Protein 4FK8 (pdb70)

Sequence (493 aa):
KFDTATVLSVVHHWTDTLFSFTCTRDQALRFNNGEFTMVGLEVDGKPLTRAYSIVSPNYEEHLEFFSIKVQNGPLTSRLQHLKVGDPVLIGKKPTGTLVADNLLPGKTLWMLSTGTGLAPFMSIIRDPDIIYERFDKVVLTHTCRLKGELAYMDYIKHDLPGHEYLGDVIREKLVYYPTVEGRITDLIASGKLFTDLDMPPFSPEQDRVMLCGSTAMLKDTTELLKKAGLVEGKNSAPGHYVIERAFVDSKFDDTATVLSVHHWTDTLFSFTCTRDQALRFNNGEFTMVGLEVDGKPLTRAYSIVSPNYEEHLEFFSIKVQNGPLTSRLQHLKVGDPVLIGKKPTGTLVADNLLPGKTLWMLSTGTGLAPFMSIIRDPDIYERFDKVVLTHTCRLKGELAYMDYIKHDLPGHEYLGDVIREKLVYYPTVRITDLIASGKLFTDLDMPPFSPEQDRVMLCGSTAMLKDTTELLKKAGLVEGKNSAPGHYVIERAFVD

Secondary structure (DSSP, 8-state):
-EEEEEEEEEEEEETTEEEEEE---TT----TT-EEEEEEEETTEEEEEEEE--S-TTSSSEEEEEE--TT-TTHHHHTT--TT-EEEEES--B-S--GGGB---SEEEEEE-GGGGHHHHHHTT-HHHHHH-SEEEEEE---SHHHHHHHHHHHT--TT-TTHHHHHHHHEEEEE----HHHHHHHHSHHHHHTT-PPP-TTTEEEEEEE-HHHHHHHHHHHHHTT--B-BTTB-BSEEEEESS--/--EEEEEEEEEEEEETTEEEEEE---TT----TT-EEEEEEEETTEEEEEEEE--S-TTSSSEEEEEE--TT-TTHHHHTT--TT-EEEEES--B-S--GGGB-S-SEEEEEE-GGGGHHHHHHTT-HHHHHH-SEEEEEE---SHHHHHHHHHHHH--TT-TTHHHHHHHHEEEEE---HHHHHHHSHHHHHHT-PPP-TTTEEEEEEE-HHHHHHHHHHHHHTT--B--SSS-BSEEEEESS--

Foldseek 3Di:
DWDWWFWADKDDLDPFKIKTKTADDPLQADAQLWWWWKFDQDPNHTDIDIFAFLAARVDRITMTMDTQDDVDPTNVPVNPDDGGDIMIIGSDIDDWQHCVLADQAAEEEEEEEDCLCRSVLHVLLPPVVLVRYQAYEYEYADDDPSVVVVSVVSLCPHVVPNVCNVVCVRHYHYHYQNHLSVLVCLVVVVVCVVVVHDRDAQRHAAYEYEEAPVSCVSNVVVVVVNVWDETDPVHRTRYHYDYNDDD/DQWDKWFWAAKADLDPFKIKTKTADDPLQADAQLWWWWKFDCDPNDTDTDIFHFQAARPDRITMTMDTADCPDPTNVPVVPDDGGDIMIIGRDIGDWQDCVLADQAAEEEEEEEDCLCRSVLHVLLPVVVLVRYQAYEYEYADDDPSSVVVSVVSVCPHVVPNVCVVVCVRHYHYHHDPCPLVCLVVVVVCVVVVHDRDAQHHAAYEYEYAPVCVVSVVVSVVVNPWDEGDPVHRTRYIYDYNDDD

Organism: Burkholderia thailandensis (strain ATCC 700388 / DSM 13276 / CCUG 48851 / CIP 106301 / E264) (NCBI:txid271848)

Nearest PDB structures (foldseek):
  4fk8-assembly1_A  TM=1.004E+00  e=1.871E-57  Burkholderia thailandensis E264
  5thx-assembly1_A  TM=9.343E-01  e=1.436E-39  Neisseria gonorrhoeae MIA_2011_03-10
  1a8p-assembly1_A  TM=9.389E-01  e=1.661E-38  Azotobacter vinelandii
  2qdx-assembly1_A  TM=9.393E-01  e=3.912E-38  Pseudomonas aeruginosa
  4b4d-assembly1_A-2  TM=9.298E-01  e=3.133E-37  Xanthomonas citri pv. citri str. 306

Structure (mmCIF, N/CA/C/O backbone):
data_4FK8
#
_entry.id   4FK8
#
_cell.length_a   70.580
_cell.length_b   86.200
_cell.length_c   102.130
_cell.angle_alpha   90.00
_cell.angle_beta   90.00
_cell.angle_gamma   90.00
#
_symmetry.space_group_name_H-M   'P 21 21 21'
#
loop_
_entity.id
_entity.type
_entity.pdbx_description
1 polymer 'Ferredoxin--NADP reductase'
2 non-polymer 'FLAVIN-ADENINE DINUCLEOTIDE'
3 water water
#
loop_
_atom_site.group_PDB
_atom_site.id
_atom_site.type_symbol
_atom_site.label_atom_id
_atom_site.label_alt_id
_atom_site.label_comp_id
_atom_site.label_asym_id
_atom_site.label_entity_id
_atom_site.label_seq_id
_atom_site.pdbx_PDB_ins_code
_atom_site.Cartn_x
_atom_site.Cartn_y
_atom_site.Cartn_z
_atom_site.occupancy
_atom_site.B_iso_or_equiv
_atom_site.auth_seq_id
_atom_site.auth_comp_id
_atom_site.auth_asym_id
_atom_site.auth_atom_id
_atom_site.pdbx_PDB_model_num
ATOM 1 N N . LYS A 1 18 ? -21.865 -23.130 28.435 1.00 37.46 18 LYS A N 1
ATOM 2 C CA . LYS A 1 18 ? -21.505 -22.399 27.176 1.00 37.09 18 LYS A CA 1
ATOM 3 C C . LYS A 1 18 ? -20.348 -21.371 27.339 1.00 35.76 18 LYS A C 1
ATOM 4 O O . LYS A 1 18 ? -19.949 -20.713 26.362 1.00 36.22 18 LYS A O 1
ATOM 6 N N . PHE A 1 19 ? -19.821 -21.229 28.563 1.00 33.71 19 PHE A N 1
ATOM 7 C CA . PHE A 1 19 ? -18.764 -20.235 28.868 1.00 31.86 19 PHE A CA 1
ATOM 8 C C . PHE A 1 19 ? -17.539 -20.877 29.493 1.00 30.78 19 PHE A C 1
ATOM 9 O O . PHE A 1 19 ? -17.651 -21.806 30.282 1.00 31.05 19 PHE A O 1
ATOM 17 N N . ASP A 1 20 ? -16.366 -20.390 29.117 1.00 29.21 20 ASP A N 1
ATOM 18 C CA . ASP A 1 20 ? -15.158 -20.678 29.857 1.00 28.43 20 ASP A CA 1
ATOM 19 C C . ASP A 1 20 ? -15.143 -19.701 31.029 1.00 27.20 20 ASP A C 1
ATOM 20 O O . ASP A 1 20 ? -15.584 -18.565 30.888 1.00 26.52 20 ASP A O 1
ATOM 25 N N . THR A 1 21 ? -14.668 -20.149 32.188 1.00 26.25 21 THR A N 1
ATOM 26 C CA . THR A 1 21 ? -14.373 -19.248 33.275 1.00 25.03 21 THR A CA 1
ATOM 27 C C . THR A 1 21 ? -12.887 -18.961 33.228 1.00 23.76 21 THR A C 1
ATOM 28 O O . THR A 1 21 ? -12.084 -19.788 33.611 1.00 24.09 21 THR A O 1
ATOM 32 N N . ALA A 1 22 ? -12.539 -17.774 32.761 1.00 21.94 22 ALA A N 1
ATOM 33 C CA . ALA A 1 22 ? -11.154 -17.393 32.575 1.00 20.93 22 ALA A CA 1
ATOM 34 C C . ALA A 1 22 ? -10.680 -16.638 33.816 1.00 20.56 22 ALA A C 1
ATOM 35 O O . ALA A 1 22 ? -11.499 -16.245 34.659 1.00 20.67 22 ALA A O 1
ATOM 37 N N . THR A 1 23 ? -9.367 -16.446 33.925 1.00 20.01 23 THR A N 1
ATOM 38 C CA . THR A 1 23 ? -8.792 -15.673 35.022 1.00 19.89 23 THR A CA 1
ATOM 39 C C . THR A 1 23 ? -8.230 -14.376 34.460 1.00 19.24 23 THR A C 1
ATOM 40 O O . THR A 1 23 ? -7.484 -14.385 33.477 1.00 18.93 23 THR A O 1
ATOM 44 N N . VAL A 1 24 ? -8.581 -13.260 35.080 1.00 19.00 24 VAL A N 1
ATOM 45 C CA . VAL A 1 24 ? -8.089 -11.967 34.629 1.00 18.53 24 VAL A CA 1
ATOM 46 C C . VAL A 1 24 ? -6.594 -11.854 34.923 1.00 18.74 24 VAL A C 1
ATOM 47 O O . VAL A 1 24 ? -6.175 -12.076 36.055 1.00 19.18 24 VAL A O 1
ATOM 51 N N . LEU A 1 25 ? -5.808 -11.519 33.908 1.00 18.53 25 LEU A N 1
ATOM 52 C CA . LEU A 1 25 ? -4.336 -11.428 34.037 1.00 18.92 25 LEU A CA 1
ATOM 53 C C . LEU A 1 25 ? -3.831 -10.000 34.306 1.00 19.09 25 LEU A C 1
ATOM 54 O O . LEU A 1 25 ? -2.840 -9.814 35.020 1.00 19.74 25 LEU A O 1
ATOM 59 N N . SER A 1 26 ? -4.509 -9.006 33.729 1.00 18.74 26 SER A N 1
ATOM 60 C CA . SER A 1 26 ? -4.100 -7.606 33.874 1.00 18.87 26 SER A CA 1
ATOM 61 C C . SER A 1 26 ? -5.312 -6.706 33.669 1.00 18.47 26 SER A C 1
ATOM 62 O O . SER A 1 26 ? -6.265 -7.116 33.011 1.00 18.04 26 SER A O 1
ATOM 65 N N . VAL A 1 27 ? -5.285 -5.512 34.269 1.00 18.54 27 VAL A N 1
ATOM 66 C CA A VAL A 1 27 ? -6.399 -4.571 34.163 0.50 18.47 27 VAL A CA 1
ATOM 67 C CA B VAL A 1 27 ? -6.404 -4.564 34.170 0.50 18.38 27 VAL A CA 1
ATOM 68 C C . VAL A 1 27 ? -5.835 -3.164 33.990 1.00 18.54 27 VAL A C 1
ATOM 69 O O . VAL A 1 27 ? -4.877 -2.804 34.658 1.00 18.85 27 VAL A O 1
ATOM 76 N N . HIS A 1 28 ? -6.425 -2.381 33.092 1.00 18.39 28 HIS A N 1
ATOM 77 C CA . HIS A 1 28 ? -5.901 -1.038 32.746 1.00 18.69 28 HIS A CA 1
ATOM 78 C C . HIS A 1 28 ? -7.018 -0.045 32.659 1.00 18.93 28 HIS A C 1
ATOM 79 O O . HIS A 1 28 ? -8.017 -0.314 31.971 1.00 18.73 28 HIS A O 1
ATOM 86 N N . HIS A 1 29 ? -6.881 1.075 33.370 1.00 19.41 29 HIS A N 1
ATOM 87 C CA . HIS A 1 29 ? -7.830 2.170 33.289 1.00 19.95 29 HIS A CA 1
ATOM 88 C C . HIS A 1 29 ? -7.183 3.296 32.526 1.00 20.24 29 HIS A C 1
ATOM 89 O O . HIS A 1 29 ? -6.271 3.956 33.030 1.00 20.24 29 HIS A O 1
ATOM 96 N N . TRP A 1 30 ? -7.629 3.483 31.292 1.00 20.43 30 TRP A N 1
ATOM 97 C CA . TRP A 1 30 ? -7.002 4.489 30.400 1.00 21.30 30 TRP A CA 1
ATOM 98 C C . TRP A 1 30 ? -7.556 5.863 30.612 1.00 22.44 30 TRP A C 1
ATOM 99 O O . TRP A 1 30 ? -6.829 6.833 30.487 1.00 23.12 30 TRP A O 1
ATOM 110 N N . THR A 1 31 ? -8.869 5.944 30.828 1.00 23.54 31 THR A N 1
ATOM 111 C CA . THR A 1 31 ? -9.578 7.189 31.128 1.00 25.47 31 THR A CA 1
ATOM 112 C C . THR A 1 31 ? -10.631 6.818 32.185 1.00 26.45 31 THR A C 1
ATOM 113 O O . THR A 1 31 ? -10.756 5.642 32.566 1.00 25.99 31 THR A O 1
ATOM 117 N N . ASP A 1 32 ? -11.414 7.801 32.611 1.00 28.12 32 ASP A N 1
ATOM 118 C CA . ASP A 1 32 ? -12.501 7.555 33.567 1.00 29.38 32 ASP A CA 1
ATOM 119 C C . ASP A 1 32 ? -13.694 6.829 32.925 1.00 29.53 32 ASP A C 1
ATOM 120 O O . ASP A 1 32 ? -14.659 6.515 33.612 1.00 30.20 32 ASP A O 1
ATOM 125 N N . THR A 1 33 ? -13.664 6.605 31.611 1.00 28.98 33 THR A N 1
ATOM 126 C CA . THR A 1 33 ? -14.771 5.891 30.959 1.00 28.28 33 THR A CA 1
ATOM 127 C C . THR A 1 33 ? -14.336 4.627 30.197 1.00 27.24 33 THR A C 1
ATOM 128 O O . THR A 1 33 ? -15.177 3.911 29.622 1.00 27.46 33 THR A O 1
ATOM 132 N N . LEU A 1 34 ? -13.036 4.350 30.177 1.00 25.51 34 LEU A N 1
ATOM 133 C CA . LEU A 1 34 ? -12.534 3.282 29.339 1.00 24.38 34 LEU A CA 1
ATOM 134 C C . LEU A 1 34 ? -11.506 2.422 30.077 1.00 23.10 34 LEU A C 1
ATOM 135 O O . LEU A 1 34 ? -10.558 2.945 30.696 1.00 22.81 34 LEU A O 1
ATOM 140 N N . PHE A 1 35 ? -11.731 1.110 30.025 1.00 21.64 35 PHE A N 1
ATOM 141 C CA . PHE A 1 35 ? -10.810 0.159 30.601 1.00 20.84 35 PHE A CA 1
ATOM 142 C C . PHE A 1 35 ? -10.583 -1.029 29.676 1.00 20.10 35 PHE A C 1
ATOM 143 O O . PHE A 1 35 ? -11.422 -1.344 28.816 1.00 20.05 35 PHE A O 1
ATOM 151 N N . SER A 1 36 ? -9.431 -1.662 29.831 1.00 19.13 36 SER A N 1
ATOM 152 C CA . SER A 1 36 ? -9.166 -2.887 29.107 1.00 18.45 36 SER A CA 1
ATOM 153 C C . SER A 1 36 ? -8.704 -3.923 30.133 1.00 18.12 36 SER A C 1
ATOM 154 O O . SER A 1 36 ? -8.337 -3.593 31.280 1.00 18.21 36 SER A O 1
ATOM 157 N N . PHE A 1 37 ? -8.766 -5.174 29.738 1.00 17.68 37 PHE A N 1
ATOM 158 C CA . PHE A 1 37 ? -8.230 -6.240 30.559 1.00 17.65 37 PHE A CA 1
ATOM 159 C C . PHE A 1 37 ? -7.795 -7.383 29.672 1.00 17.42 37 PHE A C 1
ATOM 160 O O . PHE A 1 37 ? -8.285 -7.505 28.534 1.00 17.21 37 PHE A O 1
ATOM 168 N N . THR A 1 38 ? -6.877 -8.201 30.195 1.00 17.44 38 THR A N 1
ATOM 169 C CA . THR A 1 38 ? -6.469 -9.427 29.512 1.00 17.39 38 THR A CA 1
ATOM 170 C C . THR A 1 38 ? -6.788 -10.587 30.417 1.00 17.58 38 THR A C 1
ATOM 171 O O . THR A 1 38 ? -6.853 -10.437 31.632 1.00 17.78 38 THR A O 1
ATOM 175 N N . CYS A 1 39 ? -7.016 -11.749 29.830 1.00 17.59 39 CYS A N 1
ATOM 176 C CA . CYS A 1 39 ? -7.410 -12.900 30.623 1.00 17.92 39 CYS A CA 1
ATOM 177 C C . CYS A 1 39 ? -6.951 -14.167 29.916 1.00 18.13 39 CYS A C 1
ATOM 178 O O . CYS A 1 39 ? -6.566 -14.121 28.739 1.00 17.82 39 CYS A O 1
ATOM 181 N N . THR A 1 40 ? -6.997 -15.287 30.639 1.00 18.69 40 THR A N 1
ATOM 182 C CA . THR A 1 40 ? -6.612 -16.587 30.082 1.00 19.21 40 THR A CA 1
ATOM 183 C C . THR A 1 40 ? -7.523 -16.978 28.926 1.00 19.02 40 THR A C 1
ATOM 184 O O . THR A 1 40 ? -8.666 -16.546 28.851 1.00 18.80 40 THR A O 1
ATOM 188 N N . ARG A 1 41 ? -6.998 -17.804 28.033 1.00 19.38 41 ARG A N 1
ATOM 189 C CA . ARG A 1 41 ? -7.679 -18.145 26.806 1.00 19.48 41 ARG A CA 1
ATOM 190 C C . ARG A 1 41 ? -7.790 -19.663 26.715 1.00 20.13 41 ARG A C 1
ATOM 191 O O . ARG A 1 41 ? -6.782 -20.352 26.678 1.00 20.40 41 ARG A O 1
ATOM 199 N N . ASP A 1 42 ? -9.017 -20.180 26.686 1.00 20.54 42 ASP A N 1
ATOM 200 C CA . ASP A 1 42 ? -9.224 -21.612 26.550 1.00 21.35 42 ASP A CA 1
ATOM 201 C C . ASP A 1 42 ? -8.672 -22.077 25.198 1.00 21.20 42 ASP A C 1
ATOM 202 O O . ASP A 1 42 ? -8.800 -21.372 24.202 1.00 20.66 42 ASP A O 1
ATOM 207 N N . GLN A 1 43 ? -8.055 -23.255 25.190 1.00 21.68 43 GLN A N 1
ATOM 208 C CA . GLN A 1 43 ? -7.539 -23.874 23.972 1.00 21.79 43 GLN A CA 1
ATOM 209 C C . GLN A 1 43 ? -8.596 -24.006 22.888 1.00 21.42 43 GLN A C 1
ATOM 210 O O . GLN A 1 43 ? -8.254 -24.006 21.699 1.00 21.19 43 GLN A O 1
ATOM 216 N N . ALA A 1 44 ? -9.865 -24.148 23.290 1.00 21.35 44 ALA A N 1
ATOM 217 C CA . ALA A 1 44 ? -10.967 -24.228 22.318 1.00 21.30 44 ALA A CA 1
ATOM 218 C C . ALA A 1 44 ? -11.275 -22.873 21.659 1.00 20.67 44 ALA A C 1
ATOM 219 O O . ALA A 1 44 ? -11.890 -22.835 20.606 1.00 20.87 44 ALA A O 1
ATOM 221 N N . LEU A 1 45 ? -10.866 -21.777 22.290 1.00 20.15 45 LEU A N 1
ATOM 222 C CA . LEU A 1 45 ? -11.161 -20.454 21.763 1.00 19.62 45 LEU A CA 1
ATOM 223 C C . LEU A 1 45 ? -10.252 -20.124 20.557 1.00 19.16 45 LEU A C 1
ATOM 224 O O . LEU A 1 45 ? -9.091 -19.745 20.705 1.00 19.16 45 LEU A O 1
ATOM 229 N N . ARG A 1 46 ? -10.795 -20.307 19.367 1.00 18.80 46 ARG A N 1
ATOM 230 C CA . ARG A 1 46 ? -10.085 -20.073 18.142 1.00 18.50 46 ARG A CA 1
ATOM 231 C C . ARG A 1 46 ? -10.911 -19.109 17.336 1.00 18.24 46 ARG A C 1
ATOM 232 O O . ARG A 1 46 ? -12.137 -19.258 17.257 1.00 18.44 46 ARG A O 1
ATOM 240 N N . PHE A 1 47 ? -10.261 -18.153 16.691 1.00 19.20 47 PHE A N 1
ATOM 241 C CA . PHE A 1 47 ? -11.001 -17.123 16.029 1.00 18.79 47 PHE A CA 1
ATOM 242 C C . PHE A 1 47 ? -10.211 -16.461 14.917 1.00 18.79 47 PHE A C 1
ATOM 243 O O . PHE A 1 47 ? -8.984 -16.651 14.799 1.00 18.99 47 PHE A O 1
ATOM 251 N N . ASN A 1 48 ? -10.926 -15.714 14.081 1.00 18.68 48 ASN A N 1
ATOM 252 C CA . ASN A 1 48 ? -10.315 -14.865 13.051 1.00 18.76 48 ASN A CA 1
ATOM 253 C C . ASN A 1 48 ? -10.307 -13.434 13.581 1.00 18.24 48 ASN A C 1
ATOM 254 O O . ASN A 1 48 ? -11.335 -12.949 14.041 1.00 17.99 48 ASN A O 1
ATOM 259 N N . ASN A 1 49 ? -9.148 -12.787 13.567 1.00 18.15 49 ASN A N 1
ATOM 260 C CA . ASN A 1 49 ? -9.046 -11.389 13.963 1.00 17.88 49 ASN A CA 1
ATOM 261 C C . ASN A 1 49 ? -10.226 -10.576 13.421 1.00 17.86 49 ASN A C 1
ATOM 262 O O . ASN A 1 49 ? -10.498 -10.575 12.226 1.00 17.99 49 ASN A O 1
ATOM 267 N N . GLY A 1 50 ? -10.914 -9.876 14.308 1.00 17.75 50 GLY A N 1
ATOM 268 C CA . GLY A 1 50 ? -12.099 -9.143 13.887 1.00 17.87 50 GLY A CA 1
ATOM 269 C C . GLY A 1 50 ? -13.362 -9.646 14.537 1.00 17.93 50 GLY A C 1
ATOM 270 O O . GLY A 1 50 ? -14.331 -8.901 14.647 1.00 18.09 50 GLY A O 1
ATOM 271 N N . GLU A 1 51 ? -13.352 -10.898 14.982 1.00 18.07 51 GLU A N 1
ATOM 272 C CA . GLU A 1 51 ? -14.557 -11.527 15.530 1.00 18.31 51 GLU A CA 1
ATOM 273 C C . GLU A 1 51 ? -14.809 -11.072 16.944 1.00 18.16 51 GLU A C 1
ATOM 274 O O . GLU A 1 51 ? -13.904 -10.522 17.572 1.00 17.91 51 GLU A O 1
ATOM 280 N N . PHE A 1 52 ? -16.046 -11.282 17.423 1.00 18.54 52 PHE A N 1
ATOM 281 C CA . PHE A 1 52 ? -16.432 -10.986 18.800 1.00 18.56 52 PHE A CA 1
ATOM 282 C C . PHE A 1 52 ? -16.825 -12.267 19.542 1.00 18.91 52 PHE A C 1
ATOM 283 O O . PHE A 1 52 ? -17.119 -13.299 18.914 1.00 19.05 52 PHE A O 1
ATOM 291 N N . THR A 1 53 ? -16.834 -12.200 20.870 1.00 18.80 53 THR A N 1
ATOM 292 C CA . THR A 1 53 ? -17.453 -13.257 21.641 1.00 19.53 53 THR A CA 1
ATOM 293 C C . THR A 1 53 ? -18.194 -12.640 22.830 1.00 19.85 53 THR A C 1
ATOM 294 O O . THR A 1 53 ? -18.092 -11.425 23.065 1.00 19.76 53 THR A O 1
ATOM 298 N N . MET A 1 54 ? -18.890 -13.462 23.599 1.00 20.47 54 MET A N 1
ATOM 299 C CA . MET A 1 54 ? -19.580 -12.980 24.813 1.00 20.98 54 MET A CA 1
ATOM 300 C C . MET A 1 54 ? -18.612 -12.886 26.001 1.00 20.58 54 MET A C 1
ATOM 301 O O . MET A 1 54 ? -17.752 -13.760 26.202 1.00 20.33 54 MET A O 1
ATOM 306 N N . VAL A 1 55 ? -18.759 -11.824 26.788 1.00 20.43 55 VAL A N 1
ATOM 307 C CA . VAL A 1 55 ? -17.962 -11.656 27.991 1.00 20.33 55 VAL A CA 1
ATOM 308 C C . VAL A 1 55 ? -18.933 -11.272 29.097 1.00 20.97 55 VAL A C 1
ATOM 309 O O . VAL A 1 55 ? -19.855 -10.479 28.876 1.00 20.81 55 VAL A O 1
ATOM 313 N N . GLY A 1 56 ? -18.737 -11.829 30.284 1.00 21.40 56 GLY A N 1
ATOM 314 C CA . GLY A 1 56 ? -19.548 -11.366 31.396 1.00 22.42 56 GLY A CA 1
ATOM 315 C C . GLY A 1 56 ? -19.149 -11.896 32.748 1.00 23.15 56 GLY A C 1
ATOM 316 O O . GLY A 1 56 ? -18.012 -12.341 32.966 1.00 22.71 56 GLY A O 1
ATOM 317 N N . LEU A 1 57 ? -20.105 -11.802 33.659 1.00 24.27 57 LEU A N 1
ATOM 318 C CA . LEU A 1 57 ? -19.918 -12.130 35.059 1.00 25.35 57 LEU A CA 1
ATOM 319 C C . LEU A 1 57 ? -21.154 -12.873 35.526 1.00 27.09 57 LEU A C 1
ATOM 320 O O . LEU A 1 57 ? -22.236 -12.690 34.977 1.00 27.36 57 LEU A O 1
ATOM 325 N N . GLU A 1 58 ? -20.983 -13.710 36.534 1.00 28.73 58 GLU A N 1
ATOM 326 C CA . GLU A 1 58 ? -22.105 -14.311 37.210 1.00 31.26 58 GLU A CA 1
ATOM 327 C C . GLU A 1 58 ? -22.734 -13.309 38.184 1.00 31.53 58 GLU A C 1
ATOM 328 O O . GLU A 1 58 ? -22.071 -12.811 39.072 1.00 31.44 58 GLU A O 1
ATOM 334 N N . VAL A 1 59 ? -24.006 -12.991 37.982 1.00 32.07 59 VAL A N 1
ATOM 335 C CA . VAL A 1 59 ? -24.704 -12.035 38.833 1.00 32.73 59 VAL A CA 1
ATOM 336 C C . VAL A 1 59 ? -25.975 -12.716 39.306 1.00 34.23 59 VAL A C 1
ATOM 337 O O . VAL A 1 59 ? -26.745 -13.235 38.481 1.00 34.57 59 VAL A O 1
ATOM 341 N N . ASP A 1 60 ? -26.165 -12.733 40.631 1.00 35.25 60 ASP A N 1
ATOM 342 C CA . ASP A 1 60 ? -27.312 -13.388 41.281 1.00 36.95 60 ASP A CA 1
ATOM 343 C C . ASP A 1 60 ? -27.552 -14.810 40.733 1.00 37.18 60 ASP A C 1
ATOM 344 O O . ASP A 1 60 ? -28.674 -15.159 40.341 1.00 38.00 60 ASP A O 1
ATOM 349 N N . GLY A 1 61 ? -26.484 -15.608 40.686 1.00 36.42 61 GLY A N 1
ATOM 350 C CA . GLY A 1 61 ? -26.533 -16.982 40.179 1.00 36.25 61 GLY A CA 1
ATOM 351 C C . GLY A 1 61 ? -26.745 -17.192 38.683 1.00 36.47 61 GLY A C 1
ATOM 352 O O . GLY A 1 61 ? -26.924 -18.333 38.249 1.00 37.22 61 GLY A O 1
ATOM 353 N N . LYS A 1 62 ? -26.733 -16.118 37.881 1.00 35.47 62 LYS A N 1
ATOM 354 C CA . LYS A 1 62 ? -26.940 -16.232 36.417 1.00 34.63 62 LYS A CA 1
ATOM 355 C C . LYS A 1 62 ? -25.837 -15.509 35.635 1.00 32.29 62 LYS A C 1
ATOM 356 O O . LYS A 1 62 ? -25.271 -14.535 36.127 1.00 31.79 62 LYS A O 1
ATOM 362 N N . PRO A 1 63 ? -25.560 -15.959 34.400 1.00 30.98 63 PRO A N 1
ATOM 363 C CA . PRO A 1 63 ? -24.622 -15.236 33.552 1.00 29.44 63 PRO A CA 1
ATOM 364 C C . PRO A 1 63 ? -25.196 -13.890 33.083 1.00 28.45 63 PRO A C 1
ATOM 365 O O . PRO A 1 63 ? -26.300 -13.830 32.547 1.00 28.66 63 PRO A O 1
ATOM 369 N N . LEU A 1 64 ? -24.464 -12.817 33.325 1.00 26.64 64 LEU A N 1
ATOM 370 C CA . LEU A 1 64 ? -24.808 -11.531 32.731 1.00 25.92 64 LEU A CA 1
ATOM 371 C C . LEU A 1 64 ? -23.715 -11.214 31.704 1.00 24.53 64 LEU A C 1
ATOM 372 O O . LEU A 1 64 ? -22.560 -10.975 32.080 1.00 23.62 64 LEU A O 1
ATOM 377 N N . THR A 1 65 ? -24.075 -11.252 30.422 1.00 24.13 65 THR A N 1
ATOM 378 C CA . THR A 1 65 ? -23.065 -11.202 29.352 1.00 23.36 65 THR A CA 1
ATOM 379 C C . THR A 1 65 ? -23.421 -10.226 28.231 1.00 23.07 65 THR A C 1
ATOM 380 O O . THR A 1 65 ? -24.608 -9.928 27.980 1.00 23.35 65 THR A O 1
ATOM 384 N N . ARG A 1 66 ? -22.373 -9.732 27.577 1.00 22.09 66 ARG A N 1
ATOM 385 C CA . ARG A 1 66 ? -22.491 -8.833 26.449 1.00 21.83 66 ARG A CA 1
ATOM 386 C C . ARG A 1 66 ? -21.470 -9.238 25.383 1.00 21.19 66 ARG A C 1
ATOM 387 O O . ARG A 1 66 ? -20.417 -9.823 25.698 1.00 20.63 66 ARG A O 1
ATOM 395 N N . ALA A 1 67 ? -21.775 -8.897 24.132 1.00 21.02 67 ALA A N 1
ATOM 396 C CA . ALA A 1 67 ? -20.843 -9.068 23.013 1.00 20.55 67 ALA A CA 1
ATOM 397 C C . ALA A 1 67 ? -19.670 -8.115 23.166 1.00 20.01 67 ALA A C 1
ATOM 398 O O . ALA A 1 67 ? -19.880 -6.939 23.508 1.00 20.17 67 ALA A O 1
ATOM 400 N N . TYR A 1 68 ? -18.446 -8.628 22.946 1.00 19.32 68 TYR A N 1
ATOM 401 C CA . TYR A 1 68 ? -17.224 -7.805 22.930 1.00 18.92 68 TYR A CA 1
ATOM 402 C C . TYR A 1 68 ? -16.312 -8.244 21.816 1.00 18.31 68 TYR A C 1
ATOM 403 O O . TYR A 1 68 ? -16.076 -9.438 21.672 1.00 18.19 68 TYR A O 1
ATOM 412 N N . SER A 1 69 ? -15.780 -7.292 21.065 1.00 17.85 69 SER A N 1
ATOM 413 C CA . SER A 1 69 ? -14.778 -7.623 20.048 1.00 17.68 69 SER A CA 1
ATOM 414 C C . SER A 1 69 ? -13.529 -8.105 20.760 1.00 17.17 69 SER A C 1
ATOM 415 O O . SER A 1 69 ? -13.167 -7.567 21.807 1.00 17.09 69 SER A O 1
ATOM 418 N N . ILE A 1 70 ? -12.887 -9.105 20.183 1.00 16.95 70 ILE A N 1
ATOM 419 C CA . ILE A 1 70 ? -11.627 -9.621 20.722 1.00 16.69 70 ILE A CA 1
ATOM 420 C C . ILE A 1 70 ? -10.547 -8.728 20.177 1.00 16.55 70 ILE A C 1
ATOM 421 O O . ILE A 1 70 ? -10.337 -8.673 18.952 1.00 16.66 70 ILE A O 1
ATOM 426 N N . VAL A 1 71 ? -9.915 -7.972 21.082 1.00 16.31 71 VAL A N 1
ATOM 427 C CA . VAL A 1 71 ? -8.928 -6.952 20.715 1.00 16.27 71 VAL A CA 1
ATOM 428 C C . VAL A 1 71 ? -7.580 -7.614 20.347 1.00 16.44 71 VAL A C 1
ATOM 429 O O . VAL A 1 71 ? -6.847 -7.157 19.443 1.00 16.51 71 VAL A O 1
ATOM 433 N N . SER A 1 72 ? -7.276 -8.717 21.032 1.00 16.42 72 SER A N 1
ATOM 434 C CA . SER A 1 72 ? -6.026 -9.400 20.821 1.00 16.78 72 SER A CA 1
ATOM 435 C C . SER A 1 72 ? -6.039 -10.109 19.471 1.00 16.96 72 SER A C 1
ATOM 436 O O . SER A 1 72 ? -7.114 -10.529 18.984 1.00 16.83 72 SER A O 1
ATOM 439 N N . PRO A 1 73 ? -4.863 -10.221 18.835 1.00 17.32 73 PRO A N 1
ATOM 440 C CA . PRO A 1 73 ? -4.797 -11.038 17.615 1.00 17.66 73 PRO A CA 1
ATOM 441 C C . PRO A 1 73 ? -4.883 -12.522 17.976 1.00 17.85 73 PRO A C 1
ATOM 442 O O . PRO A 1 73 ? -4.564 -12.896 19.098 1.00 18.00 73 PRO A O 1
ATOM 446 N N . ASN A 1 74 ? -5.288 -13.357 17.039 1.00 18.08 74 ASN A N 1
ATOM 447 C CA . ASN A 1 74 ? -5.456 -14.776 17.349 1.00 18.41 74 ASN A CA 1
ATOM 448 C C . ASN A 1 74 ? -4.161 -15.548 17.660 1.00 18.93 74 ASN A C 1
ATOM 449 O O . ASN A 1 74 ? -4.238 -16.667 18.154 1.00 19.15 74 ASN A O 1
ATOM 454 N N . TYR A 1 75 ? -2.992 -14.950 17.401 1.00 19.21 75 TYR A N 1
ATOM 455 C CA . TYR A 1 75 ? -1.730 -15.593 17.774 1.00 19.91 75 TYR A CA 1
ATOM 456 C C . TYR A 1 75 ? -1.253 -15.209 19.178 1.00 19.83 75 TYR A C 1
ATOM 457 O O . TYR A 1 75 ? -0.259 -15.732 19.639 1.00 20.28 75 TYR A O 1
ATOM 466 N N . GLU A 1 76 ? -1.945 -14.274 19.838 1.00 19.24 76 GLU A N 1
ATOM 467 C CA . GLU A 1 76 ? -1.616 -13.926 21.210 1.00 19.23 76 GLU A CA 1
ATOM 468 C C . GLU A 1 76 ? -2.220 -14.963 22.162 1.00 19.23 76 GLU A C 1
ATOM 469 O O . GLU A 1 76 ? -3.372 -15.402 22.000 1.00 18.88 76 GLU A O 1
ATOM 475 N N . GLU A 1 77 ? -1.433 -15.341 23.156 1.00 19.62 77 GLU A N 1
ATOM 476 C CA . GLU A 1 77 ? -1.722 -16.529 23.962 1.00 20.10 77 GLU A CA 1
ATOM 477 C C . GLU A 1 77 ? -2.791 -16.194 24.992 1.00 19.65 77 GLU A C 1
ATOM 478 O O . GLU A 1 77 ? -3.436 -17.090 25.499 1.00 20.06 77 GLU A O 1
ATOM 480 N N . HIS A 1 78 ? -2.974 -14.907 25.287 1.00 19.09 78 HIS A N 1
ATOM 481 C CA . HIS A 1 78 ? -4.089 -14.474 26.109 1.00 18.70 78 HIS A CA 1
ATOM 482 C C . HIS A 1 78 ? -5.137 -13.732 25.289 1.00 18.14 78 HIS A C 1
ATOM 483 O O . HIS A 1 78 ? -4.907 -13.442 24.105 1.00 18.20 78 HIS A O 1
ATOM 490 N N . LEU A 1 79 ? -6.292 -13.442 25.896 1.00 17.63 79 LEU A N 1
ATOM 491 C CA . LEU A 1 79 ? -7.297 -12.605 25.280 1.00 17.29 79 LEU A CA 1
ATOM 492 C C . LEU A 1 79 ? -7.187 -11.169 25.825 1.00 17.17 79 LEU A C 1
ATOM 493 O O . LEU A 1 79 ? -6.797 -10.977 26.972 1.00 17.08 79 LEU A O 1
ATOM 498 N N . GLU A 1 80 ? -7.536 -10.187 25.002 1.00 17.11 80 GLU A N 1
ATOM 499 C CA . GLU A 1 80 ? -7.702 -8.813 25.477 1.00 17.21 80 GLU A CA 1
ATOM 500 C C . GLU A 1 80 ? -9.057 -8.268 25.035 1.00 17.02 80 GLU A C 1
ATOM 501 O O . GLU A 1 80 ? -9.510 -8.560 23.931 1.00 16.77 80 GLU A O 1
ATOM 507 N N . PHE A 1 81 ? -9.686 -7.497 25.929 1.00 17.02 81 PHE A N 1
ATOM 508 C CA . PHE A 1 81 ? -10.928 -6.774 25.645 1.00 17.15 81 PHE A CA 1
ATOM 509 C C . PHE A 1 81 ? -10.799 -5.334 26.118 1.00 17.56 81 PHE A C 1
ATOM 510 O O . PHE A 1 81 ? -10.055 -5.060 27.057 1.00 17.37 81 PHE A O 1
ATOM 518 N N . PHE A 1 82 ? -11.537 -4.441 25.440 1.00 18.22 82 PHE A N 1
ATOM 519 C CA . PHE A 1 82 ? -11.549 -2.998 25.652 1.00 19.05 82 PHE A CA 1
ATOM 520 C C . PHE A 1 82 ? -13.009 -2.635 25.890 1.00 19.58 82 PHE A C 1
ATOM 521 O O . PHE A 1 82 ? -13.863 -2.937 25.048 1.00 19.72 82 PHE A O 1
ATOM 529 N N . SER A 1 83 ? -13.286 -1.948 26.992 1.00 19.99 83 SER A N 1
ATOM 530 C CA . SER A 1 83 ? -14.643 -1.680 27.407 1.00 20.84 83 SER A CA 1
ATOM 531 C C . SER A 1 83 ? -14.923 -0.219 27.743 1.00 21.66 83 SER A C 1
ATOM 532 O O . SER A 1 83 ? -14.112 0.469 28.384 1.00 21.49 83 SER A O 1
ATOM 535 N N . ILE A 1 84 ? -16.111 0.214 27.339 1.00 22.49 84 ILE A N 1
ATOM 536 C CA . ILE A 1 84 ? -16.769 1.434 27.837 1.00 23.63 84 ILE A CA 1
ATOM 537 C C . ILE A 1 84 ? -17.208 1.181 29.274 1.00 24.23 84 ILE A C 1
ATOM 538 O O . ILE A 1 84 ? -17.364 -0.002 29.703 1.00 23.82 84 ILE A O 1
ATOM 543 N N . LYS A 1 85 ? -17.345 2.265 30.029 1.00 25.25 85 LYS A N 1
ATOM 544 C CA . LYS A 1 85 ? -17.985 2.237 31.336 1.00 26.73 85 LYS A CA 1
ATOM 545 C C . LYS A 1 85 ? -19.286 2.994 31.124 1.00 28.81 85 LYS A C 1
ATOM 546 O O . LYS A 1 85 ? -19.269 4.198 30.942 1.00 29.27 85 LYS A O 1
ATOM 552 N N . VAL A 1 86 ? -20.412 2.282 31.068 1.00 30.51 86 VAL A N 1
ATOM 553 C CA . VAL A 1 86 ? -21.714 2.952 30.968 1.00 32.56 86 VAL A CA 1
ATOM 554 C C . VAL A 1 86 ? -22.281 3.182 32.369 1.00 34.25 86 VAL A C 1
ATOM 555 O O . VAL A 1 86 ? -22.313 2.259 33.206 1.00 34.33 86 VAL A O 1
ATOM 559 N N . GLN A 1 87 ? -22.734 4.416 32.607 1.00 36.94 87 GLN A N 1
ATOM 560 C CA . GLN A 1 87 ? -23.239 4.872 33.927 1.00 38.02 87 GLN A CA 1
ATOM 561 C C . GLN A 1 87 ? -24.125 3.853 34.674 1.00 38.34 87 GLN A C 1
ATOM 562 O O . GLN A 1 87 ? -23.727 3.311 35.721 1.00 40.20 87 GLN A O 1
ATOM 564 N N . ASN A 1 88 ? -25.300 3.546 34.149 1.00 37.81 88 ASN A N 1
ATOM 565 C CA . ASN A 1 88 ? -26.111 2.538 34.848 1.00 36.87 88 ASN A CA 1
ATOM 566 C C . ASN A 1 88 ? -26.119 1.204 34.087 1.00 35.14 88 ASN A C 1
ATOM 567 O O . ASN A 1 88 ? -27.101 0.452 34.155 1.00 35.18 88 ASN A O 1
ATOM 569 N N . GLY A 1 89 ? -25.006 0.926 33.385 1.00 32.31 89 GLY A N 1
ATOM 570 C CA . GLY A 1 89 ? -24.876 -0.249 32.523 1.00 29.86 89 GLY A CA 1
ATOM 571 C C . GLY A 1 89 ? -24.783 -1.512 33.348 1.00 28.65 89 GLY A C 1
ATOM 572 O O . GLY A 1 89 ? -23.828 -1.685 34.099 1.00 28.07 89 GLY A O 1
ATOM 573 N N . PRO A 1 90 ? -25.763 -2.413 33.210 1.00 28.13 90 PRO A N 1
ATOM 574 C CA . PRO A 1 90 ? -25.734 -3.611 34.035 1.00 27.70 90 PRO A CA 1
ATOM 575 C C . PRO A 1 90 ? -24.341 -4.273 34.052 1.00 26.27 90 PRO A C 1
ATOM 576 O O . PRO A 1 90 ? -23.812 -4.528 35.139 1.00 26.12 90 PRO A O 1
ATOM 580 N N . LEU A 1 91 ? -23.741 -4.522 32.882 1.00 24.69 91 LEU A N 1
ATOM 581 C CA . LEU A 1 91 ? -22.466 -5.249 32.872 1.00 23.25 91 LEU A CA 1
ATOM 582 C C . LEU A 1 91 ? -21.278 -4.373 33.195 1.00 22.61 91 LEU A C 1
ATOM 583 O O . LEU A 1 91 ? -20.485 -4.732 34.071 1.00 22.21 91 LEU A O 1
ATOM 588 N N . THR A 1 92 ? -21.136 -3.256 32.482 1.00 22.24 92 THR A N 1
ATOM 589 C CA . THR A 1 92 ? -19.934 -2.450 32.619 1.00 22.10 92 THR A CA 1
ATOM 590 C C . THR A 1 92 ? -19.797 -1.727 33.969 1.00 22.36 92 THR A C 1
ATOM 591 O O . THR A 1 92 ? -18.673 -1.423 34.386 1.00 22.01 92 THR A O 1
ATOM 595 N N . SER A 1 93 ? -20.912 -1.525 34.679 1.00 22.88 93 SER A N 1
ATOM 596 C CA . SER A 1 93 ? -20.835 -0.933 36.029 1.00 23.50 93 SER A CA 1
ATOM 597 C C . SER A 1 93 ? -20.148 -1.913 36.997 1.00 23.18 93 SER A C 1
ATOM 598 O O . SER A 1 93 ? -19.568 -1.490 37.986 1.00 23.47 93 SER A O 1
ATOM 601 N N . ARG A 1 94 ? -20.180 -3.203 36.674 1.00 22.72 94 ARG A N 1
ATOM 602 C CA . ARG A 1 94 ? -19.545 -4.256 37.478 1.00 22.38 94 ARG A CA 1
ATOM 603 C C . ARG A 1 94 ? -18.192 -4.653 36.890 1.00 21.76 94 ARG A C 1
ATOM 604 O O . ARG A 1 94 ? -17.224 -4.879 37.610 1.00 21.52 94 ARG A O 1
ATOM 612 N N . LEU A 1 95 ? -18.116 -4.708 35.563 1.00 21.41 95 LEU A N 1
ATOM 613 C CA . LEU A 1 95 ? -16.930 -5.196 34.896 1.00 21.09 95 LEU A CA 1
ATOM 614 C C . LEU A 1 95 ? -15.740 -4.266 35.130 1.00 20.97 95 LEU A C 1
ATOM 615 O O . LEU A 1 95 ? -14.587 -4.722 35.193 1.00 20.85 95 LEU A O 1
ATOM 620 N N . GLN A 1 96 ? -16.037 -2.976 35.324 1.00 21.25 96 GLN A N 1
ATOM 621 C CA . GLN A 1 96 ? -15.048 -1.945 35.586 1.00 21.32 96 GLN A CA 1
ATOM 622 C C . GLN A 1 96 ? -14.246 -2.197 36.869 1.00 21.17 96 GLN A C 1
ATOM 623 O O . GLN A 1 96 ? -13.148 -1.667 37.020 1.00 21.17 96 GLN A O 1
ATOM 629 N N . HIS A 1 97 ? -14.778 -3.026 37.769 1.00 20.89 97 HIS A N 1
ATOM 630 C CA . HIS A 1 97 ? -14.118 -3.312 39.039 1.00 20.94 97 HIS A CA 1
ATOM 631 C C . HIS A 1 97 ? -13.287 -4.570 39.031 1.00 20.68 97 HIS A C 1
ATOM 632 O O . HIS A 1 97 ? -12.770 -4.970 40.073 1.00 20.90 97 HIS A O 1
ATOM 639 N N . LEU A 1 98 ? -13.135 -5.198 37.863 1.00 20.10 98 LEU A N 1
ATOM 640 C CA . LEU A 1 98 ? -12.311 -6.386 37.722 1.00 19.95 98 LEU A CA 1
ATOM 641 C C . LEU A 1 98 ? -10.925 -6.165 38.331 1.00 20.15 98 LEU A C 1
ATOM 642 O O . LEU A 1 98 ? -10.352 -5.068 38.219 1.00 20.17 98 LEU A O 1
ATOM 647 N N . LYS A 1 99 ? -10.407 -7.192 38.992 1.00 20.29 99 LYS A N 1
ATOM 648 C CA . LYS A 1 99 ? -9.056 -7.160 39.532 1.00 20.66 99 LYS A CA 1
ATOM 649 C C . LYS A 1 99 ? -8.303 -8.345 38.968 1.00 20.47 99 LYS A C 1
ATOM 650 O O . LYS A 1 99 ? -8.912 -9.352 38.580 1.00 20.27 99 LYS A O 1
ATOM 656 N N . VAL A 1 100 ? -6.974 -8.253 38.965 1.00 20.43 100 VAL A N 1
ATOM 657 C CA . VAL A 1 100 ? -6.147 -9.377 38.571 1.00 20.42 100 VAL A CA 1
ATOM 658 C C . VAL A 1 100 ? -6.473 -10.607 39.447 1.00 20.83 100 VAL A C 1
ATOM 659 O O . VAL A 1 100 ? -6.653 -10.472 40.656 1.00 21.33 100 VAL A O 1
ATOM 663 N N . GLY A 1 101 ? -6.516 -11.790 38.835 1.00 20.70 101 GLY A N 1
ATOM 664 C CA . GLY A 1 101 ? -6.929 -13.009 39.527 1.00 21.01 101 GLY A CA 1
ATOM 665 C C . GLY A 1 101 ? -8.447 -13.228 39.534 1.00 20.97 101 GLY A C 1
ATOM 666 O O . GLY A 1 101 ? -8.892 -14.338 39.790 1.00 21.18 101 GLY A O 1
ATOM 667 N N . ASP A 1 102 ? -9.260 -12.204 39.248 1.00 20.56 102 ASP A N 1
ATOM 668 C CA . ASP A 1 102 ? -10.735 -12.414 39.248 1.00 20.72 102 ASP A CA 1
ATOM 669 C C . ASP A 1 102 ? -11.181 -13.348 38.127 1.00 20.58 102 ASP A C 1
ATOM 670 O O . ASP A 1 102 ? -10.541 -13.383 37.078 1.00 20.22 102 ASP A O 1
ATOM 675 N N . PRO A 1 103 ? -12.285 -14.096 38.347 1.00 20.86 103 PRO A N 1
ATOM 676 C CA . PRO A 1 103 ? -12.886 -14.861 37.263 1.00 20.89 103 PRO A CA 1
ATOM 677 C C . PRO A 1 103 ? -13.733 -13.998 36.335 1.00 20.47 103 PRO A C 1
ATOM 678 O O . PRO A 1 103 ? -14.301 -12.998 36.748 1.00 20.64 103 PRO A O 1
ATOM 682 N N . VAL A 1 104 ? -13.805 -14.381 35.070 1.00 20.35 104 VAL A N 1
ATOM 683 C CA . VAL A 1 104 ? -14.643 -13.683 34.103 1.00 19.87 104 VAL A CA 1
ATOM 684 C C . VAL A 1 104 ? -15.128 -14.738 33.123 1.00 20.14 104 VAL A C 1
ATOM 685 O O . VAL A 1 104 ? -14.370 -15.647 32.773 1.00 20.09 104 VAL A O 1
ATOM 689 N N . LEU A 1 105 ? -16.396 -14.647 32.714 1.00 20.41 105 LEU A N 1
ATOM 690 C CA . LEU A 1 105 ? -16.955 -15.568 31.733 1.00 20.88 105 LEU A CA 1
ATOM 691 C C . LEU A 1 105 ? -16.617 -15.139 30.310 1.00 20.56 105 LEU A C 1
ATOM 692 O O . LEU A 1 105 ? -16.758 -13.985 29.964 1.00 20.07 105 LEU A O 1
ATOM 697 N N . ILE A 1 106 ? -16.188 -16.102 29.502 1.00 20.98 106 ILE A N 1
ATOM 698 C CA . ILE A 1 106 ? -15.790 -15.888 28.110 1.00 21.01 106 ILE A CA 1
ATOM 699 C C . ILE A 1 106 ? -16.524 -16.913 27.248 1.00 22.06 106 ILE A C 1
ATOM 700 O O . ILE A 1 106 ? -16.386 -18.149 27.452 1.00 22.55 106 ILE A O 1
ATOM 705 N N . GLY A 1 107 ? -17.306 -16.393 26.304 1.00 22.51 107 GLY A N 1
ATOM 706 C CA . GLY A 1 107 ? -18.107 -17.220 25.402 1.00 24.04 107 GLY A CA 1
ATOM 707 C C . GLY A 1 107 ? -17.187 -18.087 24.569 1.00 24.69 107 GLY A C 1
ATOM 708 O O . GLY A 1 107 ? -16.187 -17.613 24.029 1.00 23.95 107 GLY A O 1
ATOM 709 N N . LYS A 1 108 ? -17.529 -19.365 24.470 1.00 26.66 108 LYS A N 1
ATOM 710 C CA . LYS A 1 108 ? -16.690 -20.351 23.787 1.00 27.91 108 LYS A CA 1
ATOM 711 C C . LYS A 1 108 ? -16.736 -20.266 22.267 1.00 27.63 108 LYS A C 1
ATOM 712 O O . LYS A 1 108 ? -15.826 -20.770 21.605 1.00 28.36 108 LYS A O 1
ATOM 718 N N . LYS A 1 109 ? -17.780 -19.651 21.709 1.00 26.84 109 LYS A N 1
ATOM 719 C CA . LYS A 1 109 ? -17.932 -19.610 20.255 1.00 26.67 109 LYS A CA 1
ATOM 720 C C . LYS A 1 109 ? -17.890 -18.203 19.688 1.00 24.97 109 LYS A C 1
ATOM 721 O O . LYS A 1 109 ? -18.927 -17.602 19.540 1.00 24.89 109 LYS A O 1
ATOM 727 N N . PRO A 1 110 ? -16.705 -17.698 19.316 1.00 24.14 110 PRO A N 1
ATOM 728 C CA . PRO A 1 110 ? -16.668 -16.356 18.705 1.00 23.23 110 PRO A CA 1
ATOM 729 C C . PRO A 1 110 ? -17.393 -16.365 17.372 1.00 23.15 110 PRO A C 1
ATOM 730 O O . PRO A 1 110 ? -17.574 -17.447 16.780 1.00 23.60 110 PRO A O 1
ATOM 734 N N . THR A 1 111 ? -17.793 -15.189 16.888 1.00 22.48 111 THR A N 1
ATOM 735 C CA . THR A 1 111 ? -18.456 -15.086 15.581 1.00 22.87 111 THR A CA 1
ATOM 736 C C . THR A 1 111 ? -18.308 -13.638 15.100 1.00 22.54 111 THR A C 1
ATOM 737 O O . THR A 1 111 ? -17.600 -12.860 15.728 1.00 21.81 111 THR A O 1
ATOM 741 N N . GLY A 1 112 ? -18.941 -13.293 13.987 1.00 22.85 112 GLY A N 1
ATOM 742 C CA . GLY A 1 112 ? -18.995 -11.910 13.534 1.00 22.87 112 GLY A CA 1
ATOM 743 C C . GLY A 1 112 ? -18.859 -11.769 12.035 1.00 23.26 112 GLY A C 1
ATOM 744 O O . GLY A 1 112 ? -18.525 -12.733 11.331 1.00 23.11 112 GLY A O 1
ATOM 745 N N . THR A 1 113 ? -19.096 -10.546 11.555 1.00 23.57 113 THR A N 1
ATOM 746 C CA . THR A 1 113 ? -19.157 -10.263 10.122 1.00 24.25 113 THR A CA 1
ATOM 747 C C . THR A 1 113 ? -17.920 -9.495 9.654 1.00 24.19 113 THR A C 1
ATOM 748 O O . THR A 1 113 ? -17.737 -9.276 8.446 1.00 24.74 113 THR A O 1
ATOM 752 N N . LEU A 1 114 ? -17.083 -9.050 10.585 1.00 22.86 114 LEU A N 1
ATOM 753 C CA . LEU A 1 114 ? -15.879 -8.312 10.178 1.00 23.08 114 LEU A CA 1
ATOM 754 C C . LEU A 1 114 ? -14.775 -9.266 9.736 1.00 23.96 114 LEU A C 1
ATOM 755 O O . LEU A 1 114 ? -13.750 -9.388 10.375 1.00 23.95 114 LEU A O 1
ATOM 760 N N . VAL A 1 115 ? -14.993 -9.913 8.606 1.00 25.62 115 VAL A N 1
ATOM 761 C CA . VAL A 1 115 ? -14.207 -11.066 8.225 1.00 27.76 115 VAL A CA 1
ATOM 762 C C . VAL A 1 115 ? -13.688 -10.808 6.813 1.00 29.17 115 VAL A C 1
ATOM 763 O O . VAL A 1 115 ? -14.463 -10.680 5.865 1.00 28.25 115 VAL A O 1
ATOM 767 N N . ALA A 1 116 ? -12.366 -10.676 6.705 1.00 30.64 116 ALA A N 1
ATOM 768 C CA . ALA A 1 116 ? -11.745 -10.269 5.459 1.00 33.08 116 ALA A CA 1
ATOM 769 C C . ALA A 1 116 ? -12.027 -11.243 4.316 1.00 35.24 116 ALA A C 1
ATOM 770 O O . ALA A 1 116 ? -12.101 -10.840 3.157 1.00 38.18 116 ALA A O 1
ATOM 772 N N . ASP A 1 117 ? -12.242 -12.516 4.629 1.00 36.14 117 ASP A N 1
ATOM 773 C CA . ASP A 1 117 ? -12.532 -13.480 3.588 1.00 36.61 117 ASP A CA 1
ATOM 774 C C . ASP A 1 117 ? -13.890 -13.209 2.938 1.00 37.36 117 ASP A C 1
ATOM 775 O O . ASP A 1 117 ? -14.270 -13.889 1.983 1.00 38.46 117 ASP A O 1
ATOM 777 N N . ASN A 1 118 ? -14.634 -12.226 3.450 1.00 35.24 118 ASN A N 1
ATOM 778 C CA . ASN A 1 118 ? -15.930 -11.877 2.857 1.00 33.60 118 ASN A CA 1
ATOM 779 C C . ASN A 1 118 ? -15.825 -10.647 1.981 1.00 32.00 118 ASN A C 1
ATOM 780 O O . ASN A 1 118 ? -16.818 -10.097 1.517 1.00 30.86 118 ASN A O 1
ATOM 785 N N . LEU A 1 119 ? -14.583 -10.223 1.779 1.00 31.33 119 LEU A N 1
ATOM 786 C CA . LEU A 1 119 ? -14.258 -9.115 0.906 1.00 30.72 119 LEU A CA 1
ATOM 787 C C . LEU A 1 119 ? -13.476 -9.640 -0.291 1.00 31.64 119 LEU A C 1
ATOM 788 O O . LEU A 1 119 ? -12.445 -10.308 -0.125 1.00 32.33 119 LEU A O 1
ATOM 793 N N . LEU A 1 120 ? -13.976 -9.332 -1.484 1.00 31.63 120 LEU A N 1
ATOM 794 C CA . LEU A 1 120 ? -13.280 -9.591 -2.737 1.00 32.70 120 LEU A CA 1
ATOM 795 C C . LEU A 1 120 ? -11.888 -8.967 -2.689 1.00 32.48 120 LEU A C 1
ATOM 796 O O . LEU A 1 120 ? -11.709 -7.936 -2.036 1.00 31.25 120 LEU A O 1
ATOM 801 N N . PRO A 1 121 ? -10.904 -9.571 -3.388 1.00 33.42 121 PRO A N 1
ATOM 802 C CA . PRO A 1 121 ? -9.557 -8.972 -3.401 1.00 33.29 121 PRO A CA 1
ATOM 803 C C . PRO A 1 121 ? -9.656 -7.519 -3.844 1.00 33.01 121 PRO A C 1
ATOM 804 O O . PRO A 1 121 ? -10.525 -7.204 -4.645 1.00 33.36 121 PRO A O 1
ATOM 808 N N . GLY A 1 122 ? -8.798 -6.649 -3.309 1.00 32.09 122 GLY A N 1
ATOM 809 C CA . GLY A 1 122 ? -8.820 -5.213 -3.619 1.00 31.61 122 GLY A CA 1
ATOM 810 C C . GLY A 1 122 ? -7.490 -4.608 -3.208 1.00 31.03 122 GLY A C 1
ATOM 811 O O . GLY A 1 122 ? -6.607 -5.332 -2.773 1.00 31.49 122 GLY A O 1
ATOM 812 N N . LYS A 1 123 ? -7.341 -3.291 -3.326 1.00 30.78 123 LYS A N 1
ATOM 813 C CA . LYS A 1 123 ? -6.039 -2.651 -3.094 1.00 30.48 123 LYS A CA 1
ATOM 814 C C . LYS A 1 123 ? -5.990 -1.801 -1.830 1.00 29.06 123 LYS A C 1
ATOM 815 O O . LYS A 1 123 ? -4.963 -1.726 -1.162 1.00 28.80 123 LYS A O 1
ATOM 817 N N . THR A 1 124 ? -7.100 -1.169 -1.495 1.00 28.42 124 THR A N 1
ATOM 818 C CA . THR A 1 124 ? -7.167 -0.353 -0.299 1.00 27.64 124 THR A CA 1
ATOM 819 C C . THR A 1 124 ? -8.184 -0.933 0.672 1.00 26.62 124 THR A C 1
ATOM 820 O O . THR A 1 124 ? -9.313 -1.241 0.280 1.00 26.57 124 THR A O 1
ATOM 824 N N . LEU A 1 125 ? -7.779 -1.066 1.935 1.00 25.30 125 LEU A N 1
ATOM 825 C CA . LEU A 1 125 ? -8.705 -1.465 2.992 1.00 24.25 125 LEU A CA 1
ATOM 826 C C . LEU A 1 125 ? -9.000 -0.270 3.873 1.00 23.55 125 LEU A C 1
ATOM 827 O O . LEU A 1 125 ? -8.077 0.368 4.367 1.00 23.57 125 LEU A O 1
ATOM 832 N N . TRP A 1 126 ? -10.285 0.020 4.057 1.00 22.93 126 TRP A N 1
ATOM 833 C CA . TRP A 1 126 ? -10.751 1.096 4.934 1.00 22.46 126 TRP A CA 1
ATOM 834 C C . TRP A 1 126 ? -11.421 0.476 6.116 1.00 21.75 126 TRP A C 1
ATOM 835 O O . TRP A 1 126 ? -12.253 -0.423 5.963 1.00 21.63 126 TRP A O 1
ATOM 846 N N . MET A 1 127 ? -11.059 0.960 7.297 1.00 21.19 127 MET A N 1
ATOM 847 C CA . MET A 1 127 ? -11.703 0.579 8.522 1.00 20.81 127 MET A CA 1
ATOM 848 C C . MET A 1 127 ? -12.300 1.852 9.131 1.00 20.89 127 MET A C 1
AT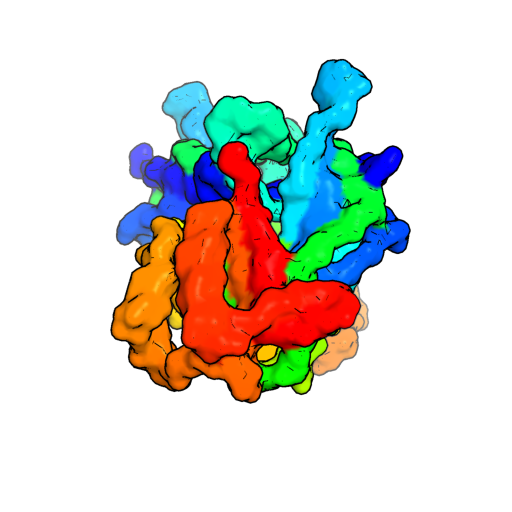OM 849 O O . MET A 1 127 ? -11.563 2.716 9.579 1.00 21.04 127 MET A O 1
ATOM 854 N N . LEU A 1 128 ? -13.628 1.947 9.116 1.00 20.80 128 LEU A N 1
ATOM 855 C CA . LEU A 1 128 ? -14.354 3.137 9.569 1.00 21.17 128 LEU A CA 1
ATOM 856 C C . LEU A 1 128 ? -15.001 2.813 10.891 1.00 20.73 128 LEU A C 1
ATOM 857 O O . LEU A 1 128 ? -15.916 1.988 10.983 1.00 20.32 128 LEU A O 1
ATOM 862 N N . SER A 1 129 ? -14.478 3.439 11.931 1.00 20.70 129 SER A N 1
ATOM 863 C CA . SER A 1 129 ? -14.885 3.116 13.284 1.00 20.56 129 SER A CA 1
ATOM 864 C C . SER A 1 129 ? -15.364 4.371 13.978 1.00 21.30 129 SER A C 1
ATOM 865 O O . SER A 1 129 ? -14.856 5.454 13.714 1.00 21.83 129 SER A O 1
ATOM 868 N N . THR A 1 130 ? -16.329 4.205 14.879 1.00 21.58 130 THR A N 1
ATOM 869 C CA . THR A 1 130 ? -16.731 5.261 15.795 1.00 22.51 130 THR A CA 1
ATOM 870 C C . THR A 1 130 ? -16.820 4.653 17.198 1.00 22.27 130 THR A C 1
ATOM 871 O O . THR A 1 130 ? -17.170 3.455 17.365 1.00 21.66 130 THR A O 1
ATOM 875 N N . GLY A 1 131 ? -16.500 5.469 18.198 1.00 22.70 131 GLY A N 1
ATOM 876 C CA . GLY A 1 131 ? -16.470 5.017 19.596 1.00 22.78 131 GLY A CA 1
ATOM 877 C C . GLY A 1 131 ? -15.570 3.799 19.819 1.00 21.69 131 GLY A C 1
ATOM 878 O O . GLY A 1 131 ? -14.486 3.691 19.249 1.00 21.42 131 GLY A O 1
ATOM 879 N N . THR A 1 132 ? -16.035 2.882 20.654 1.00 21.31 132 THR A N 1
ATOM 880 C CA . THR A 1 132 ? -15.341 1.624 20.927 1.00 20.50 132 THR A CA 1
ATOM 881 C C . THR A 1 132 ? -15.308 0.690 19.716 1.00 19.66 132 THR A C 1
ATOM 882 O O . THR A 1 132 ? -14.708 -0.388 19.782 1.00 19.26 132 THR A O 1
ATOM 886 N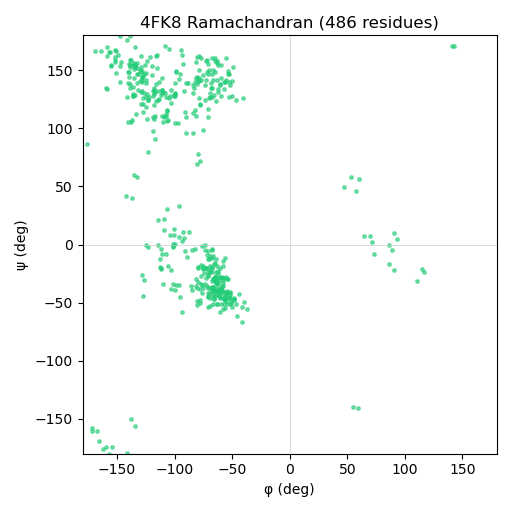 N . GLY A 1 133 ? -15.963 1.090 18.623 1.00 19.46 133 GLY A N 1
ATOM 887 C CA . GLY A 1 133 ? -15.925 0.364 17.346 1.00 18.76 133 GLY A CA 1
ATOM 888 C C . GLY A 1 133 ? -14.513 0.189 16.794 1.00 18.22 133 GLY A C 1
ATOM 889 O O . GLY A 1 133 ? -14.299 -0.625 15.894 1.00 17.75 133 GLY A O 1
ATOM 890 N N . LEU A 1 134 ? -13.540 0.936 17.341 1.00 18.21 134 LEU A N 1
ATOM 891 C CA . LEU A 1 134 ? -12.131 0.705 16.996 1.00 17.85 134 LEU A CA 1
ATOM 892 C C . LEU A 1 134 ? -11.686 -0.713 17.425 1.00 17.31 134 LEU A C 1
ATOM 893 O O . LEU A 1 134 ? -10.764 -1.257 16.845 1.00 16.96 134 LEU A O 1
ATOM 898 N N . ALA A 1 135 ? -12.368 -1.282 18.424 1.00 17.24 135 ALA A N 1
ATOM 899 C CA . ALA A 1 135 ? -11.920 -2.525 19.090 1.00 17.04 135 ALA A CA 1
ATOM 900 C C . ALA A 1 135 ? -11.558 -3.687 18.136 1.00 16.74 135 ALA A C 1
ATOM 901 O O . ALA A 1 135 ? -10.440 -4.205 18.225 1.00 16.65 135 ALA A O 1
ATOM 903 N N . PRO A 1 136 ? -12.462 -4.087 17.203 1.00 16.67 136 PRO A N 1
ATOM 904 C CA . PRO A 1 136 ? -12.107 -5.227 16.333 1.00 16.61 136 PRO A CA 1
ATOM 905 C C . PRO A 1 136 ? -10.924 -4.914 15.430 1.00 16.52 136 PRO A C 1
ATOM 906 O O . PRO A 1 136 ? -10.140 -5.805 15.122 1.00 16.51 136 PRO A O 1
ATOM 910 N N . PHE A 1 137 ? -10.783 -3.644 15.052 1.00 16.54 137 PHE A N 1
ATOM 911 C CA . PHE A 1 137 ? -9.671 -3.214 14.213 1.00 16.65 137 PHE A CA 1
ATOM 912 C C . PHE A 1 137 ? -8.336 -3.264 14.943 1.00 16.66 137 PHE A C 1
ATOM 913 O O . PHE A 1 137 ? -7.315 -3.402 14.306 1.00 16.72 137 PHE A O 1
ATOM 921 N N . MET A 1 138 ? -8.351 -3.196 16.276 1.00 16.75 138 MET A N 1
ATOM 922 C CA . MET A 1 138 ? -7.124 -3.389 17.048 1.00 16.96 138 MET A CA 1
ATOM 923 C C . MET A 1 138 ? -6.562 -4.816 16.858 1.00 16.93 138 MET A C 1
ATOM 924 O O . MET A 1 138 ? -5.344 -5.048 16.970 1.00 16.98 138 MET A O 1
ATOM 929 N N . SER A 1 139 ? -7.457 -5.775 16.626 1.00 16.83 139 SER A N 1
ATOM 930 C CA . SER A 1 139 ? -7.048 -7.140 16.279 1.00 17.10 139 SER A CA 1
ATOM 931 C C . SER A 1 139 ? -6.633 -7.225 14.808 1.00 17.20 139 SER A C 1
ATOM 932 O O . SER A 1 139 ? -5.584 -7.788 14.464 1.00 17.59 139 SER A O 1
ATOM 935 N N . ILE A 1 140 ? -7.449 -6.670 13.926 1.00 17.13 140 ILE A N 1
ATOM 936 C CA . ILE A 1 140 ? -7.206 -6.838 12.487 1.00 17.42 140 ILE A CA 1
ATOM 937 C C . ILE A 1 140 ? -5.915 -6.177 11.981 1.00 17.55 140 ILE A C 1
ATOM 938 O O . ILE A 1 140 ? -5.235 -6.724 11.089 1.00 17.82 140 ILE A O 1
ATOM 943 N N . ILE A 1 141 ? -5.574 -5.008 12.545 1.00 17.38 141 ILE A N 1
ATOM 944 C CA . ILE A 1 141 ? -4.368 -4.308 12.103 1.00 17.74 141 ILE A CA 1
ATOM 945 C C . ILE A 1 141 ? -3.115 -5.060 12.528 1.00 18.11 141 ILE A C 1
ATOM 946 O O . ILE A 1 141 ? -2.023 -4.725 12.087 1.00 18.41 141 ILE A O 1
ATOM 951 N N . ARG A 1 142 ? -3.282 -6.071 13.384 1.00 18.33 142 ARG A N 1
ATOM 952 C CA . ARG A 1 142 ? -2.172 -6.909 13.759 1.00 19.11 142 ARG A CA 1
ATOM 953 C C . ARG A 1 142 ? -2.218 -8.281 13.063 1.00 20.04 142 ARG A C 1
ATOM 954 O O . ARG A 1 142 ? -1.424 -9.150 13.381 1.00 20.53 142 ARG A O 1
ATOM 962 N N . ASP A 1 143 ? -3.139 -8.445 12.114 1.00 20.70 143 ASP A N 1
ATOM 963 C CA . ASP A 1 143 ? -3.202 -9.628 11.248 1.00 22.06 143 ASP A CA 1
ATOM 964 C C . ASP A 1 143 ? -2.185 -9.481 10.086 1.00 23.30 143 ASP A C 1
ATOM 965 O O . ASP A 1 143 ? -2.374 -8.654 9.181 1.00 22.90 143 ASP A O 1
ATOM 970 N N . PRO A 1 144 ? -1.114 -10.298 10.098 1.00 24.72 144 PRO A N 1
ATOM 971 C CA . PRO A 1 144 ? -0.110 -10.181 9.020 1.00 26.18 144 PRO A CA 1
ATOM 972 C C . PRO A 1 144 ? -0.705 -10.387 7.610 1.00 27.15 144 PRO A C 1
ATOM 973 O O . PRO A 1 144 ? -0.252 -9.747 6.676 1.00 27.70 144 PRO A O 1
ATOM 977 N N . ASP A 1 145 ? -1.722 -11.241 7.481 1.00 28.25 145 ASP A N 1
ATOM 978 C CA . ASP A 1 145 ? -2.389 -11.525 6.193 1.00 29.28 145 ASP A CA 1
ATOM 979 C C . ASP A 1 145 ? -2.959 -10.272 5.540 1.00 28.20 145 ASP A C 1
ATOM 980 O O . ASP A 1 145 ? -3.082 -10.215 4.326 1.00 28.32 145 ASP A O 1
ATOM 985 N N . ILE A 1 146 ? -3.363 -9.300 6.353 1.00 26.73 146 ILE A N 1
ATOM 986 C CA A ILE A 1 146 ? -3.983 -8.074 5.839 0.50 26.35 146 ILE A CA 1
ATOM 987 C CA B ILE A 1 146 ? -3.980 -8.070 5.845 0.50 26.35 146 ILE A CA 1
ATOM 988 C C . ILE A 1 146 ? -3.011 -7.295 4.950 1.00 26.70 146 ILE A C 1
ATOM 989 O O . ILE A 1 146 ? -3.396 -6.760 3.896 1.00 26.87 146 ILE A O 1
ATOM 998 N N . TYR A 1 147 ? -1.747 -7.242 5.360 1.00 26.73 147 TYR A N 1
ATOM 999 C CA . TYR A 1 147 ? -0.763 -6.475 4.617 1.00 26.99 147 TYR A CA 1
ATOM 1000 C C . TYR A 1 147 ? -0.246 -7.209 3.377 1.00 28.31 147 TYR A C 1
ATOM 1001 O O . TYR A 1 147 ? 0.296 -6.584 2.468 1.00 28.51 147 TYR A O 1
ATOM 1010 N N . GLU A 1 148 ? -0.425 -8.524 3.355 1.00 29.03 148 GLU A N 1
ATOM 1011 C CA . GLU A 1 148 ? -0.104 -9.325 2.190 1.00 30.84 148 GLU A CA 1
ATOM 1012 C C . GLU A 1 148 ? -1.158 -9.116 1.077 1.00 31.76 148 GLU A C 1
ATOM 1013 O O . GLU A 1 148 ? -0.845 -9.285 -0.090 1.00 33.90 148 GLU A O 1
ATOM 1015 N N . ARG A 1 149 ? -2.387 -8.711 1.409 1.00 31.70 149 ARG A N 1
ATOM 1016 C CA . ARG A 1 149 ? -3.418 -8.557 0.371 1.00 32.39 149 ARG A CA 1
ATOM 1017 C C . ARG A 1 149 ? -3.880 -7.121 0.071 1.00 31.41 149 ARG A C 1
ATOM 1018 O O . ARG A 1 149 ? -4.689 -6.916 -0.826 1.00 31.76 149 ARG A O 1
ATOM 1026 N N . PHE A 1 150 ? -3.377 -6.135 0.809 1.00 30.09 150 PHE A N 1
ATOM 1027 C CA . PHE A 1 150 ? -3.736 -4.738 0.563 1.00 29.61 150 PHE A CA 1
ATOM 1028 C C . PHE A 1 150 ? -2.505 -3.851 0.430 1.00 30.49 150 PHE A C 1
ATOM 1029 O O . PHE A 1 150 ? -1.504 -4.089 1.110 1.00 30.71 150 PHE A O 1
ATOM 1037 N N . ASP A 1 151 ? -2.569 -2.841 -0.447 1.00 31.22 151 ASP A N 1
ATOM 1038 C CA . ASP A 1 151 ? -1.504 -1.823 -0.550 1.00 31.78 151 ASP A CA 1
ATOM 1039 C C . ASP A 1 151 ? -1.481 -0.877 0.648 1.00 30.61 151 ASP A C 1
ATOM 1040 O O . ASP A 1 151 ? -0.429 -0.541 1.161 1.00 30.42 151 ASP A O 1
ATOM 1045 N N . LYS A 1 152 ? -2.651 -0.416 1.065 1.00 29.81 152 LYS A N 1
ATOM 1046 C CA . LYS A 1 152 ? -2.731 0.555 2.147 1.00 28.91 152 LYS A CA 1
ATOM 1047 C C . LYS A 1 152 ? -3.919 0.231 3.041 1.00 27.35 152 LYS A C 1
ATOM 1048 O O . LYS A 1 152 ? -4.938 -0.282 2.558 1.00 27.17 152 LYS A O 1
ATOM 1054 N N . VAL A 1 153 ? -3.786 0.533 4.330 1.00 26.11 153 VAL A N 1
ATOM 1055 C CA . VAL A 1 153 ? -4.885 0.361 5.268 1.00 24.60 153 VAL A CA 1
ATOM 1056 C C . VAL A 1 153 ? -5.126 1.707 5.941 1.00 24.06 153 VAL A C 1
ATOM 1057 O O . VAL A 1 153 ? -4.188 2.360 6.403 1.00 23.99 153 VAL A O 1
ATOM 1061 N N . VAL A 1 154 ? -6.384 2.136 5.951 1.00 23.66 154 VAL A N 1
ATOM 1062 C CA . VAL A 1 154 ? -6.767 3.374 6.645 1.00 23.31 154 VAL A CA 1
ATOM 1063 C C . VAL A 1 154 ? -7.725 3.047 7.793 1.00 22.49 154 VAL A C 1
ATOM 1064 O O . VAL A 1 154 ? -8.780 2.436 7.573 1.00 22.45 154 VAL A O 1
ATOM 1068 N N . LEU A 1 155 ? -7.361 3.459 9.010 1.00 21.76 155 LEU A N 1
ATOM 1069 C CA . LEU A 1 155 ? -8.263 3.338 10.158 1.00 21.32 155 LEU A CA 1
ATOM 1070 C C . LEU A 1 155 ? -8.786 4.716 10.551 1.00 21.79 155 LEU A C 1
ATOM 1071 O O . LEU A 1 155 ? -8.013 5.573 11.008 1.00 22.15 155 LEU A O 1
ATOM 1076 N N . THR A 1 156 ? -10.087 4.938 10.361 1.00 22.19 156 THR A N 1
ATOM 1077 C CA . THR A 1 156 ? -10.710 6.183 10.845 1.00 22.81 156 THR A CA 1
ATOM 1078 C C . THR A 1 156 ? -11.346 5.902 12.202 1.00 22.55 156 THR A C 1
ATOM 1079 O O . THR A 1 156 ? -11.880 4.816 12.433 1.00 22.26 156 THR A O 1
ATOM 1083 N N . HIS A 1 157 ? -11.259 6.869 13.102 1.00 22.96 157 HIS A N 1
ATOM 1084 C CA . HIS A 1 157 ? -11.695 6.688 14.477 1.00 23.16 157 HIS A CA 1
ATOM 1085 C C . HIS A 1 157 ? -12.155 7.995 15.076 1.00 24.24 157 HIS A C 1
ATOM 1086 O O . HIS A 1 157 ? -11.893 9.078 14.522 1.00 24.37 157 HIS A O 1
ATOM 1093 N N . THR A 1 158 ? -12.830 7.903 16.229 1.00 24.81 158 THR A N 1
ATOM 1094 C CA . THR A 1 158 ? -13.296 9.094 16.946 1.00 25.88 158 THR A CA 1
ATOM 1095 C C . THR A 1 158 ? -12.523 9.362 18.258 1.00 26.19 158 THR A C 1
ATOM 1096 O O . THR A 1 158 ? -13.018 10.058 19.145 1.00 26.89 158 THR A O 1
ATOM 1100 N N . CYS A 1 159 ? -11.307 8.824 18.385 1.00 26.25 159 CYS A N 1
ATOM 1101 C CA . CYS A 1 159 ? -10.496 9.049 19.600 1.00 26.63 159 CYS A CA 1
ATOM 1102 C C . CYS A 1 159 ? -9.823 10.412 19.618 1.00 27.29 159 CYS A C 1
ATOM 1103 O O . CYS A 1 159 ? -9.079 10.771 18.697 1.00 27.44 159 CYS A O 1
ATOM 1106 N N . ARG A 1 160 ? -10.062 11.153 20.694 1.00 27.90 160 ARG A N 1
ATOM 1107 C CA . ARG A 1 160 ? -9.537 12.516 20.831 1.00 28.15 160 ARG A CA 1
ATOM 1108 C C . ARG A 1 160 ? -8.748 12.711 22.141 1.00 28.12 160 ARG A C 1
ATOM 1109 O O . ARG A 1 160 ? -7.821 13.517 22.215 1.00 28.96 160 ARG A O 1
ATOM 1111 N N . LEU A 1 161 ? -9.132 11.978 23.170 1.00 27.79 161 LEU A N 1
ATOM 1112 C CA . LEU A 1 161 ? -8.570 12.143 24.499 1.00 27.75 161 LEU A CA 1
ATOM 1113 C C . LEU A 1 161 ? -7.211 11.459 24.611 1.00 26.76 161 LEU A C 1
ATOM 1114 O O . LEU A 1 161 ? -6.996 10.379 24.049 1.00 25.55 161 LEU A O 1
ATOM 1119 N N . LYS A 1 162 ? -6.313 12.092 25.357 1.00 26.81 162 LYS A N 1
ATOM 1120 C CA . LYS A 1 162 ? -5.002 11.529 25.688 1.00 26.62 162 LYS A CA 1
ATOM 1121 C C . LYS A 1 162 ? -5.012 10.000 25.949 1.00 25.70 162 LYS A C 1
ATOM 1122 O O . LYS A 1 162 ? -4.257 9.259 25.317 1.00 25.00 162 LYS A O 1
ATOM 1128 N N . GLY A 1 163 ? -5.854 9.554 26.886 1.00 25.52 163 GLY A N 1
ATOM 1129 C CA . GLY A 1 163 ? -5.919 8.159 27.269 1.00 25.28 163 GLY A CA 1
ATOM 1130 C C . GLY A 1 163 ? -6.441 7.223 26.176 1.00 24.64 163 GLY A C 1
ATOM 1131 O O . GLY A 1 163 ? -6.059 6.050 26.128 1.00 24.47 163 GLY A O 1
ATOM 1132 N N . GLU A 1 164 ? -7.301 7.721 25.294 1.00 24.61 164 GLU A N 1
ATOM 1133 C CA . GLU A 1 164 ? -7.820 6.900 24.195 1.00 24.03 164 GLU A CA 1
ATOM 1134 C C . GLU A 1 164 ? -6.711 6.656 23.190 1.00 23.12 164 G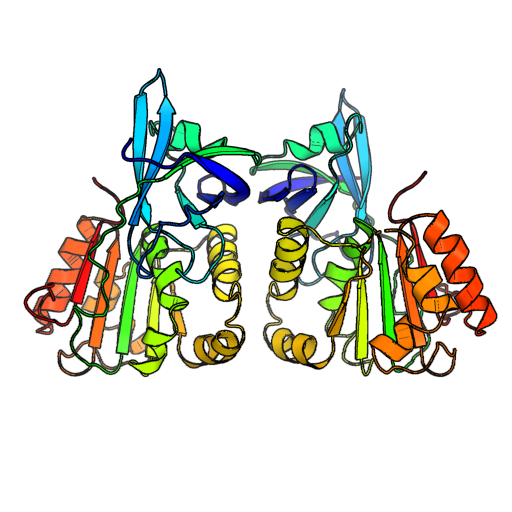LU A C 1
ATOM 1135 O O . GLU A 1 164 ? -6.554 5.543 22.685 1.00 22.22 164 GLU A O 1
ATOM 1141 N N . LEU A 1 165 ? -5.939 7.709 22.916 1.00 22.84 165 LEU A N 1
ATOM 1142 C CA . LEU A 1 165 ? -4.835 7.628 21.945 1.00 22.28 165 LEU A CA 1
ATOM 1143 C C . LEU A 1 165 ? -3.676 6.804 22.501 1.00 21.93 165 LEU A C 1
ATOM 1144 O O . LEU A 1 165 ? -3.000 6.101 21.744 1.00 21.37 165 LEU A O 1
ATOM 1149 N N . ALA A 1 166 ? -3.439 6.923 23.809 1.00 22.02 166 ALA A N 1
ATOM 1150 C CA . ALA A 1 166 ? -2.427 6.107 24.468 1.00 22.38 166 ALA A CA 1
ATOM 1151 C C . ALA A 1 166 ? -2.759 4.615 24.299 1.00 21.80 166 ALA A C 1
ATOM 1152 O O . ALA A 1 166 ? -1.861 3.802 24.110 1.00 21.76 166 ALA A O 1
ATOM 1154 N N . TYR A 1 167 ? -4.043 4.276 24.390 1.00 21.55 167 TYR A N 1
ATOM 1155 C CA . TYR A 1 167 ? -4.461 2.884 24.224 1.00 21.48 167 TYR A CA 1
ATOM 1156 C C . TYR A 1 167 ? -4.134 2.403 22.819 1.00 21.18 167 TYR A C 1
ATOM 1157 O O . TYR A 1 167 ? -3.533 1.354 22.663 1.00 20.91 167 TYR A O 1
ATOM 1166 N N . MET A 1 168 ? -4.537 3.153 21.807 1.00 21.46 168 MET A N 1
ATOM 1167 C CA . MET A 1 168 ? -4.239 2.737 20.439 1.00 22.02 168 MET A CA 1
ATOM 1168 C C . MET A 1 168 ? -2.718 2.674 20.189 1.00 22.30 168 MET A C 1
ATOM 1169 O O . MET A 1 168 ? -2.254 1.806 19.458 1.00 21.69 168 MET A O 1
ATOM 1174 N N . ASP A 1 169 ? -1.963 3.589 20.793 1.00 23.35 169 ASP A N 1
ATOM 1175 C CA . ASP A 1 169 ? -0.512 3.557 20.641 1.00 24.99 169 ASP A CA 1
ATOM 1176 C C . ASP A 1 169 ? 0.098 2.313 21.286 1.00 24.82 169 ASP A C 1
ATOM 1177 O O . ASP A 1 169 ? 0.945 1.645 20.676 1.00 24.82 169 ASP A O 1
ATOM 1182 N N . TYR A 1 170 ? -0.346 1.983 22.497 1.00 24.55 170 TYR A N 1
ATOM 1183 C CA . TYR A 1 170 ? 0.099 0.750 23.148 1.00 24.91 170 TYR A CA 1
ATOM 1184 C C . TYR A 1 170 ? -0.199 -0.489 22.261 1.00 23.96 170 TYR A C 1
ATOM 1185 O O . TYR A 1 170 ? 0.710 -1.266 21.932 1.00 24.04 170 TYR A O 1
ATOM 1194 N N . ILE A 1 171 ? -1.465 -0.648 21.863 1.00 22.59 171 ILE A N 1
ATOM 1195 C CA . ILE A 1 171 ? -1.922 -1.765 21.031 1.00 21.89 171 ILE A CA 1
ATOM 1196 C C . ILE A 1 171 ? -1.045 -2.031 19.792 1.00 21.93 171 ILE A C 1
ATOM 1197 O O . ILE A 1 171 ? -0.678 -3.186 19.494 1.00 21.54 171 ILE A O 1
ATOM 1202 N N . LYS A 1 172 ? -0.710 -0.965 19.075 1.00 21.93 172 LYS A N 1
ATOM 1203 C CA . LYS A 1 172 ? -0.088 -1.144 17.777 1.00 22.60 172 LYS A CA 1
ATOM 1204 C C . LYS A 1 172 ? 1.310 -1.734 17.879 1.00 23.13 172 LYS A C 1
ATOM 1205 O O . LYS A 1 172 ? 1.790 -2.320 16.908 1.00 23.53 172 LYS A O 1
ATOM 1211 N N . HIS A 1 173 ? 1.915 -1.639 19.064 1.00 23.10 173 HIS A N 1
ATOM 1212 C CA . HIS A 1 173 ? 3.226 -2.229 19.311 1.00 24.04 173 HIS A CA 1
ATOM 1213 C C . HIS A 1 173 ? 3.211 -3.553 20.033 1.00 24.03 173 HIS A C 1
ATOM 1214 O O . HIS A 1 173 ? 4.278 -4.094 20.320 1.00 25.19 173 HIS A O 1
ATOM 1221 N N . ASP A 1 174 ? 2.036 -4.075 20.373 1.00 22.94 174 ASP A N 1
ATOM 1222 C CA . ASP A 1 174 ? 1.974 -5.342 21.097 1.00 23.19 174 ASP A CA 1
ATOM 1223 C C . ASP A 1 174 ? 1.900 -6.445 20.026 1.00 23.11 174 ASP A C 1
ATOM 1224 O O . ASP A 1 174 ? 0.824 -6.747 19.485 1.00 22.10 174 ASP A O 1
ATOM 1229 N N . LEU A 1 175 ? 3.058 -7.020 19.702 1.00 24.00 175 LEU A N 1
ATOM 1230 C CA . LEU A 1 175 ? 3.141 -7.866 18.518 1.00 24.14 175 LEU A CA 1
ATOM 1231 C C . LEU A 1 175 ? 3.913 -9.147 18.831 1.00 25.53 175 LEU A C 1
ATOM 1232 O O . LEU A 1 175 ? 4.939 -9.424 18.195 1.00 26.65 175 LEU A O 1
ATOM 1237 N N . PRO A 1 176 ? 3.419 -9.947 19.805 1.00 25.66 176 PRO A N 1
ATOM 1238 C CA . PRO A 1 176 ? 4.167 -11.148 20.207 1.00 26.79 176 PRO A CA 1
ATOM 1239 C C . PRO A 1 176 ? 4.406 -12.084 19.005 1.00 27.08 176 PRO A C 1
ATOM 1240 O O . PRO A 1 176 ? 3.500 -12.305 18.213 1.00 25.75 176 PRO A O 1
ATOM 1244 N N . GLY A 1 177 ? 5.639 -12.568 18.858 1.00 28.80 177 GLY A N 1
ATOM 1245 C CA . GLY A 1 177 ? 6.060 -13.394 17.720 1.00 29.87 177 GLY A CA 1
ATOM 1246 C C . GLY A 1 177 ? 6.023 -12.701 16.358 1.00 30.27 177 GLY A C 1
ATOM 1247 O O . GLY A 1 177 ? 6.196 -13.351 15.330 1.00 30.33 177 GLY A O 1
ATOM 1248 N N . HIS A 1 178 ? 5.766 -11.392 16.321 1.00 30.57 178 HIS A N 1
ATOM 1249 C CA . HIS A 1 178 ? 5.540 -10.713 15.042 1.00 30.88 178 HIS A CA 1
ATOM 1250 C C . HIS A 1 178 ? 6.133 -9.343 15.027 1.00 32.91 178 HIS A C 1
ATOM 1251 O O . HIS A 1 178 ? 5.519 -8.403 14.499 1.00 32.01 178 HIS A O 1
ATOM 1258 N N . GLU A 1 179 ? 7.345 -9.215 15.569 1.00 33.87 179 GLU A N 1
ATOM 1259 C CA . GLU A 1 179 ? 8.034 -7.922 15.650 1.00 36.00 179 GLU A CA 1
ATOM 1260 C C . GLU A 1 179 ? 8.226 -7.289 14.280 1.00 36.34 179 GLU A C 1
ATOM 1261 O O . GLU A 1 179 ? 8.116 -6.076 14.154 1.00 36.19 179 GLU A O 1
ATOM 1267 N N . TYR A 1 180 ? 8.473 -8.114 13.264 1.00 37.69 180 TYR A N 1
ATOM 1268 C CA . TYR A 1 180 ? 8.627 -7.637 11.883 1.00 38.84 180 TYR A CA 1
ATOM 1269 C C . TYR A 1 180 ? 7.444 -6.790 11.396 1.00 37.27 180 TYR A C 1
ATOM 1270 O O . TYR A 1 180 ? 7.633 -5.913 10.564 1.00 38.55 180 TYR A O 1
ATOM 1279 N N . LEU A 1 181 ? 6.241 -7.046 11.915 1.00 34.77 181 LEU A N 1
ATOM 1280 C CA . LEU A 1 181 ? 5.048 -6.255 11.559 1.00 33.36 181 LEU A CA 1
ATOM 1281 C C . LEU A 1 181 ? 5.127 -4.784 11.954 1.00 32.96 181 LEU A C 1
ATOM 1282 O O . LEU A 1 181 ? 4.356 -3.979 11.442 1.00 32.91 181 LEU A O 1
ATOM 1287 N N . GLY A 1 182 ? 6.021 -4.433 12.881 1.00 32.65 182 GLY A N 1
ATOM 1288 C CA . GLY A 1 182 ? 6.215 -3.031 13.271 1.00 32.36 182 GLY A CA 1
ATOM 1289 C C . GLY A 1 182 ? 6.534 -2.146 12.075 1.00 33.84 182 GLY A C 1
ATOM 1290 O O . GLY A 1 182 ? 5.914 -1.105 11.894 1.00 34.13 182 GLY A O 1
ATOM 1291 N N . ASP A 1 183 ? 7.490 -2.569 11.247 1.00 35.08 183 ASP A N 1
ATOM 1292 C CA . ASP A 1 183 ? 7.871 -1.826 10.035 1.00 36.56 183 ASP A CA 1
ATOM 1293 C C . ASP A 1 183 ? 6.762 -1.805 8.961 1.00 36.35 183 ASP A C 1
ATOM 1294 O O . ASP A 1 183 ? 6.586 -0.812 8.255 1.00 37.33 183 ASP A O 1
ATOM 1299 N N . VAL A 1 184 ? 6.044 -2.914 8.831 1.00 34.72 184 VAL A N 1
ATOM 1300 C CA . VAL A 1 184 ? 4.943 -3.028 7.906 1.00 34.34 184 VAL A CA 1
ATOM 1301 C C . VAL A 1 184 ? 3.771 -2.080 8.304 1.00 33.02 184 VAL A C 1
ATOM 1302 O O . VAL A 1 184 ? 3.207 -1.358 7.463 1.00 33.12 184 VAL A O 1
ATOM 1306 N N . ILE A 1 185 ? 3.405 -2.095 9.578 1.00 31.47 185 ILE A N 1
ATOM 1307 C CA . ILE A 1 185 ? 2.347 -1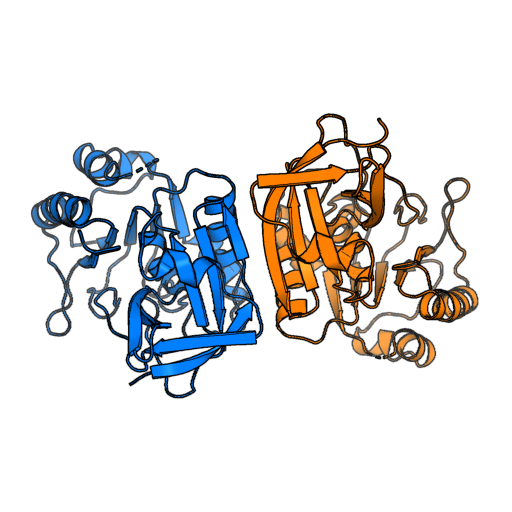.221 10.087 1.00 30.54 185 ILE A CA 1
ATOM 1308 C C . ILE A 1 185 ? 2.745 0.257 9.870 1.00 32.65 185 ILE A C 1
ATOM 1309 O O . ILE A 1 185 ? 1.951 1.055 9.344 1.00 33.27 185 ILE A O 1
ATOM 1314 N N . ARG A 1 186 ? 3.989 0.593 10.210 1.00 32.98 186 ARG A N 1
ATOM 1315 C CA . ARG A 1 186 ? 4.546 1.907 9.939 1.00 34.47 186 ARG A CA 1
ATOM 1316 C C . ARG A 1 186 ? 4.376 2.350 8.486 1.00 34.79 186 ARG A C 1
ATOM 1317 O O . ARG A 1 186 ? 3.937 3.459 8.232 1.00 35.30 186 ARG A O 1
ATOM 1325 N N . GLU A 1 187 ? 4.724 1.488 7.541 1.00 34.99 187 GLU A N 1
ATOM 1326 C CA . GLU A 1 187 ? 4.625 1.811 6.117 1.00 35.60 187 GLU A CA 1
ATOM 1327 C C . GLU A 1 187 ? 3.202 1.837 5.546 1.00 34.32 187 GLU A C 1
ATOM 1328 O O . GLU A 1 187 ? 2.935 2.595 4.614 1.00 35.35 187 GLU A O 1
ATOM 1330 N N . LYS A 1 188 ? 2.317 0.984 6.048 1.00 31.93 188 LYS A N 1
ATOM 1331 C CA . LYS A 1 188 ? 1.060 0.719 5.359 1.00 31.57 188 LYS A CA 1
ATOM 1332 C C . LYS A 1 188 ? -0.219 1.198 6.044 1.00 30.34 188 LYS A C 1
ATOM 1333 O O . LYS A 1 188 ? -1.267 1.298 5.380 1.00 30.64 188 LYS A O 1
ATOM 1339 N N . LEU A 1 189 ? -0.148 1.452 7.349 1.00 28.45 189 LEU A N 1
ATOM 1340 C CA . LEU A 1 189 ? -1.341 1.790 8.120 1.00 27.37 189 LEU A CA 1
ATOM 1341 C C . LEU A 1 189 ? -1.416 3.269 8.423 1.00 27.65 189 LEU A C 1
ATOM 1342 O O . LEU A 1 189 ? -0.487 3.828 8.966 1.00 27.76 189 LEU A O 1
ATOM 1347 N N . VAL A 1 190 ? -2.548 3.886 8.097 1.00 27.79 190 VAL A N 1
ATOM 1348 C CA . VAL A 1 190 ? -2.748 5.312 8.385 1.00 28.50 190 VAL A CA 1
ATOM 1349 C C . VAL A 1 190 ? -3.935 5.457 9.323 1.00 27.75 190 VAL A C 1
ATOM 1350 O O . VAL A 1 190 ? -5.005 4.862 9.096 1.00 27.02 190 VAL A O 1
ATOM 1354 N N . TYR A 1 191 ? -3.731 6.236 10.371 1.00 27.72 191 TYR A N 1
ATOM 1355 C CA . TYR A 1 191 ? -4.762 6.550 11.347 1.00 27.90 191 TYR A CA 1
ATOM 1356 C C . TYR A 1 191 ? -5.291 7.951 11.010 1.00 29.74 191 TYR A C 1
ATOM 1357 O O . TYR A 1 191 ? -4.509 8.875 10.850 1.00 29.88 191 TYR A O 1
ATOM 1366 N N . TYR A 1 192 ? -6.610 8.084 10.887 1.00 30.69 192 TYR A N 1
ATOM 1367 C CA . TYR A 1 192 ? -7.248 9.340 10.520 1.00 32.57 192 TYR A CA 1
ATOM 1368 C C . TYR A 1 192 ? -8.273 9.710 11.603 1.00 33.28 192 TYR A C 1
ATOM 1369 O O . TYR A 1 192 ? -9.309 9.049 11.727 1.00 31.92 192 TYR A O 1
ATOM 1378 N N . PRO A 1 193 ? -7.972 10.752 12.421 1.00 35.01 193 PRO A N 1
ATOM 1379 C CA . PRO A 1 193 ? -8.956 11.147 13.422 1.00 36.06 193 PRO A CA 1
ATOM 1380 C C . PRO A 1 193 ? -10.124 11.849 12.758 1.00 38.12 193 PRO A C 1
ATOM 1381 O O . PRO A 1 193 ? -9.919 12.593 11.806 1.00 38.66 193 PRO A O 1
ATOM 1385 N N . THR A 1 194 ? -11.345 11.595 13.226 1.00 39.66 194 THR A N 1
ATOM 1386 C CA . THR A 1 194 ? -12.528 12.228 12.613 1.00 42.43 194 THR A CA 1
ATOM 1387 C C . THR A 1 194 ? -13.188 13.223 13.571 1.00 45.55 194 THR A C 1
ATOM 1388 O O . THR A 1 194 ? -14.060 13.996 13.162 1.00 49.04 194 THR A O 1
ATOM 1392 N N . VAL A 1 195 ? -12.778 13.183 14.836 1.00 46.72 195 VAL A N 1
ATOM 1393 C CA . VAL A 1 195 ? -13.312 14.070 15.871 1.00 50.07 195 VAL A CA 1
ATOM 1394 C C . VAL A 1 195 ? -12.410 15.292 16.023 1.00 52.25 195 VAL A C 1
ATOM 1395 O O . VAL A 1 195 ? -11.228 15.164 16.353 1.00 52.87 195 VAL A O 1
ATOM 1397 N N . GLU A 1 203 ? -19.755 12.091 16.253 1.00 58.94 203 GLU A N 1
ATOM 1398 C CA . GLU A 1 203 ? -19.160 10.774 16.062 1.00 56.27 203 GLU A CA 1
ATOM 1399 C C . GLU A 1 203 ? -19.532 10.201 14.690 1.00 57.19 203 GLU A C 1
ATOM 1400 O O . GLU A 1 203 ? -18.835 9.333 14.176 1.00 56.25 203 GLU A O 1
ATOM 1402 N N . GLY A 1 204 ? -20.612 10.704 14.088 1.00 56.48 204 GLY A N 1
ATOM 1403 C CA . GLY A 1 204 ? -20.960 10.363 12.709 1.00 54.86 204 GLY A CA 1
ATOM 1404 C C . GLY A 1 204 ? -20.450 11.402 11.708 1.00 54.25 204 GLY A C 1
ATOM 1405 O O . GLY A 1 204 ? -21.085 11.666 10.683 1.00 55.10 204 GLY A O 1
ATOM 1406 N N . ARG A 1 205 ? -19.296 11.996 12.018 1.00 52.66 205 ARG A N 1
ATOM 1407 C CA . ARG A 1 205 ? -18.627 12.939 11.131 1.00 50.11 205 ARG A CA 1
ATOM 1408 C C . ARG A 1 205 ? -18.023 12.272 9.893 1.00 45.72 205 ARG A C 1
ATOM 1409 O O . ARG A 1 205 ? -17.866 12.916 8.859 1.00 44.65 205 ARG A O 1
ATOM 1417 N N . ILE A 1 206 ? -17.675 10.987 10.009 1.00 41.25 206 ILE A N 1
ATOM 1418 C CA . ILE A 1 206 ? -17.119 10.220 8.879 1.00 38.69 206 ILE A CA 1
ATOM 1419 C C . ILE A 1 206 ? -18.028 10.220 7.636 1.00 38.21 206 ILE A C 1
ATOM 1420 O O . ILE A 1 206 ? -17.541 10.338 6.515 1.00 37.75 206 ILE A O 1
ATOM 1425 N N . THR A 1 207 ? -19.340 10.079 7.837 1.00 38.67 207 THR A N 1
ATOM 1426 C CA . THR A 1 207 ? -20.315 10.095 6.734 1.00 38.98 207 THR A CA 1
ATOM 1427 C C . THR A 1 207 ? -20.231 11.417 5.976 1.00 40.60 207 THR A C 1
ATOM 1428 O O . THR A 1 207 ? -20.275 11.439 4.734 1.00 40.68 207 THR A O 1
ATOM 1432 N N . ASP A 1 208 ? -20.103 12.511 6.726 1.00 42.05 208 ASP A N 1
ATOM 1433 C CA . ASP A 1 208 ? -19.988 13.855 6.127 1.00 44.27 208 ASP A CA 1
ATOM 1434 C C . ASP A 1 208 ? -18.665 14.042 5.413 1.00 42.81 208 ASP A C 1
ATOM 1435 O O . ASP A 1 208 ? -18.612 14.689 4.376 1.00 43.29 208 ASP A O 1
ATOM 1440 N N . LEU A 1 209 ? -17.593 13.486 5.986 1.00 40.64 209 LEU A N 1
ATOM 1441 C CA . LEU A 1 209 ? -16.281 13.577 5.365 1.00 39.68 209 LEU A CA 1
ATOM 1442 C C . LEU A 1 209 ? -16.255 12.769 4.077 1.00 39.09 209 LEU A C 1
ATOM 1443 O O . LEU A 1 209 ? -15.580 13.134 3.108 1.00 39.67 209 LEU A O 1
ATOM 1448 N N . ILE A 1 210 ? -17.037 11.694 4.040 1.00 37.90 210 ILE A N 1
ATOM 1449 C CA . ILE A 1 210 ? -17.198 10.937 2.808 1.00 37.09 210 ILE A CA 1
ATOM 1450 C C . ILE A 1 210 ? -18.034 11.739 1.803 1.00 38.93 210 ILE A C 1
ATOM 1451 O O . ILE A 1 210 ? -17.602 11.959 0.670 1.00 39.41 210 ILE A O 1
ATOM 1456 N N . ALA A 1 211 ? -19.220 12.178 2.219 1.00 40.15 211 ALA A N 1
ATOM 1457 C CA . ALA A 1 211 ? -20.153 12.825 1.285 1.00 42.35 211 ALA A CA 1
ATOM 1458 C C . ALA A 1 211 ? -19.538 14.071 0.648 1.00 43.84 211 ALA A C 1
ATOM 1459 O O . ALA A 1 211 ? -19.710 14.286 -0.541 1.00 45.35 211 ALA A O 1
ATOM 1461 N N . SER A 1 212 ? -18.805 14.861 1.433 1.00 44.80 212 SER A N 1
ATOM 1462 C CA . SER A 1 212 ? -18.145 16.073 0.924 1.00 46.74 212 SER A CA 1
ATOM 1463 C C . SER A 1 212 ? -16.886 15.798 0.088 1.00 46.66 212 SER A C 1
ATOM 1464 O O . SER A 1 212 ? -16.448 16.664 -0.675 1.00 48.21 212 SER A O 1
ATOM 1467 N N . GLY A 1 213 ? -16.310 14.602 0.225 1.00 44.49 213 GLY A N 1
ATOM 1468 C CA . GLY A 1 213 ? -15.077 14.259 -0.486 1.00 43.19 213 GLY A CA 1
ATOM 1469 C C . GLY A 1 213 ? -13.817 14.675 0.252 1.00 43.14 213 GLY A C 1
ATOM 1470 O O . GLY A 1 213 ? -12.708 14.429 -0.223 1.00 42.52 213 GLY A O 1
ATOM 1471 N N . LYS A 1 214 ? -13.982 15.294 1.422 1.00 43.37 214 LYS A N 1
ATOM 1472 C CA . LYS A 1 214 ? -12.861 15.780 2.200 1.00 44.13 214 LYS A CA 1
ATOM 1473 C C . LYS A 1 214 ? -12.033 14.649 2.832 1.00 42.85 214 LYS A C 1
ATOM 1474 O O . LYS A 1 214 ? -10.848 14.840 3.134 1.00 43.08 214 LYS A O 1
ATOM 1480 N N . LEU A 1 215 ? -12.655 13.493 3.076 1.00 41.40 215 LEU A N 1
ATOM 1481 C CA . LEU A 1 215 ? -11.907 12.331 3.572 1.00 39.91 215 LEU A CA 1
ATOM 1482 C C . LEU A 1 215 ? -10.777 12.024 2.578 1.00 40.32 215 LEU A C 1
ATOM 1483 O O . LEU A 1 215 ? -9.627 11.807 2.976 1.00 39.71 215 LEU A O 1
ATOM 1488 N N . PHE A 1 216 ? -11.136 12.047 1.296 1.00 41.56 216 PHE A N 1
ATOM 1489 C CA . PHE A 1 216 ? -10.277 11.617 0.198 1.00 43.30 216 PHE A CA 1
ATOM 1490 C C . PHE A 1 216 ? -9.248 12.650 -0.211 1.00 45.74 216 PHE A C 1
ATOM 1491 O O . PHE A 1 216 ? -8.164 12.280 -0.654 1.00 46.79 216 PHE A O 1
ATOM 1499 N N . THR A 1 217 ? -9.596 13.932 -0.083 1.00 47.23 217 THR A N 1
ATOM 1500 C CA . THR A 1 217 ? -8.657 15.018 -0.370 1.00 48.53 217 THR A CA 1
ATOM 1501 C C . THR A 1 217 ? -7.705 15.164 0.800 1.00 48.24 217 THR A C 1
ATOM 1502 O O . THR A 1 217 ? -6.521 15.415 0.602 1.00 48.71 217 THR A O 1
ATOM 1506 N N . ASP A 1 218 ? -8.231 15.006 2.020 1.00 47.16 218 ASP A N 1
ATOM 1507 C CA . ASP A 1 218 ? -7.411 15.000 3.227 1.00 46.78 218 ASP A CA 1
ATOM 1508 C C . ASP A 1 218 ? -6.301 13.960 3.169 1.00 46.11 218 ASP A C 1
ATOM 1509 O O . ASP A 1 218 ? -5.186 14.211 3.623 1.00 46.45 218 ASP A O 1
ATOM 1514 N N . LEU A 1 219 ? -6.631 12.778 2.652 1.00 44.91 219 LEU A N 1
ATOM 1515 C CA . LEU A 1 219 ? -5.715 11.645 2.660 1.00 44.05 219 LEU A CA 1
ATOM 1516 C C . LEU A 1 219 ? -5.053 11.435 1.321 1.00 45.42 219 LEU A C 1
ATOM 1517 O O . LEU A 1 219 ? -4.245 10.532 1.170 1.00 45.40 219 LEU A O 1
ATOM 1522 N N . ASP A 1 220 ? -5.419 12.263 0.350 1.00 47.54 220 ASP A N 1
ATOM 1523 C CA . ASP A 1 220 ? -4.959 12.126 -1.028 1.00 49.38 220 ASP A CA 1
ATOM 1524 C C . ASP A 1 220 ? -5.229 10.721 -1.563 1.00 49.14 220 ASP A C 1
ATOM 1525 O O . ASP A 1 220 ? -4.320 10.007 -1.975 1.00 49.48 220 ASP A O 1
ATOM 1530 N N . MET A 1 221 ? -6.500 10.337 -1.547 1.00 42.87 221 MET A N 1
ATOM 1531 C CA . MET A 1 221 ? -6.929 9.024 -2.005 1.00 42.41 221 MET A CA 1
ATOM 1532 C C . MET A 1 221 ? -8.079 9.225 -2.958 1.00 40.95 221 MET A C 1
ATOM 1533 O O . MET A 1 221 ? -8.825 10.179 -2.794 1.00 42.47 221 MET A O 1
ATOM 1538 N N . PRO A 1 222 ? -8.253 8.321 -3.937 1.00 39.79 222 PRO A N 1
ATOM 1539 C CA . PRO A 1 222 ? -9.447 8.467 -4.762 1.00 39.76 222 PRO A CA 1
ATOM 1540 C C . PRO A 1 222 ? -10.725 8.106 -3.998 1.00 38.10 222 PRO A C 1
ATOM 1541 O O . PRO A 1 222 ? -10.699 7.228 -3.144 1.00 37.33 222 PRO A O 1
ATOM 1545 N N . PRO A 1 223 ? -11.842 8.788 -4.305 1.00 38.66 223 PRO A N 1
ATOM 1546 C CA . PRO A 1 223 ? -13.162 8.395 -3.781 1.00 37.01 223 PRO A CA 1
ATOM 1547 C C . PRO A 1 223 ? -13.436 6.900 -3.974 1.00 35.86 223 PRO A C 1
ATOM 1548 O O . PRO A 1 223 ? -12.897 6.293 -4.901 1.00 35.32 223 PRO A O 1
ATOM 1552 N N . PHE A 1 224 ? -14.261 6.322 -3.096 1.00 33.83 224 PHE A N 1
ATOM 1553 C CA . PHE A 1 224 ? -14.590 4.890 -3.127 1.00 32.70 224 PHE A CA 1
ATOM 1554 C C . PHE A 1 224 ? -15.043 4.370 -4.499 1.00 33.69 224 PHE A C 1
ATOM 1555 O O . PHE A 1 224 ? -15.967 4.913 -5.082 1.00 34.15 224 PHE A O 1
ATOM 1563 N N . SER A 1 225 ? -14.418 3.302 -4.987 1.00 33.81 225 SER A N 1
ATOM 1564 C CA . SER A 1 225 ? -15.020 2.512 -6.063 1.00 35.20 225 SER A CA 1
ATOM 1565 C C . SER A 1 225 ? -14.869 1.033 -5.738 1.00 34.20 225 SER A C 1
ATOM 1566 O O . SER A 1 225 ? -13.913 0.655 -5.070 1.00 34.09 225 SER A O 1
ATOM 1569 N N . PRO A 1 226 ? -15.802 0.195 -6.225 1.00 34.85 226 PRO A N 1
ATOM 1570 C CA . PRO A 1 226 ? -15.741 -1.252 -6.011 1.00 35.27 226 PRO A CA 1
ATOM 1571 C C . PRO A 1 226 ? -14.531 -1.874 -6.691 1.00 36.58 226 PRO A C 1
ATOM 1572 O O . PRO A 1 226 ? -14.164 -3.008 -6.379 1.00 37.12 226 PRO A O 1
ATOM 1576 N N . GLU A 1 227 ? -13.926 -1.122 -7.604 1.00 37.89 227 GLU A N 1
ATOM 1577 C CA . GLU A 1 227 ? -12.722 -1.534 -8.323 1.00 40.04 227 GLU A CA 1
ATOM 1578 C C . GLU A 1 227 ? -11.534 -1.701 -7.376 1.00 40.34 227 GLU A C 1
ATOM 1579 O O . GLU A 1 227 ? -10.661 -2.560 -7.579 1.00 41.63 227 GLU A O 1
ATOM 1585 N N . GLN A 1 228 ? -11.522 -0.871 -6.339 1.00 38.17 228 GLN A N 1
ATOM 1586 C CA . GLN A 1 228 ? -10.318 -0.581 -5.588 1.00 37.30 228 GLN A CA 1
ATOM 1587 C C . GLN A 1 228 ? -10.495 -0.796 -4.081 1.00 34.24 228 GLN A C 1
ATOM 1588 O O . GLN A 1 228 ? -9.624 -1.361 -3.417 1.00 32.73 228 GLN A O 1
ATOM 1594 N N . ASP A 1 229 ? -11.623 -0.324 -3.563 1.00 31.97 229 ASP A N 1
ATOM 1595 C CA . ASP A 1 229 ? -11.788 -0.142 -2.127 1.00 30.45 229 ASP A CA 1
ATOM 1596 C C . ASP A 1 229 ? -12.558 -1.258 -1.457 1.00 28.35 229 ASP A C 1
ATOM 1597 O O . ASP A 1 229 ? -13.642 -1.652 -1.904 1.00 29.03 229 ASP A O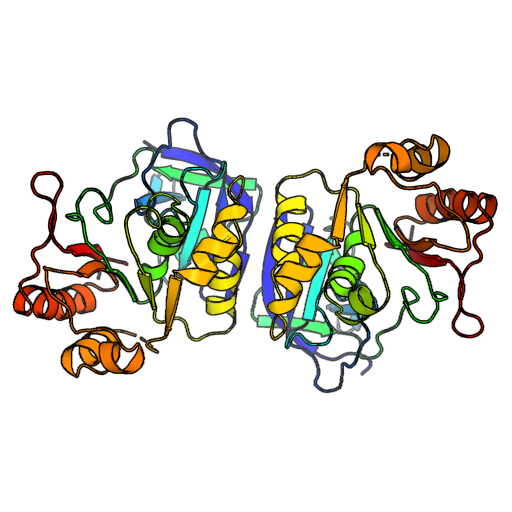 1
ATOM 1602 N N . ARG A 1 230 ? -11.981 -1.780 -0.384 1.00 26.90 230 ARG A N 1
ATOM 1603 C CA . ARG A 1 230 ? -12.699 -2.693 0.509 1.00 25.11 230 ARG A CA 1
ATOM 1604 C C . ARG A 1 230 ? -12.929 -1.976 1.833 1.00 23.78 230 ARG A C 1
ATOM 1605 O O . ARG A 1 230 ? -12.004 -1.378 2.369 1.00 23.09 230 ARG A O 1
ATOM 1613 N N . VAL A 1 231 ? -14.156 -2.033 2.370 1.00 22.59 231 VAL A N 1
ATOM 1614 C CA . VAL A 1 231 ? -14.486 -1.213 3.541 1.00 22.00 231 VAL A CA 1
ATOM 1615 C C . VAL A 1 231 ? -15.077 -2.022 4.712 1.00 21.49 231 VAL A C 1
ATOM 1616 O O . VAL A 1 231 ? -16.003 -2.815 4.517 1.00 21.58 231 VAL A O 1
ATOM 1620 N N . MET A 1 232 ? -14.547 -1.831 5.919 1.00 20.71 232 MET A N 1
ATOM 1621 C CA . MET A 1 232 ? -15.157 -2.457 7.103 1.00 20.83 232 MET A CA 1
ATOM 1622 C C . MET A 1 232 ? -15.694 -1.350 8.004 1.00 20.67 232 MET A C 1
ATOM 1623 O O . MET A 1 232 ? -14.997 -0.381 8.282 1.00 20.63 232 MET A O 1
ATOM 1628 N N . LEU A 1 233 ? -16.929 -1.500 8.456 1.00 20.84 233 LEU A N 1
ATOM 1629 C CA . LEU A 1 233 ? -17.567 -0.485 9.284 1.00 20.89 233 LEU A CA 1
ATOM 1630 C C . LEU A 1 233 ? -17.905 -1.061 10.634 1.00 20.86 233 LEU A C 1
ATOM 1631 O O . LEU A 1 233 ? -18.558 -2.114 10.725 1.00 21.22 233 LEU A O 1
ATOM 1636 N N . CYS A 1 234 ? -17.501 -0.357 11.686 1.00 20.18 234 CYS A N 1
ATOM 1637 C CA . CYS A 1 234 ? -17.899 -0.726 13.028 1.00 20.34 234 CYS A CA 1
ATOM 1638 C C . CYS A 1 234 ? -18.182 0.558 13.804 1.00 21.03 234 CYS A C 1
ATOM 1639 O O . CYS A 1 234 ? -17.251 1.284 14.176 1.00 20.50 234 CYS A O 1
ATOM 1642 N N . GLY A 1 235 ? -19.466 0.834 14.026 1.00 21.98 235 GLY A N 1
ATOM 1643 C CA . GLY A 1 235 ? -19.891 2.030 14.749 1.00 23.27 235 GLY A CA 1
ATOM 1644 C C . GLY A 1 235 ? -21.354 1.919 15.107 1.00 24.88 235 GLY A C 1
ATOM 1645 O O . GLY A 1 235 ? -21.906 0.816 15.133 1.00 25.14 235 GLY A O 1
ATOM 1646 N N . SER A 1 236 ? -21.985 3.053 15.397 1.00 26.58 236 SER A N 1
ATOM 1647 C CA . SER A 1 236 ? -23.399 3.087 15.748 1.00 28.12 236 SER A CA 1
ATOM 1648 C C . SER A 1 236 ? -24.267 2.652 14.596 1.00 28.42 236 SER A C 1
ATOM 1649 O O . SER A 1 236 ? -23.851 2.705 13.427 1.00 27.72 236 SER A O 1
ATOM 1652 N N . THR A 1 237 ? -25.482 2.222 14.936 1.00 29.38 237 THR A N 1
ATOM 1653 C CA . THR A 1 237 ? -26.487 1.829 13.950 1.00 30.15 237 THR A CA 1
ATOM 1654 C C . THR A 1 237 ? -26.727 2.955 12.942 1.00 31.07 237 THR A C 1
ATOM 1655 O O . THR A 1 237 ? -26.869 2.711 11.733 1.00 31.39 237 THR A O 1
ATOM 1659 N N . ALA A 1 238 ? -26.742 4.185 13.452 1.00 31.83 238 ALA A N 1
ATOM 1660 C CA . ALA A 1 238 ? -26.966 5.381 12.645 1.00 32.65 238 ALA A CA 1
ATOM 1661 C C . ALA A 1 238 ? -25.812 5.605 11.662 1.00 31.66 238 ALA A C 1
ATOM 1662 O O . ALA A 1 238 ? -26.041 5.852 10.469 1.00 31.60 238 ALA A O 1
ATOM 1664 N N . MET A 1 239 ? -24.582 5.503 12.166 1.00 30.85 239 MET A N 1
ATOM 1665 C CA . MET A 1 239 ? -23.394 5.634 11.324 1.00 30.12 239 MET A CA 1
ATOM 1666 C C . MET A 1 239 ? -23.349 4.561 10.235 1.00 28.84 239 MET A C 1
ATOM 1667 O O . MET A 1 239 ? -23.054 4.858 9.072 1.00 29.13 239 MET A O 1
ATOM 1672 N N . LEU A 1 240 ? -23.627 3.320 10.615 1.00 27.90 240 LEU A N 1
ATOM 1673 C CA . LEU A 1 240 ? -23.731 2.221 9.650 1.00 27.31 240 LEU A CA 1
ATOM 1674 C C . LEU A 1 240 ? -24.763 2.506 8.550 1.00 28.21 240 LEU A C 1
ATOM 1675 O O . LEU A 1 240 ? -24.474 2.321 7.369 1.00 27.56 240 LEU A O 1
ATOM 1680 N N . LYS A 1 241 ? -25.962 2.948 8.951 1.00 30.02 241 LYS A N 1
ATOM 1681 C CA . LYS A 1 241 ? -27.054 3.270 8.020 1.00 31.61 241 LYS A CA 1
ATOM 1682 C C . LYS A 1 241 ? -26.637 4.345 7.021 1.00 32.38 241 LYS A C 1
ATOM 1683 O O . LYS A 1 241 ? -26.693 4.133 5.807 1.00 32.10 241 LYS A O 1
ATOM 1685 N N . ASP A 1 242 ? -26.180 5.485 7.538 1.00 33.26 242 ASP A N 1
ATOM 1686 C CA . ASP A 1 242 ? -25.808 6.621 6.675 1.00 34.40 242 ASP A CA 1
ATOM 1687 C C . ASP A 1 242 ? -24.605 6.316 5.785 1.00 32.94 242 ASP A C 1
ATOM 1688 O O . ASP A 1 242 ? -24.579 6.719 4.618 1.00 33.26 242 ASP A O 1
ATOM 1693 N N . THR A 1 243 ? -23.610 5.612 6.331 1.00 30.87 243 THR A N 1
ATOM 1694 C CA . THR A 1 243 ? -22.369 5.385 5.588 1.00 29.52 243 THR A CA 1
ATOM 1695 C C . THR A 1 243 ? -22.565 4.322 4.518 1.00 29.27 243 THR A C 1
ATOM 1696 O O . THR A 1 243 ? -22.052 4.467 3.406 1.00 28.63 243 THR A O 1
ATOM 1700 N N . THR A 1 244 ? -23.289 3.245 4.843 1.00 29.12 244 THR A N 1
ATOM 1701 C CA . THR A 1 244 ? -23.521 2.192 3.841 1.00 29.19 244 THR A CA 1
ATOM 1702 C C . THR A 1 244 ? -24.327 2.751 2.648 1.00 30.72 244 THR A C 1
ATOM 1703 O O . THR A 1 244 ? -24.139 2.313 1.520 1.00 31.76 244 THR A O 1
ATOM 1707 N N . GLU A 1 245 ? -25.217 3.704 2.906 1.00 31.62 245 GLU A N 1
ATOM 1708 C CA . GLU A 1 245 ? -25.979 4.364 1.831 1.00 33.08 245 GLU A CA 1
ATOM 1709 C C . GLU A 1 245 ? -25.003 4.976 0.823 1.00 33.26 245 GLU A C 1
ATOM 1710 O O . GLU A 1 245 ? -25.137 4.766 -0.371 1.00 33.76 245 GLU A O 1
ATOM 1712 N N . LEU A 1 246 ? -23.967 5.652 1.321 1.00 32.97 246 LEU A N 1
ATOM 1713 C CA . LEU A 1 246 ? -22.926 6.207 0.457 1.00 33.17 246 LEU A CA 1
ATOM 1714 C C . LEU A 1 246 ? -22.083 5.131 -0.231 1.00 33.06 246 LEU A C 1
ATOM 1715 O O . LEU A 1 246 ? -21.748 5.265 -1.413 1.00 33.87 246 LEU A O 1
ATOM 1720 N N . LEU A 1 247 ? -21.748 4.057 0.481 1.00 30.96 247 LEU A N 1
ATOM 1721 C CA . LEU A 1 247 ? -21.027 2.954 -0.163 1.00 30.60 247 LEU A CA 1
ATOM 1722 C C . LEU A 1 247 ? -21.847 2.315 -1.298 1.00 31.65 247 LEU A C 1
ATOM 1723 O O . LEU A 1 247 ? -21.320 2.017 -2.371 1.00 32.24 247 LEU A O 1
ATOM 1728 N N . LYS A 1 248 ? -23.130 2.097 -1.050 1.00 33.09 248 LYS A N 1
ATOM 1729 C CA . LYS A 1 248 ? -24.015 1.485 -2.044 1.00 35.12 248 LYS A CA 1
ATOM 1730 C C . LYS A 1 248 ? -24.150 2.383 -3.279 1.00 37.13 248 LYS A C 1
ATOM 1731 O O . LYS A 1 248 ? -24.169 1.898 -4.416 1.00 38.02 248 LYS A O 1
ATOM 1737 N N . LYS A 1 249 ? -24.235 3.689 -3.058 1.00 37.97 249 LYS A N 1
ATOM 1738 C CA . LYS A 1 249 ? -24.252 4.648 -4.172 1.00 40.71 249 LYS A CA 1
ATOM 1739 C C . LYS A 1 249 ? -22.946 4.670 -4.980 1.00 39.55 249 LYS A C 1
ATOM 1740 O O . LYS A 1 249 ? -22.967 4.924 -6.180 1.00 41.24 249 LYS A O 1
ATOM 1746 N N . ALA A 1 250 ? -21.815 4.408 -4.338 1.00 36.82 250 ALA A N 1
ATOM 1747 C CA . ALA A 1 250 ? -20.566 4.258 -5.081 1.00 35.69 250 ALA A CA 1
ATOM 1748 C C . ALA A 1 250 ? -20.479 2.898 -5.786 1.00 35.28 250 ALA A C 1
ATOM 1749 O O . ALA A 1 250 ? -19.500 2.610 -6.469 1.00 35.45 250 ALA A O 1
ATOM 1751 N N . GLY A 1 251 ? -21.503 2.063 -5.618 1.00 34.84 251 GLY A N 1
ATOM 1752 C CA . GLY A 1 251 ? -21.561 0.765 -6.301 1.00 34.57 251 GLY A CA 1
ATOM 1753 C C . GLY A 1 251 ? -20.989 -0.395 -5.501 1.00 33.02 251 GLY A C 1
ATOM 1754 O O . GLY A 1 251 ? -20.910 -1.525 -6.000 1.00 32.92 251 GLY A O 1
ATOM 1755 N N . LEU A 1 252 ? -20.598 -0.130 -4.256 1.00 31.23 252 LEU A N 1
ATOM 1756 C CA . LEU A 1 252 ? -20.098 -1.195 -3.381 1.00 29.59 252 LEU A CA 1
ATOM 1757 C C . LEU A 1 252 ? -21.256 -2.036 -2.844 1.00 29.74 252 LEU A C 1
ATOM 1758 O O . LEU A 1 252 ? -22.320 -1.501 -2.519 1.00 30.13 252 LEU A O 1
ATOM 1763 N N . VAL A 1 253 ? -21.023 -3.351 -2.760 1.00 29.62 253 VAL A N 1
ATOM 1764 C CA . VAL A 1 253 ? -22.009 -4.344 -2.330 1.00 29.94 253 VAL A CA 1
ATOM 1765 C C . VAL A 1 253 ? -21.541 -5.016 -1.024 1.00 29.28 253 VAL A C 1
ATOM 1766 O O . VAL A 1 253 ? -20.340 -5.345 -0.853 1.00 27.82 253 VAL A O 1
ATOM 1770 N N . GLU A 1 254 ? -22.488 -5.206 -0.104 1.00 29.31 254 GLU A N 1
ATOM 1771 C CA . GLU A 1 254 ? -22.192 -5.823 1.177 1.00 28.94 254 GLU A CA 1
ATOM 1772 C C . GLU A 1 254 ? -21.792 -7.262 0.927 1.00 29.85 254 GLU A C 1
ATOM 1773 O O . GLU A 1 254 ? -22.503 -7.971 0.224 1.00 30.44 254 GLU A O 1
ATOM 1779 N N . GLY A 1 255 ? -20.642 -7.673 1.476 1.00 29.04 255 GLY A N 1
ATOM 1780 C CA . GLY A 1 255 ? -20.196 -9.066 1.395 1.00 29.93 255 GLY A CA 1
ATOM 1781 C C . GLY A 1 255 ? -20.876 -9.941 2.435 1.00 31.24 255 GLY A C 1
ATOM 1782 O O . GLY A 1 255 ? -21.415 -9.434 3.416 1.00 30.39 255 GLY A O 1
ATOM 1783 N N . LYS A 1 256 ? -20.849 -11.255 2.217 1.00 32.72 256 LYS A N 1
ATOM 1784 C CA . LYS A 1 256 ? -21.381 -12.248 3.149 1.00 34.86 256 LYS A CA 1
ATOM 1785 C C . LYS A 1 256 ? -20.682 -13.578 2.810 1.00 37.47 256 LYS A C 1
ATOM 1786 O O . LYS A 1 256 ? -20.117 -13.711 1.718 1.00 37.48 256 LYS A O 1
ATOM 1788 N N . ASN A 1 257 ? -20.711 -14.539 3.735 1.00 39.79 257 ASN A N 1
ATOM 1789 C CA . ASN A 1 257 ? -20.057 -15.851 3.545 1.00 43.30 257 ASN A CA 1
ATOM 1790 C C . ASN A 1 257 ? -20.212 -16.415 2.126 1.00 44.15 257 ASN A C 1
ATOM 1791 O O . ASN A 1 257 ? -19.237 -16.800 1.483 1.00 44.65 257 ASN A O 1
ATOM 1796 N N . SER A 1 258 ? -21.446 -16.416 1.644 1.00 44.98 258 SER A N 1
ATOM 1797 C CA . SER A 1 258 ? -21.806 -17.071 0.390 1.00 46.52 258 SER A CA 1
ATOM 1798 C C . SER A 1 258 ? -21.634 -16.175 -0.840 1.00 45.47 258 SER A C 1
ATOM 1799 O O . SER A 1 258 ? -22.090 -16.531 -1.932 1.00 46.26 258 SER A O 1
ATOM 1802 N N . ALA A 1 259 ? -20.988 -15.018 -0.661 1.00 41.63 259 ALA A N 1
ATOM 1803 C CA . ALA A 1 259 ? -20.803 -14.042 -1.729 1.00 39.92 259 ALA A CA 1
ATOM 1804 C C . ALA A 1 259 ? -19.944 -12.868 -1.238 1.00 37.92 259 ALA A C 1
ATOM 1805 O O . ALA A 1 259 ? -20.499 -11.857 -0.780 1.00 37.35 259 ALA A O 1
ATOM 1807 N N . PRO A 1 260 ? -18.599 -12.996 -1.333 1.00 36.43 260 PRO A N 1
ATOM 1808 C CA . PRO A 1 260 ? -17.688 -11.901 -0.958 1.00 34.62 260 PRO A CA 1
ATOM 1809 C C . PRO A 1 260 ? -18.081 -10.612 -1.686 1.00 33.38 260 PRO A C 1
ATOM 1810 O O . PRO A 1 260 ? -18.573 -10.674 -2.808 1.00 33.32 260 PRO A O 1
ATOM 1814 N N . GLY A 1 261 ? -17.881 -9.460 -1.050 1.00 31.08 261 GLY A N 1
ATOM 1815 C CA . GLY A 1 261 ? -18.320 -8.198 -1.632 1.00 29.60 261 GLY A CA 1
ATOM 1816 C C . GLY A 1 261 ? -17.276 -7.128 -1.448 1.00 28.46 261 GLY A C 1
ATOM 1817 O O . GLY A 1 261 ? -16.069 -7.417 -1.390 1.00 28.07 261 GLY A O 1
ATOM 1818 N N . HIS A 1 262 ? -17.737 -5.886 -1.344 1.00 27.34 262 HIS A N 1
ATOM 1819 C CA . HIS A 1 262 ? -16.821 -4.765 -1.183 1.00 26.24 262 HIS A CA 1
ATOM 1820 C C . HIS A 1 262 ? -16.812 -4.204 0.220 1.00 25.02 262 HIS A C 1
ATOM 1821 O O . HIS A 1 262 ? -15.865 -3.511 0.596 1.00 24.35 262 HIS A O 1
ATOM 1828 N N . TYR A 1 263 ? -17.845 -4.488 1.005 1.00 24.24 263 TYR A N 1
ATOM 1829 C CA . TYR A 1 263 ? -17.849 -4.042 2.392 1.00 23.42 263 TYR A CA 1
ATOM 1830 C C . TYR A 1 263 ? -18.550 -4.983 3.374 1.00 23.19 263 TYR A C 1
ATOM 1831 O O . TYR A 1 263 ? -19.399 -5.780 2.978 1.00 23.23 263 TYR A O 1
ATOM 1840 N N . VAL A 1 264 ? -18.179 -4.877 4.654 1.00 21.75 264 VAL A N 1
ATOM 1841 C CA . VAL A 1 264 ? -18.844 -5.597 5.719 1.00 21.39 264 VAL A CA 1
ATOM 1842 C C . VAL A 1 264 ? -19.082 -4.644 6.897 1.00 20.88 264 VAL A C 1
ATOM 1843 O O . VAL A 1 264 ? -18.408 -3.639 7.039 1.00 20.22 264 VAL A O 1
ATOM 1847 N N . ILE A 1 265 ? -20.069 -4.964 7.724 1.00 21.13 265 ILE A N 1
ATOM 1848 C CA . ILE A 1 265 ? -20.507 -4.075 8.788 1.00 21.04 265 ILE A CA 1
ATOM 1849 C C . ILE A 1 265 ? -20.810 -4.854 10.076 1.00 21.22 265 ILE A C 1
ATOM 1850 O O . ILE A 1 265 ? -21.141 -6.052 10.055 1.00 21.31 265 ILE A O 1
ATOM 1855 N N . GLU A 1 266 ? -20.712 -4.145 11.190 1.00 21.15 266 GLU A N 1
ATOM 1856 C CA . GLU A 1 266 ? -21.052 -4.691 12.492 1.00 21.78 266 GLU A CA 1
ATOM 1857 C C . GLU A 1 266 ? -21.318 -3.503 13.409 1.00 21.83 266 GLU A C 1
ATOM 1858 O O . GLU A 1 266 ? -20.552 -2.548 13.416 1.00 20.83 266 GLU A O 1
ATOM 1864 N N . ARG A 1 267 ? -22.405 -3.568 14.180 1.00 22.86 267 ARG A N 1
ATOM 1865 C CA . ARG A 1 267 ? -22.695 -2.550 15.184 1.00 23.61 267 ARG A CA 1
ATOM 1866 C C . ARG A 1 267 ? -21.664 -2.579 16.336 1.00 23.70 267 ARG A C 1
ATOM 1867 O O . ARG A 1 267 ? -21.319 -3.655 16.850 1.00 23.26 267 ARG A O 1
ATOM 1875 N N . ALA A 1 268 ? -21.186 -1.396 16.736 1.00 24.01 268 ALA A N 1
ATOM 1876 C CA . ALA A 1 268 ? -20.296 -1.265 17.909 1.00 24.86 268 ALA A CA 1
ATOM 1877 C C . ALA A 1 268 ? -21.069 -1.503 19.199 1.00 26.29 268 ALA A C 1
ATOM 1878 O O . ALA A 1 268 ? -20.483 -1.853 20.222 1.00 26.74 268 ALA A O 1
ATOM 1880 N N . PHE A 1 269 ? -22.383 -1.287 19.140 1.00 27.49 269 PHE A N 1
ATOM 1881 C CA . PHE A 1 269 ? -23.292 -1.445 20.286 1.00 30.06 269 PHE A CA 1
ATOM 1882 C C . PHE A 1 269 ? -24.727 -1.367 19.765 1.00 31.33 269 PHE A C 1
ATOM 1883 O O . PHE A 1 269 ? -24.959 -0.930 18.629 1.00 30.84 269 PHE A O 1
ATOM 1891 N N . VAL A 1 270 ? -25.676 -1.766 20.604 1.00 33.36 270 VAL A N 1
ATOM 1892 C CA . VAL A 1 270 ? -27.084 -1.900 20.205 1.00 35.43 270 VAL A CA 1
ATOM 1893 C C . VAL A 1 270 ? -27.894 -0.780 20.847 1.00 37.53 270 VAL A C 1
ATOM 1894 O O . VAL A 1 270 ? -27.765 -0.561 22.044 1.00 37.04 270 VAL A O 1
ATOM 1898 N N . ASP A 1 271 ? -28.711 -0.069 20.062 1.00 39.73 271 ASP A N 1
ATOM 1899 C CA . ASP A 1 271 ? -29.469 1.067 20.609 1.00 42.84 271 ASP A CA 1
ATOM 1900 C C . ASP A 1 271 ? -30.567 0.580 21.551 1.00 44.71 271 ASP A C 1
ATOM 1901 O O . ASP A 1 271 ? -31.236 -0.426 21.296 1.00 44.52 271 ASP A O 1
ATOM 1907 N N . SER B 1 17 ? 3.798 21.530 51.243 1.00 48.83 17 SER B N 1
ATOM 1908 C CA . SER B 1 17 ? 4.578 22.634 50.616 1.00 49.15 17 SER B CA 1
ATOM 1909 C C . SER B 1 17 ? 5.764 22.107 49.792 1.00 46.90 17 SER B C 1
ATOM 1910 O O . SER B 1 17 ? 6.186 22.743 48.824 1.00 46.77 17 SER B O 1
ATOM 1912 N N . LYS B 1 18 ? 6.304 20.949 50.168 1.00 46.03 18 LYS B N 1
ATOM 1913 C CA . LYS B 1 18 ? 7.382 20.324 49.382 1.00 43.80 18 LYS B CA 1
ATOM 1914 C C . LYS B 1 18 ? 6.849 19.518 48.178 1.00 41.00 18 LYS B C 1
ATOM 1915 O O . LYS B 1 18 ? 7.635 18.998 47.345 1.00 40.30 18 LYS B O 1
ATOM 1917 N N . PHE B 1 19 ? 5.518 19.435 48.081 1.00 38.00 19 PHE B N 1
ATOM 1918 C CA . PHE B 1 19 ? 4.847 18.543 47.121 1.00 34.49 19 PHE B CA 1
ATOM 1919 C C . PHE B 1 19 ? 3.814 19.244 46.254 1.00 33.20 19 PHE B C 1
ATOM 1920 O O . PHE B 1 19 ? 3.113 20.140 46.704 1.00 35.35 19 PHE B O 1
ATOM 1928 N N . ASP B 1 20 ? 3.706 18.798 45.016 1.00 30.66 20 ASP B N 1
ATOM 1929 C CA A ASP B 1 20 ? 2.644 19.168 44.083 0.50 29.83 20 ASP B CA 1
ATOM 1930 C CA B ASP B 1 20 ? 2.588 19.233 44.220 0.50 29.97 20 ASP B CA 1
ATOM 1931 C C . ASP B 1 20 ? 1.510 18.169 44.278 1.00 28.85 20 ASP B C 1
ATOM 1932 O O . ASP B 1 20 ? 1.775 16.999 44.597 1.00 27.92 20 ASP B O 1
ATOM 1941 N N . THR B 1 21 ? 0.270 18.604 44.081 1.00 28.59 21 THR B N 1
ATOM 1942 C CA . THR B 1 21 ? -0.832 17.663 44.050 1.00 27.70 21 THR B CA 1
ATOM 1943 C C . THR B 1 21 ? -1.204 17.372 42.595 1.00 26.17 21 THR B C 1
ATOM 1944 O O . THR B 1 21 ? -1.808 18.198 41.913 1.00 27.31 21 THR B O 1
ATOM 1948 N N . ALA B 1 22 ? -0.798 16.194 42.133 1.00 23.49 22 ALA B N 1
ATOM 1949 C CA . ALA B 1 22 ? -0.970 15.805 40.752 1.00 22.31 22 ALA B CA 1
ATOM 1950 C C . ALA B 1 22 ? -2.275 15.051 40.691 1.00 21.87 22 ALA B C 1
ATOM 1951 O O . ALA B 1 22 ? -2.783 14.628 41.735 1.00 22.45 22 ALA B O 1
ATOM 1953 N N . THR B 1 23 ? -2.813 14.893 39.485 1.00 21.14 23 THR B N 1
ATOM 1954 C CA . THR B 1 23 ? -4.031 14.117 39.263 1.00 21.00 23 THR B CA 1
ATOM 1955 C C . THR B 1 23 ? -3.647 12.829 38.516 1.00 19.57 23 THR B C 1
ATOM 1956 O O . THR B 1 23 ? -2.923 12.882 37.522 1.00 19.21 23 THR B O 1
ATOM 1960 N N . VAL B 1 24 ? -4.122 11.685 39.002 1.00 19.08 24 VAL B N 1
ATOM 1961 C CA . VAL B 1 24 ? -3.911 10.397 38.330 1.00 18.41 24 VAL B CA 1
ATOM 1962 C C . VAL B 1 24 ? -4.656 10.316 36.988 1.00 18.88 24 VAL B C 1
ATOM 1963 O O . VAL B 1 24 ? -5.845 10.591 36.916 1.00 19.62 24 VAL B O 1
ATOM 1967 N N . LEU B 1 25 ? -3.909 9.970 35.932 1.00 19.09 25 LEU B N 1
ATOM 1968 C CA . LEU B 1 25 ? -4.439 9.949 34.568 1.00 19.17 25 LEU B CA 1
ATOM 1969 C C . LEU B 1 25 ? -4.792 8.550 34.080 1.00 18.94 25 LEU B C 1
ATOM 1970 O O . LEU B 1 25 ? -5.745 8.377 33.312 1.00 19.35 25 LEU B O 1
ATOM 1975 N N . SER B 1 26 ? -4.023 7.557 34.506 1.00 18.56 26 SER B N 1
ATOM 1976 C CA . SER B 1 26 ? -4.281 6.165 34.133 1.00 18.53 26 SER B CA 1
ATOM 1977 C C . SER B 1 26 ? -3.682 5.263 35.208 1.00 18.27 26 SER B C 1
ATOM 1978 O O . SER B 1 26 ? -2.751 5.677 35.909 1.00 17.92 26 SER B O 1
ATOM 1981 N N . VAL B 1 27 ? -4.227 4.053 35.351 1.00 18.21 27 VAL B N 1
ATOM 1982 C CA . VAL B 1 27 ? -3.713 3.070 36.338 1.00 18.16 27 VAL B CA 1
ATOM 1983 C C . VAL B 1 27 ? -3.711 1.716 35.689 1.00 18.14 27 VAL B C 1
ATOM 1984 O O . VAL B 1 27 ? -4.670 1.376 34.990 1.00 18.18 27 VAL B O 1
ATOM 1988 N N . HIS B 1 28 ? -2.647 0.943 35.916 1.00 18.08 28 HIS B N 1
ATOM 1989 C CA . HIS B 1 28 ? -2.449 -0.344 35.265 1.00 18.23 28 HIS B CA 1
ATOM 1990 C C . HIS B 1 28 ? -1.977 -1.368 36.263 1.00 18.51 28 HIS B C 1
ATOM 1991 O O . HIS B 1 28 ? -0.967 -1.135 36.970 1.00 18.45 28 HIS B O 1
ATOM 1998 N N . HIS B 1 29 ? -2.667 -2.504 36.318 1.00 18.72 29 HIS B N 1
ATOM 1999 C CA . HIS B 1 29 ? -2.216 -3.614 37.144 1.00 19.24 29 HIS B CA 1
ATOM 2000 C C . HIS B 1 29 ? -1.738 -4.711 36.252 1.00 19.33 29 HIS B C 1
ATOM 2001 O O . HIS B 1 29 ? -2.535 -5.339 35.569 1.00 19.29 29 HIS B O 1
ATOM 2008 N N . TRP B 1 30 ? -0.429 -4.920 36.263 1.00 19.48 30 TRP B N 1
ATOM 2009 C CA . TRP B 1 30 ? 0.279 -5.841 35.358 1.00 20.10 30 TRP B CA 1
ATOM 2010 C C . TRP B 1 30 ? 0.298 -7.257 35.869 1.00 20.99 30 TRP B C 1
ATOM 2011 O O . TRP B 1 30 ? 0.244 -8.184 35.076 1.00 21.45 30 TRP B O 1
ATOM 2022 N N . THR B 1 31 ? 0.410 -7.408 37.193 1.00 21.88 31 THR B N 1
ATOM 2023 C CA . THR B 1 31 ? 0.397 -8.703 37.914 1.00 23.25 31 THR B CA 1
ATOM 2024 C C . THR B 1 31 ? -0.259 -8.458 39.268 1.00 24.37 31 THR B C 1
ATOM 2025 O O . THR B 1 31 ? -0.625 -7.313 39.602 1.00 24.15 31 THR B O 1
ATOM 2029 N N . ASP B 1 32 ? -0.386 -9.499 40.086 1.00 25.84 32 ASP B N 1
ATOM 2030 C CA . ASP B 1 32 ? -0.946 -9.280 41.427 1.00 26.91 32 ASP B CA 1
ATOM 2031 C C . ASP B 1 32 ? -0.068 -8.435 42.377 1.00 27.01 32 ASP B C 1
ATOM 2032 O O . ASP B 1 32 ? -0.534 -8.035 43.438 1.00 27.51 32 ASP B O 1
ATOM 2037 N N . THR B 1 33 ? 1.179 -8.150 42.004 1.00 26.57 33 THR B N 1
ATOM 2038 C CA . THR B 1 33 ? 2.101 -7.463 42.908 1.00 26.66 33 THR B CA 1
ATOM 2039 C C . THR B 1 33 ? 2.703 -6.183 42.279 1.00 26.09 33 THR B C 1
ATOM 2040 O O . THR B 1 33 ? 3.520 -5.484 42.907 1.00 26.51 33 THR B O 1
ATOM 2044 N N . LEU B 1 34 ? 2.329 -5.895 41.034 1.00 24.81 34 LEU B N 1
ATOM 2045 C CA . LEU B 1 34 ? 2.940 -4.808 40.303 1.00 23.82 34 LEU B CA 1
ATOM 2046 C C . LEU B 1 34 ? 1.921 -3.959 39.595 1.00 22.79 34 LEU B C 1
ATOM 2047 O O . LEU B 1 34 ? 1.062 -4.470 38.852 1.00 22.21 34 LEU B O 1
ATOM 2052 N N . PHE B 1 35 ? 2.038 -2.657 39.830 1.00 21.62 35 PHE B N 1
ATOM 2053 C CA . PHE B 1 35 ? 1.156 -1.693 39.203 1.00 20.86 35 PHE B CA 1
ATOM 2054 C C . PHE B 1 35 ? 1.928 -0.464 38.773 1.00 20.19 35 PHE B C 1
ATOM 2055 O O . PHE B 1 35 ? 2.948 -0.091 39.398 1.00 20.21 35 PHE B O 1
ATOM 2063 N N . SER B 1 36 ? 1.463 0.140 37.681 1.00 19.30 36 SER B N 1
ATOM 2064 C CA . SER B 1 36 ? 1.993 1.423 37.244 1.00 18.72 36 SER B CA 1
ATOM 2065 C C . SER B 1 36 ? 0.859 2.441 37.188 1.00 18.39 36 SER B C 1
ATOM 2066 O O . SER B 1 36 ? -0.329 2.080 37.143 1.00 18.14 36 SER B O 1
ATOM 2069 N N . PHE B 1 37 ? 1.226 3.715 37.190 1.00 18.08 37 PHE B N 1
ATOM 2070 C CA . PHE B 1 37 ? 0.234 4.742 36.919 1.00 18.07 37 PHE B CA 1
ATOM 2071 C C . PHE B 1 37 ? 0.895 5.946 36.297 1.00 17.92 37 PHE B C 1
ATOM 2072 O O . PHE B 1 37 ? 2.112 6.117 36.412 1.00 17.89 37 PHE B O 1
ATOM 2080 N N . THR B 1 38 ? 0.102 6.752 35.604 1.00 17.89 38 THR B N 1
ATOM 2081 C CA . THR B 1 38 ? 0.566 8.030 35.088 1.00 17.98 38 THR B CA 1
ATOM 2082 C C . THR B 1 38 ? -0.221 9.149 35.783 1.00 18.23 38 THR B C 1
ATOM 2083 O O . THR B 1 38 ? -1.368 8.941 36.206 1.00 18.38 38 THR B O 1
ATOM 2087 N N . CYS B 1 39 ? 0.397 10.320 35.913 1.00 18.23 39 CYS B N 1
ATOM 2088 C CA . CYS B 1 39 ? -0.229 11.458 36.560 1.00 18.61 39 CYS B CA 1
ATOM 2089 C C . CYS B 1 39 ? 0.270 12.773 35.946 1.00 18.82 39 CYS B C 1
ATOM 2090 O O . CYS B 1 39 ? 1.292 12.800 35.234 1.00 18.52 39 CYS B O 1
ATOM 2093 N N . THR B 1 40 ? -0.469 13.848 36.198 1.00 19.33 40 THR B N 1
ATOM 2094 C CA . THR B 1 40 ? -0.074 15.150 35.719 1.00 19.88 40 THR B CA 1
ATOM 2095 C C . THR B 1 40 ? 1.319 15.532 36.294 1.00 19.71 40 THR B C 1
ATOM 2096 O O . THR B 1 40 ? 1.760 15.028 37.337 1.00 19.41 40 THR B O 1
ATOM 2100 N N . ARG B 1 41 ? 2.018 16.386 35.571 1.00 19.89 41 ARG B N 1
ATOM 2101 C CA . ARG B 1 41 ? 3.388 16.716 35.912 1.00 19.82 41 ARG B CA 1
ATOM 2102 C C . ARG B 1 41 ? 3.475 18.215 36.125 1.00 20.42 41 ARG B C 1
ATOM 2103 O O . ARG B 1 41 ? 3.119 18.990 35.232 1.00 20.66 41 ARG B O 1
ATOM 2111 N N . ASP B 1 42 ? 4.009 18.623 37.267 1.00 21.03 42 ASP B N 1
ATOM 2112 C CA . ASP B 1 42 ? 4.118 20.045 37.559 1.00 21.78 42 ASP B CA 1
ATOM 2113 C C . ASP B 1 42 ? 4.925 20.797 36.484 1.00 21.82 42 ASP B C 1
ATOM 2114 O O . ASP B 1 42 ? 5.949 20.309 35.999 1.00 21.44 42 ASP B O 1
ATOM 2119 N N . GLN B 1 43 ? 4.472 21.991 36.139 1.00 22.46 43 GLN B N 1
ATOM 2120 C CA . GLN B 1 43 ? 5.187 22.858 35.199 1.00 22.73 43 GLN B CA 1
ATOM 2121 C C . GLN B 1 43 ? 6.628 23.237 35.580 1.00 22.26 43 GLN B C 1
ATOM 2122 O O . GLN B 1 43 ? 7.382 23.650 34.740 1.00 21.92 43 GLN B O 1
ATOM 2128 N N . ALA B 1 44 ? 6.999 23.087 36.844 1.00 22.05 44 ALA B N 1
ATOM 2129 C CA . ALA B 1 44 ? 8.375 23.322 37.277 1.00 22.05 44 ALA B CA 1
ATOM 2130 C C . ALA B 1 44 ? 9.159 22.016 37.474 1.00 21.56 44 ALA B C 1
ATOM 2131 O O . ALA B 1 44 ? 10.342 22.044 37.850 1.00 21.65 44 ALA B O 1
ATOM 2133 N N . LEU B 1 45 ? 8.514 20.876 37.227 1.00 21.14 45 LEU B N 1
ATOM 2134 C CA . LEU B 1 45 ? 9.161 19.582 37.465 1.00 20.81 45 LEU B CA 1
ATOM 2135 C C . LEU B 1 45 ? 10.127 19.164 36.340 1.00 20.40 45 LEU B C 1
ATOM 2136 O O . LEU B 1 45 ? 9.848 18.307 35.492 1.00 20.13 45 LEU B O 1
ATOM 2141 N N . ARG B 1 46 ? 11.289 19.788 36.389 1.00 20.50 46 ARG B N 1
ATOM 2142 C CA . ARG B 1 46 ? 12.422 19.524 35.513 1.00 20.37 46 ARG B CA 1
ATOM 2143 C C . ARG B 1 46 ? 13.188 18.329 36.104 1.00 20.28 46 ARG B C 1
ATOM 2144 O O . ARG B 1 46 ? 13.351 18.240 37.319 1.00 20.87 46 ARG B O 1
ATOM 2152 N N . PHE B 1 47 ? 13.619 17.383 35.275 1.00 20.01 47 PHE B N 1
ATOM 2153 C CA . PHE B 1 47 ? 14.472 16.284 35.768 1.00 19.95 47 PHE B CA 1
ATOM 2154 C C . PHE B 1 47 ? 15.322 15.666 34.671 1.00 20.12 47 PHE B C 1
ATOM 2155 O O . PHE B 1 47 ? 15.083 15.887 33.479 1.00 19.70 47 PHE B O 1
ATOM 2163 N N . ASN B 1 48 ? 16.312 14.885 35.105 1.00 20.63 48 ASN B N 1
ATOM 2164 C CA . ASN B 1 48 ? 17.122 14.070 34.201 1.00 21.12 48 ASN B CA 1
ATOM 2165 C C . ASN B 1 48 ? 16.693 12.626 34.284 1.00 20.76 48 ASN B C 1
ATOM 2166 O O . ASN B 1 48 ? 16.562 12.092 35.380 1.00 20.75 48 ASN B O 1
ATOM 2171 N N . ASN B 1 49 ? 16.503 11.986 33.129 1.00 20.62 49 ASN B N 1
ATOM 2172 C CA . ASN B 1 49 ? 16.089 10.576 33.097 1.00 20.56 49 ASN B CA 1
ATOM 2173 C C . ASN B 1 49 ? 16.929 9.726 34.054 1.00 20.74 49 ASN B C 1
ATOM 2174 O O . ASN B 1 49 ? 18.147 9.745 33.976 1.00 21.28 49 ASN B O 1
ATOM 2179 N N . GLY B 1 50 ? 16.295 9.012 34.971 1.00 20.82 50 GLY B N 1
ATOM 2180 C CA . GLY B 1 50 ? 17.039 8.168 35.918 1.00 21.30 50 GLY B CA 1
ATOM 2181 C C . GLY B 1 50 ? 16.907 8.649 37.350 1.00 21.67 50 GLY B C 1
ATOM 2182 O O . GLY B 1 50 ? 17.084 7.877 38.285 1.00 22.33 50 GLY B O 1
ATOM 2183 N N . GLU B 1 51 ? 16.553 9.916 37.512 1.00 21.77 51 GLU B N 1
ATOM 2184 C CA . GLU B 1 51 ? 16.312 10.502 38.826 1.00 22.11 51 GLU B CA 1
ATOM 2185 C C . GLU B 1 51 ? 15.024 10.006 39.476 1.00 21.94 51 GLU B C 1
ATOM 2186 O O . GLU B 1 51 ? 14.125 9.493 38.799 1.00 21.50 51 GLU B O 1
ATOM 2192 N N . PHE B 1 52 ? 14.953 10.139 40.797 1.00 22.09 52 PHE B N 1
ATOM 2193 C CA . PHE B 1 52 ? 13.753 9.771 41.532 1.00 22.26 52 PHE B CA 1
ATOM 2194 C C . PHE B 1 52 ? 13.143 11.023 42.163 1.00 22.53 52 PHE B C 1
ATOM 2195 O O . PHE B 1 52 ? 13.801 12.081 42.233 1.00 22.69 52 PHE B O 1
ATOM 2203 N N . THR B 1 53 ? 11.884 10.922 42.568 1.00 22.44 53 THR B N 1
ATOM 2204 C CA . THR B 1 53 ? 11.300 11.933 43.431 1.00 23.09 53 THR B CA 1
ATOM 2205 C C . THR B 1 53 ? 10.436 11.255 44.494 1.00 23.58 53 THR B C 1
ATOM 2206 O O . THR B 1 53 ? 10.344 10.014 44.527 1.00 23.22 53 THR B O 1
ATOM 2210 N N . MET B 1 54 ? 9.838 12.058 45.371 1.00 24.24 54 MET B N 1
ATOM 2211 C CA . MET B 1 54 ? 8.987 11.525 46.427 1.00 25.08 54 MET B CA 1
ATOM 2212 C C . MET B 1 54 ? 7.568 11.452 45.911 1.00 24.54 54 MET B C 1
ATOM 2213 O O . MET B 1 54 ? 7.118 12.337 45.189 1.00 24.08 54 MET B O 1
ATOM 2218 N N . VAL B 1 55 ? 6.884 10.363 46.239 1.00 24.23 55 VAL B N 1
ATOM 2219 C CA . VAL B 1 55 ? 5.530 10.139 45.748 1.00 24.04 55 VAL B CA 1
ATOM 2220 C C . VAL B 1 55 ? 4.709 9.642 46.929 1.00 24.67 55 VAL B C 1
ATOM 2221 O O . VAL B 1 55 ? 5.164 8.793 47.678 1.00 24.77 55 VAL B O 1
ATOM 2225 N N . GLY B 1 56 ? 3.505 10.158 47.102 1.00 25.22 56 GLY B N 1
ATOM 2226 C CA . GLY B 1 56 ? 2.708 9.657 48.198 1.00 26.57 56 GLY B CA 1
ATOM 2227 C C . GLY B 1 56 ? 1.284 10.134 48.249 1.00 27.52 56 GLY B C 1
ATOM 2228 O O . GLY B 1 56 ? 0.707 10.524 47.234 1.00 26.77 56 GLY B O 1
ATOM 2229 N N . LEU B 1 57 ? 0.723 10.057 49.450 1.00 29.06 57 LEU B N 1
ATOM 2230 C CA . LEU B 1 57 ? -0.675 10.351 49.698 1.00 31.04 57 LEU B CA 1
ATOM 2231 C C . LEU B 1 57 ? -0.817 11.118 51.002 1.00 33.78 57 LEU B C 1
ATOM 2232 O O . LEU B 1 57 ? -0.082 10.862 51.952 1.00 34.40 57 LEU B O 1
ATOM 2237 N N . GLU B 1 58 ? -1.773 12.050 51.047 1.00 36.96 58 GLU B N 1
ATOM 2238 C CA . GLU B 1 58 ? -2.175 12.663 52.315 1.00 40.05 58 GLU B CA 1
ATOM 2239 C C . GLU B 1 58 ? -2.934 11.617 53.125 1.00 41.70 58 GLU B C 1
ATOM 2240 O O . GLU B 1 58 ? -4.038 11.235 52.766 1.00 42.29 58 GLU B O 1
ATOM 2242 N N . VAL B 1 59 ? -2.311 11.142 54.200 1.00 44.45 59 VAL B N 1
ATOM 2243 C CA . VAL B 1 59 ? -2.918 10.186 55.130 1.00 46.13 59 VAL B CA 1
ATOM 2244 C C . VAL B 1 59 ? -2.996 10.873 56.502 1.00 50.31 59 VAL B C 1
ATOM 2245 O O . VAL B 1 59 ? -1.968 11.257 57.062 1.00 51.02 59 VAL B O 1
ATOM 2249 N N . ASP B 1 60 ? -4.212 11.025 57.034 1.00 53.95 60 ASP B N 1
ATOM 2250 C CA . ASP B 1 60 ? -4.443 11.680 58.342 1.00 56.74 60 ASP B CA 1
ATOM 2251 C C . ASP B 1 60 ? -3.896 13.104 58.408 1.00 56.26 60 ASP B C 1
ATOM 2252 O O . ASP B 1 60 ? -3.224 13.478 59.369 1.00 58.89 60 ASP B O 1
ATOM 2257 N N . GLY B 1 61 ? -4.170 13.891 57.374 1.00 55.16 61 GLY B N 1
ATOM 2258 C CA . GLY B 1 61 ? -3.713 15.278 57.317 1.00 54.10 61 GLY B CA 1
ATOM 2259 C C . GLY B 1 61 ? -2.228 15.488 57.066 1.00 53.32 61 GLY B C 1
ATOM 2260 O O . GLY B 1 61 ? -1.802 16.622 56.852 1.00 53.76 61 GLY B O 1
ATOM 2261 N N . LYS B 1 62 ? -1.438 14.410 57.082 1.00 48.95 62 LYS B N 1
ATOM 2262 C CA . LYS B 1 62 ? 0.008 14.495 56.806 1.00 45.99 62 LYS B CA 1
ATOM 2263 C C . LYS B 1 62 ? 0.451 13.649 55.581 1.00 43.76 62 LYS B C 1
ATOM 2264 O O . LYS B 1 62 ? -0.099 12.572 55.325 1.00 43.21 62 LYS B O 1
ATOM 2266 N N . PRO B 1 63 ? 1.450 14.137 54.821 1.00 41.09 63 PRO B N 1
ATOM 2267 C CA . PRO B 1 63 ? 1.977 13.393 53.660 1.00 38.92 63 PRO B CA 1
ATOM 2268 C C . PRO B 1 63 ? 2.646 12.074 54.036 1.00 37.24 63 PRO B C 1
ATOM 2269 O O . PRO B 1 63 ? 3.569 12.053 54.848 1.00 37.61 63 PRO B O 1
ATOM 2273 N N . LEU B 1 64 ? 2.166 10.982 53.460 1.00 35.04 64 LEU B N 1
ATOM 2274 C CA . LEU B 1 64 ? 2.864 9.708 53.570 1.00 33.02 64 LEU B CA 1
ATOM 2275 C C . LEU B 1 64 ? 3.535 9.414 52.211 1.00 30.99 64 LEU B C 1
ATOM 2276 O O . LEU B 1 64 ? 2.848 9.121 51.234 1.00 29.50 64 LEU B O 1
ATOM 2281 N N . THR B 1 65 ? 4.863 9.547 52.139 1.00 29.82 65 THR B N 1
ATOM 2282 C CA . THR B 1 65 ? 5.554 9.480 50.842 1.00 28.59 65 THR B CA 1
ATOM 2283 C C . THR B 1 65 ? 6.770 8.574 50.853 1.00 27.71 65 THR B C 1
ATOM 2284 O O . THR B 1 65 ? 7.351 8.307 51.898 1.00 27.86 65 THR B O 1
ATOM 2288 N N . ARG B 1 66 ? 7.133 8.083 49.672 1.00 26.14 66 ARG B N 1
ATOM 2289 C CA . ARG B 1 66 ? 8.276 7.194 49.510 1.00 25.30 66 ARG B CA 1
ATOM 2290 C C . ARG B 1 66 ? 8.998 7.628 48.245 1.00 24.34 66 ARG B C 1
ATOM 2291 O O . ARG B 1 66 ? 8.403 8.285 47.388 1.00 23.69 66 ARG B O 1
ATOM 2299 N N . ALA B 1 67 ? 10.269 7.264 48.143 1.00 23.79 67 ALA B N 1
ATOM 2300 C CA . ALA B 1 67 ? 11.053 7.542 46.944 1.00 23.31 67 ALA B CA 1
ATOM 2301 C C . ALA B 1 67 ? 10.615 6.608 45.814 1.00 22.83 67 ALA B C 1
ATOM 2302 O O . ALA B 1 67 ? 10.388 5.399 46.039 1.00 23.06 67 ALA B O 1
ATOM 2304 N N . TYR B 1 68 ? 10.483 7.185 44.616 1.00 22.11 68 TYR B N 1
ATOM 2305 C CA . TYR B 1 68 ? 10.118 6.455 43.393 1.00 21.68 68 TYR B CA 1
ATOM 2306 C C . TYR B 1 68 ? 10.886 6.960 42.189 1.00 21.07 68 TYR B C 1
ATOM 2307 O O . TYR B 1 68 ? 10.884 8.163 41.913 1.00 20.85 68 TYR B O 1
ATOM 2316 N N . SER B 1 69 ? 11.536 6.049 41.474 1.00 20.56 69 SER B N 1
ATOM 2317 C CA . SER B 1 69 ? 12.198 6.404 40.224 1.00 20.27 69 SER B CA 1
ATOM 2318 C C . SER B 1 69 ? 11.132 6.930 39.263 1.00 19.43 69 SER B C 1
ATOM 2319 O O . SER B 1 69 ? 10.050 6.370 39.178 1.00 19.18 69 SER B O 1
ATOM 2322 N N . ILE B 1 70 ? 11.433 8.002 38.552 1.00 18.80 70 ILE B N 1
ATOM 2323 C CA . ILE B 1 70 ? 10.489 8.499 37.563 1.00 18.32 70 ILE B CA 1
ATOM 2324 C C . ILE B 1 70 ? 10.681 7.656 36.276 1.00 18.18 70 ILE B C 1
ATOM 2325 O O . ILE B 1 70 ? 11.761 7.690 35.661 1.00 18.33 70 ILE B O 1
ATOM 2330 N N . VAL B 1 71 ? 9.649 6.905 35.891 1.00 17.73 71 VAL B N 1
ATOM 2331 C CA . VAL B 1 71 ? 9.764 5.932 34.785 1.00 17.72 71 VAL B CA 1
ATOM 2332 C C . VAL B 1 71 ? 9.753 6.633 33.421 1.00 17.69 71 VAL B C 1
ATOM 2333 O O . VAL B 1 71 ? 10.438 6.217 32.466 1.00 17.91 71 VAL B O 1
ATOM 2337 N N . SER B 1 72 ? 8.980 7.707 33.350 1.00 17.49 72 SER B N 1
ATOM 2338 C CA . SER B 1 72 ? 8.798 8.498 32.143 1.00 17.58 72 SER B CA 1
ATOM 2339 C C . SER B 1 72 ? 10.061 9.272 31.795 1.00 17.61 72 SER B C 1
ATOM 2340 O O . SER B 1 72 ? 10.839 9.623 32.685 1.00 17.46 72 SER B O 1
ATOM 2343 N N . PRO B 1 73 ? 10.276 9.523 30.487 1.00 17.74 73 PRO B N 1
ATOM 2344 C CA . PRO B 1 73 ? 11.409 10.381 30.125 1.00 17.91 73 PRO B CA 1
ATOM 2345 C C . PRO B 1 73 ? 10.980 11.803 30.405 1.00 17.83 73 PRO B C 1
ATOM 2346 O O . PRO B 1 73 ? 9.762 12.088 30.524 1.00 17.74 73 PRO B O 1
ATOM 2350 N N . ASN B 1 74 ? 11.965 12.678 30.526 1.00 17.93 74 ASN B N 1
ATOM 2351 C CA . ASN B 1 74 ? 11.723 14.070 30.890 1.00 18.01 74 ASN B CA 1
ATOM 2352 C C . ASN B 1 74 ? 11.070 14.898 29.773 1.00 18.25 74 ASN B C 1
ATOM 2353 O O . ASN B 1 74 ? 10.623 16.010 30.027 1.00 18.33 74 ASN B O 1
ATOM 2358 N N . TYR B 1 75 ? 10.974 14.339 28.565 1.00 18.49 75 TYR B N 1
ATOM 2359 C CA . TYR B 1 75 ? 10.225 14.958 27.494 1.00 18.92 75 TYR B CA 1
ATOM 2360 C C . TYR B 1 75 ? 8.770 14.482 27.386 1.00 19.03 75 TYR B C 1
ATOM 2361 O O . TYR B 1 75 ? 8.091 14.918 26.476 1.00 19.28 75 TYR B O 1
ATOM 2370 N N . GLU B 1 76 ? 8.301 13.608 28.287 1.00 18.74 76 GLU B N 1
ATOM 2371 C CA . GLU B 1 76 ? 6.914 13.168 28.240 1.00 18.99 76 GLU B CA 1
ATOM 2372 C C . GLU B 1 76 ? 6.058 14.136 29.070 1.00 19.19 76 GLU B C 1
ATOM 2373 O O . GLU B 1 76 ? 6.454 14.543 30.164 1.00 18.70 76 GLU B O 1
ATOM 2379 N N . GLU B 1 77 ? 4.876 14.457 28.548 1.00 19.90 77 GLU B N 1
ATOM 2380 C CA . GLU B 1 77 ? 3.945 15.399 29.183 1.00 20.44 77 GLU B CA 1
ATOM 2381 C C . GLU B 1 77 ? 3.594 15.027 30.625 1.00 19.67 77 GLU B C 1
ATOM 2382 O O . GLU B 1 77 ? 3.534 15.884 31.504 1.00 19.77 77 GLU B O 1
ATOM 2388 N N . HIS B 1 78 ? 3.352 13.749 30.847 1.00 19.01 78 HIS B N 1
ATOM 2389 C CA . HIS B 1 78 ? 2.937 13.254 32.143 1.00 18.51 78 HIS B CA 1
ATOM 2390 C C . HIS B 1 78 ? 4.085 12.540 32.819 1.00 18.09 78 HIS B C 1
ATOM 2391 O O . HIS B 1 78 ? 5.129 12.281 32.191 1.00 18.11 78 HIS B O 1
ATOM 2398 N N . LEU B 1 79 ? 3.913 12.253 34.102 1.00 17.72 79 LEU B N 1
ATOM 2399 C CA . LEU B 1 79 ? 4.817 11.381 34.833 1.00 17.57 79 LEU B CA 1
ATOM 2400 C C . LEU B 1 79 ? 4.270 9.972 34.776 1.00 17.51 79 LEU B C 1
ATOM 2401 O O . LEU B 1 79 ? 3.061 9.760 34.597 1.00 17.37 79 LEU B O 1
ATOM 2406 N N . GLU B 1 80 ? 5.173 9.015 34.935 1.00 17.55 80 GLU B N 1
ATOM 2407 C CA . GLU B 1 80 ? 4.795 7.630 35.130 1.00 17.62 80 GLU B CA 1
ATOM 2408 C C . GLU B 1 80 ? 5.640 7.054 36.248 1.00 17.73 80 GLU B C 1
ATOM 2409 O O . GLU B 1 80 ? 6.832 7.402 36.364 1.00 17.58 80 GLU B O 1
ATOM 2415 N N . PHE B 1 81 ? 5.019 6.187 37.057 1.00 17.86 81 PHE B N 1
ATOM 2416 C CA . PHE B 1 81 ? 5.692 5.438 38.132 1.00 18.28 81 PHE B CA 1
ATOM 2417 C C . PHE B 1 81 ? 5.263 3.973 38.095 1.00 18.82 81 PHE B C 1
ATOM 2418 O O . PHE B 1 81 ? 4.153 3.660 37.667 1.00 18.43 81 PHE B O 1
ATOM 2426 N N . PHE B 1 82 ? 6.151 3.114 38.589 1.00 19.80 82 PHE B N 1
ATOM 2427 C CA . PHE B 1 82 ? 6.014 1.654 38.576 1.00 20.92 82 PHE B CA 1
ATOM 2428 C C . PHE B 1 82 ? 6.225 1.200 40.008 1.00 21.47 82 PHE B C 1
ATOM 2429 O O . PHE B 1 82 ? 7.300 1.452 40.600 1.00 21.31 82 PHE B O 1
ATOM 2437 N N . SER B 1 83 ? 5.215 0.535 40.566 1.00 21.94 83 SER B N 1
ATOM 2438 C CA . SER B 1 83 ? 5.223 0.216 41.974 1.00 22.91 83 SER B CA 1
ATOM 2439 C C . SER B 1 83 ? 4.969 -1.243 42.306 1.00 23.94 83 SER B C 1
ATOM 2440 O O . SER B 1 83 ? 4.104 -1.922 41.716 1.00 23.39 83 SER B O 1
ATOM 2443 N N . ILE B 1 84 ? 5.726 -1.694 43.293 1.00 25.01 84 ILE B N 1
ATOM 2444 C CA . ILE B 1 84 ? 5.494 -2.929 44.005 1.00 26.93 84 ILE B CA 1
ATOM 2445 C C . ILE B 1 84 ? 4.214 -2.768 44.815 1.00 27.92 84 ILE B C 1
ATOM 2446 O O . ILE B 1 84 ? 3.737 -1.624 45.048 1.00 27.54 84 ILE B O 1
ATOM 2451 N N . LYS B 1 85 ? 3.635 -3.899 45.196 1.00 29.09 85 LYS B N 1
ATOM 2452 C CA . LYS B 1 85 ? 2.528 -3.918 46.158 1.00 31.26 85 LYS B CA 1
ATOM 2453 C C . LYS B 1 85 ? 2.957 -4.729 47.399 1.00 34.23 85 LYS B C 1
ATOM 2454 O O . LYS B 1 85 ? 2.923 -5.952 47.363 1.00 35.11 85 LYS B O 1
ATOM 2460 N N . VAL B 1 86 ? 3.402 -4.043 48.461 1.00 35.49 86 VAL B N 1
ATOM 2461 C CA . VAL B 1 86 ? 3.640 -4.664 49.781 1.00 38.64 86 VAL B CA 1
ATOM 2462 C C . VAL B 1 86 ? 2.359 -4.605 50.650 1.00 40.69 86 VAL B C 1
ATOM 2463 O O . VAL B 1 86 ? 1.945 -3.522 51.094 1.00 40.47 86 VAL B O 1
ATOM 2467 N N . GLN B 1 87 ? 1.726 -5.761 50.876 1.00 42.56 87 GLN B N 1
ATOM 2468 C CA . GLN B 1 87 ? 0.441 -5.848 51.628 1.00 43.55 87 GLN B CA 1
ATOM 2469 C C . GLN B 1 87 ? 0.460 -5.141 53.005 1.00 44.25 87 GLN B C 1
ATOM 2470 O O . GLN B 1 87 ? -0.512 -4.457 53.374 1.00 43.48 87 GLN B O 1
ATOM 2472 N N . ASN B 1 88 ? 1.569 -5.294 53.739 1.00 42.63 88 ASN B N 1
ATOM 2473 C CA . ASN B 1 88 ? 1.765 -4.607 55.012 1.00 41.41 88 ASN B CA 1
ATOM 2474 C C . ASN B 1 88 ? 2.477 -3.265 54.828 1.00 39.76 88 ASN B C 1
ATOM 2475 O O . ASN B 1 88 ? 2.818 -2.598 55.802 1.00 39.98 88 ASN B O 1
ATOM 2477 N N . GLY B 1 89 ? 2.708 -2.867 53.581 1.00 37.50 89 GLY B N 1
ATOM 2478 C CA . GLY B 1 89 ? 3.458 -1.645 53.305 1.00 34.98 89 GLY B CA 1
ATOM 2479 C C . GLY B 1 89 ? 2.596 -0.419 53.515 1.00 33.38 89 GLY B C 1
ATOM 2480 O O . GLY B 1 89 ? 1.555 -0.288 52.882 1.00 33.04 89 GLY B O 1
ATOM 2481 N N . PRO B 1 90 ? 3.010 0.483 54.417 1.00 32.78 90 PRO B N 1
ATOM 2482 C CA . PRO B 1 90 ? 2.181 1.663 54.700 1.00 32.52 90 PRO B CA 1
ATOM 2483 C C . PRO B 1 90 ? 1.736 2.443 53.440 1.00 31.50 90 PRO B C 1
ATOM 2484 O O . PRO B 1 90 ? 0.538 2.719 53.289 1.00 31.81 90 PRO B O 1
ATOM 2488 N N . LEU B 1 91 ? 2.659 2.790 52.537 1.00 29.89 91 LEU B N 1
ATOM 2489 C CA . LEU B 1 91 ? 2.218 3.522 51.336 1.00 28.32 91 LEU B CA 1
ATOM 2490 C C . LEU B 1 91 ? 1.557 2.629 50.284 1.00 27.53 91 LEU B C 1
ATOM 2491 O O . LEU B 1 91 ? 0.453 2.937 49.821 1.00 27.15 91 LEU B O 1
ATOM 2496 N N . THR B 1 92 ? 2.210 1.528 49.916 1.00 27.29 92 THR B N 1
ATOM 2497 C CA . THR B 1 92 ? 1.711 0.729 48.792 1.00 26.98 92 THR B CA 1
ATOM 2498 C C . THR B 1 92 ? 0.437 -0.053 49.078 1.00 27.00 92 THR B C 1
ATOM 2499 O O . THR B 1 92 ? -0.262 -0.431 48.136 1.00 26.75 92 THR B O 1
ATOM 2503 N N . SER B 1 93 ? 0.124 -0.285 50.350 1.00 27.22 93 SER B N 1
ATOM 2504 C CA . SER B 1 93 ? -1.184 -0.879 50.695 1.00 27.45 93 SER B CA 1
ATOM 2505 C C . SER B 1 93 ? -2.322 0.080 50.299 1.00 26.98 93 SER B C 1
ATOM 2506 O O . SER B 1 93 ? -3.434 -0.351 49.999 1.00 26.94 93 SER B O 1
ATOM 2509 N N . ARG B 1 94 ? -2.023 1.374 50.264 1.00 26.98 94 ARG B N 1
ATOM 2510 C CA . ARG B 1 94 ? -2.990 2.387 49.814 1.00 27.10 94 ARG B CA 1
ATOM 2511 C C . ARG B 1 94 ? -2.825 2.746 48.338 1.00 25.53 94 ARG B C 1
ATOM 2512 O O . ARG B 1 94 ? -3.811 2.868 47.604 1.00 24.93 94 ARG B O 1
ATOM 2520 N N . LEU B 1 95 ? -1.573 2.944 47.923 1.00 24.46 95 LEU B N 1
ATOM 2521 C CA . LEU B 1 95 ? -1.266 3.385 46.570 1.00 23.40 95 LEU B CA 1
ATOM 2522 C C . LEU B 1 95 ? -1.800 2.415 45.533 1.00 23.00 95 LEU B C 1
ATOM 2523 O O . LEU B 1 95 ? -2.154 2.825 44.407 1.00 22.30 95 LEU B O 1
ATOM 2528 N N . GLN B 1 96 ? -1.904 1.136 45.918 1.00 23.05 96 GLN B N 1
ATOM 2529 C CA . GLN B 1 96 ? -2.376 0.094 45.010 1.00 23.03 96 GLN B CA 1
ATOM 2530 C C . GLN B 1 96 ? -3.847 0.283 44.597 1.00 22.78 96 GLN B C 1
ATOM 2531 O O . GLN B 1 96 ? -4.288 -0.299 43.593 1.00 22.04 96 GLN B O 1
ATOM 2537 N N . HIS B 1 97 ? -4.584 1.110 45.353 1.00 22.88 97 HIS B N 1
ATOM 2538 C CA . HIS B 1 97 ? -6.008 1.361 45.060 1.00 22.94 97 HIS B CA 1
ATOM 2539 C C . HIS B 1 97 ? -6.280 2.670 44.330 1.00 22.87 97 HIS B C 1
ATOM 2540 O O . HIS B 1 97 ? -7.440 3.105 44.229 1.00 23.02 97 HIS B O 1
ATOM 2547 N N . LEU B 1 98 ? -5.231 3.297 43.803 1.00 22.45 98 LEU B N 1
ATOM 2548 C CA . LEU B 1 98 ? -5.379 4.554 43.044 1.00 22.61 98 LEU B CA 1
ATOM 2549 C C . LEU B 1 98 ? -6.356 4.383 41.900 1.00 22.44 98 LEU B C 1
ATOM 2550 O O . LEU B 1 98 ? -6.379 3.341 41.234 1.00 22.27 98 LEU B O 1
ATOM 2555 N N . LYS B 1 99 ? -7.154 5.412 41.669 1.00 22.61 99 LYS B N 1
ATOM 2556 C CA . LYS B 1 99 ? -8.108 5.413 40.565 1.00 22.75 99 LYS B CA 1
ATOM 2557 C C . LYS B 1 99 ? -7.863 6.674 39.718 1.00 22.65 99 LYS B C 1
ATOM 2558 O O . LYS B 1 99 ? -7.339 7.667 40.239 1.00 22.60 99 LYS B O 1
ATOM 2564 N N . VAL B 1 100 ? -8.230 6.619 38.435 1.00 22.22 100 VAL B N 1
ATOM 2565 C CA . VAL B 1 100 ? -8.163 7.779 37.549 1.00 22.53 100 VAL B CA 1
ATOM 2566 C C . VAL B 1 100 ? -8.892 8.958 38.233 1.00 23.02 100 VAL B C 1
ATOM 2567 O O . VAL B 1 100 ? -9.935 8.760 38.834 1.00 23.42 100 VAL B O 1
ATOM 2571 N N . GLY B 1 101 ? -8.324 10.160 38.184 1.00 21.39 101 GLY B N 1
ATOM 2572 C CA . GLY B 1 101 ? -8.891 11.295 38.913 1.00 21.88 101 GLY B CA 1
ATOM 2573 C C . GLY B 1 101 ? -8.360 11.501 40.337 1.00 22.32 101 GLY B C 1
ATOM 2574 O O . GLY B 1 101 ? -8.457 12.615 40.873 1.00 22.51 101 GLY B O 1
ATOM 2575 N N . ASP B 1 102 ? -7.804 10.462 40.977 1.00 22.09 102 ASP B N 1
ATOM 2576 C CA . ASP B 1 102 ? -7.326 10.635 42.359 1.00 22.36 102 ASP B CA 1
ATOM 2577 C C . ASP B 1 102 ? -6.167 11.624 42.454 1.00 22.02 102 ASP B C 1
ATOM 2578 O O . ASP B 1 102 ? -5.352 11.716 41.525 1.00 21.29 102 ASP B O 1
ATOM 2583 N N . PRO B 1 103 ? -6.077 12.335 43.591 1.00 22.33 103 PRO B N 1
ATOM 2584 C CA . PRO B 1 103 ? -4.940 13.187 43.903 1.00 22.40 103 PRO B CA 1
ATOM 2585 C C . PRO B 1 103 ? -3.773 12.362 44.429 1.00 22.49 103 PRO B C 1
ATOM 2586 O O . PRO B 1 103 ? -3.972 11.416 45.183 1.00 23.03 103 PRO B O 1
ATOM 2590 N N . VAL B 1 104 ? -2.561 12.719 44.017 1.00 22.56 104 VAL B N 1
ATOM 2591 C CA . VAL B 1 104 ? -1.338 12.044 44.449 1.00 22.69 104 VAL B CA 1
ATOM 2592 C C . VAL B 1 104 ? -0.247 13.103 44.669 1.00 22.93 104 VAL B C 1
ATOM 2593 O O . VAL B 1 104 ? -0.147 14.073 43.898 1.00 22.70 104 VAL B O 1
ATOM 2597 N N . LEU B 1 105 ? 0.533 12.949 45.742 1.00 23.28 105 LEU B N 1
ATOM 2598 C CA . LEU B 1 105 ? 1.575 13.911 46.063 1.00 23.58 105 LEU B CA 1
ATOM 2599 C C . LEU B 1 105 ? 2.844 13.603 45.298 1.00 23.28 105 LEU B C 1
ATOM 2600 O O . LEU B 1 105 ? 3.293 12.452 45.299 1.00 23.36 105 LEU B O 1
ATOM 2605 N N . ILE B 1 106 ? 3.423 14.616 44.642 1.00 23.20 106 ILE B N 1
ATOM 2606 C CA . ILE B 1 106 ? 4.699 14.428 43.931 1.00 22.94 106 ILE B CA 1
ATOM 2607 C C . ILE B 1 106 ? 5.727 15.430 44.476 1.00 23.61 106 ILE B C 1
ATOM 2608 O O . ILE B 1 106 ? 5.484 16.631 44.443 1.00 23.51 106 ILE B O 1
ATOM 2613 N N . GLY B 1 107 ? 6.873 14.935 44.933 1.00 23.99 107 GLY B N 1
ATOM 2614 C CA . GLY B 1 107 ? 7.966 15.786 45.384 1.00 25.43 107 GLY B CA 1
ATOM 2615 C C . GLY B 1 107 ? 8.514 16.717 44.302 1.00 25.84 107 GLY B C 1
ATOM 2616 O O . GLY B 1 107 ? 8.708 16.320 43.142 1.00 25.51 107 GLY B O 1
ATOM 2617 N N . LYS B 1 108 ? 8.783 17.953 44.692 1.00 26.54 108 LYS B N 1
ATOM 2618 C CA . LYS B 1 108 ? 9.261 18.980 43.767 1.00 27.61 108 LYS B CA 1
ATOM 2619 C C . LYS B 1 108 ? 10.775 18.960 43.563 1.00 28.28 108 LYS B C 1
ATOM 2620 O O . LYS B 1 108 ? 11.278 19.700 42.735 1.00 30.07 108 LYS B O 1
ATOM 2622 N N . LYS B 1 109 ? 11.514 18.125 44.280 1.00 28.38 109 LYS B N 1
ATOM 2623 C CA . LYS B 1 109 ? 12.979 18.153 44.154 1.00 28.73 109 LYS B CA 1
ATOM 2624 C C . LYS B 1 109 ? 13.551 16.786 43.749 1.00 28.36 109 LYS B C 1
ATOM 2625 O O . LYS B 1 109 ? 14.051 16.049 44.605 1.00 30.10 109 LYS B O 1
ATOM 2627 N N . PRO B 1 110 ? 13.477 16.439 42.447 1.00 27.05 110 PRO B N 1
ATOM 2628 C CA . PRO B 1 110 ? 13.965 15.139 41.993 1.00 26.36 110 PRO B CA 1
ATOM 2629 C C . PRO B 1 110 ? 15.496 15.056 42.125 1.00 26.22 110 PRO B C 1
ATOM 2630 O O . PRO B 1 110 ? 16.180 16.076 42.041 1.00 26.13 110 PRO B O 1
ATOM 2634 N N . THR B 1 111 ? 16.017 13.872 42.412 1.00 25.68 111 THR B N 1
ATOM 2635 C CA . THR B 1 111 ? 17.455 13.723 42.619 1.00 26.20 111 THR B CA 1
ATOM 2636 C C . THR B 1 111 ? 17.869 12.287 42.305 1.00 26.06 111 THR B C 1
ATOM 2637 O O . THR B 1 111 ? 17.053 11.492 41.827 1.00 24.94 111 THR B O 1
ATOM 2641 N N . GLY B 1 112 ? 19.127 11.947 42.559 1.00 26.61 112 GLY B N 1
ATOM 2642 C CA . GLY B 1 112 ? 19.579 10.570 42.367 1.00 26.71 112 GLY B CA 1
ATOM 2643 C C . GLY B 1 112 ? 20.980 10.494 41.832 1.00 27.64 112 GLY B C 1
ATOM 2644 O O . GLY B 1 112 ? 21.564 11.517 41.441 1.00 27.48 112 GLY B O 1
ATOM 2645 N N . THR B 1 113 ? 21.522 9.277 41.821 1.00 27.87 113 THR B N 1
ATOM 2646 C CA . THR B 1 113 ? 22.918 9.071 41.496 1.00 28.96 113 THR B CA 1
ATOM 2647 C C . THR B 1 113 ? 23.108 8.371 40.169 1.00 28.97 113 THR B C 1
ATOM 2648 O O . THR B 1 113 ? 24.221 8.276 39.685 1.00 29.27 113 THR B O 1
ATOM 2652 N N . LEU B 1 114 ? 22.019 7.900 39.562 1.00 28.75 114 LEU B N 1
ATOM 2653 C CA . LEU B 1 114 ? 22.122 7.239 38.265 1.00 28.70 114 LEU B CA 1
ATOM 2654 C C . LEU B 1 114 ? 22.274 8.308 37.193 1.00 29.35 114 LEU B C 1
ATOM 2655 O O . LEU B 1 114 ? 21.362 8.576 36.400 1.00 28.64 114 LEU B O 1
ATOM 2660 N N . VAL B 1 115 ? 23.463 8.903 37.192 1.00 31.01 115 VAL B N 1
ATOM 2661 C CA . VAL B 1 115 ? 23.751 10.109 36.446 1.00 31.55 115 VAL B CA 1
ATOM 2662 C C . VAL B 1 115 ? 24.825 9.761 35.429 1.00 32.75 115 VAL B C 1
ATOM 2663 O O . VAL B 1 115 ? 25.987 9.506 35.798 1.00 34.07 115 VAL B O 1
ATOM 2667 N N . ALA B 1 116 ? 24.449 9.759 34.154 1.00 32.50 116 ALA B N 1
ATOM 2668 C CA . ALA B 1 116 ? 25.384 9.410 33.087 1.00 33.77 116 ALA B CA 1
ATOM 2669 C C . ALA B 1 116 ? 26.614 10.329 33.023 1.00 34.93 116 ALA B C 1
ATOM 2670 O O . ALA B 1 116 ? 27.668 9.900 32.581 1.00 35.46 116 ALA B O 1
ATOM 2672 N N . ASP B 1 117 ? 26.465 11.583 33.454 1.00 36.46 117 ASP B N 1
ATOM 2673 C CA . ASP B 1 117 ? 27.562 12.549 33.495 1.00 38.56 117 ASP B CA 1
ATOM 2674 C C . ASP B 1 117 ? 28.598 12.223 34.571 1.00 39.66 117 ASP B C 1
ATOM 2675 O O . ASP B 1 117 ? 29.686 12.802 34.586 1.00 41.68 117 ASP B O 1
ATOM 2680 N N . ASN B 1 118 ? 28.273 11.302 35.471 1.00 39.28 118 ASN B N 1
ATOM 2681 C CA . ASN B 1 118 ? 29.266 10.818 36.433 1.00 38.70 118 ASN B CA 1
ATOM 2682 C C . ASN B 1 118 ? 29.971 9.584 35.907 1.00 37.92 118 ASN B C 1
ATOM 2683 O O . ASN B 1 118 ? 30.692 8.909 36.631 1.00 37.22 118 ASN B O 1
ATOM 2688 N N . LEU B 1 119 ? 29.746 9.308 34.628 1.00 37.23 119 LEU B N 1
ATOM 2689 C CA . LEU B 1 119 ? 30.426 8.227 33.938 1.00 36.99 119 LEU B CA 1
ATOM 2690 C C . LEU B 1 119 ? 31.336 8.788 32.847 1.00 37.22 119 LEU B C 1
ATOM 2691 O O . LEU B 1 119 ? 30.881 9.527 31.969 1.00 36.01 119 LEU B O 1
ATOM 2696 N N . LEU B 1 120 ? 32.617 8.425 32.916 1.00 38.36 120 LEU B N 1
ATOM 2697 C CA . LEU B 1 120 ? 33.627 8.845 31.938 1.00 39.04 120 LEU B CA 1
ATOM 2698 C C . LEU B 1 120 ? 33.264 8.291 30.572 1.00 38.79 120 LEU B C 1
ATOM 2699 O O . LEU B 1 120 ? 32.548 7.291 30.487 1.00 38.09 120 LEU B O 1
ATOM 2704 N N . PRO B 1 121 ? 33.754 8.934 29.495 1.00 39.30 121 PRO B N 1
ATOM 2705 C CA . PRO B 1 121 ? 33.447 8.445 28.151 1.00 38.91 121 PRO B CA 1
ATOM 2706 C C . PRO B 1 121 ? 33.791 6.979 28.038 1.00 38.86 121 PRO B C 1
ATOM 2707 O O . PRO B 1 121 ? 34.796 6.546 28.604 1.00 39.40 121 PRO B O 1
ATOM 2711 N N . GLY B 1 122 ? 32.936 6.215 27.360 1.00 38.31 122 GLY B N 1
ATOM 2712 C CA . GLY B 1 122 ? 33.145 4.776 27.173 1.00 38.14 122 GLY B CA 1
ATOM 2713 C C . GLY B 1 122 ? 32.398 4.240 25.962 1.00 37.92 122 GLY B C 1
ATOM 2714 O O . GLY B 1 122 ? 31.709 4.988 25.265 1.00 38.36 122 GLY B O 1
ATOM 2715 N N . LYS B 1 123 ? 32.523 2.939 25.711 1.00 37.37 123 LYS B N 1
ATOM 2716 C CA . LYS B 1 123 ? 31.913 2.327 24.527 1.00 36.61 123 LYS B CA 1
ATOM 2717 C C . LYS B 1 123 ? 30.587 1.643 24.873 1.00 35.20 123 LYS B C 1
ATOM 2718 O O . LYS B 1 123 ? 29.650 1.652 24.069 1.00 35.60 123 LYS B O 1
ATOM 2720 N N . THR B 1 124 ? 30.504 1.069 26.068 1.00 33.89 124 THR B N 1
ATOM 2721 C CA . THR B 1 124 ? 29.361 0.234 26.426 1.00 33.14 124 THR B CA 1
ATOM 2722 C C . THR B 1 124 ? 28.738 0.670 27.740 1.00 32.06 124 THR B C 1
ATOM 2723 O O . THR B 1 124 ? 29.449 0.885 28.734 1.00 32.44 124 THR B O 1
ATOM 2727 N N . LEU B 1 125 ? 27.410 0.799 27.738 1.00 29.99 125 LEU B N 1
ATOM 2728 C CA . LEU B 1 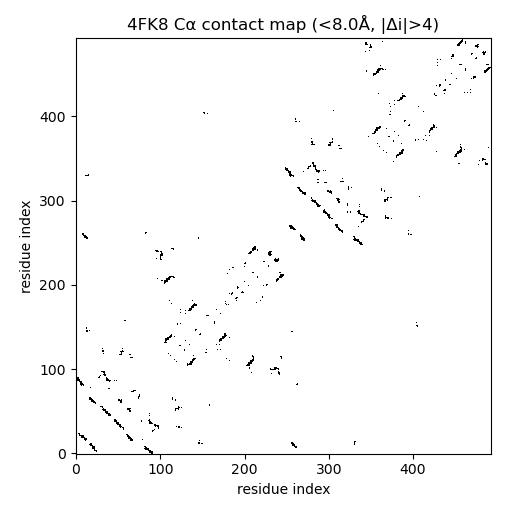125 ? 26.672 1.031 28.967 1.00 28.97 125 LEU B CA 1
ATOM 2729 C C . LEU B 1 125 ? 25.951 -0.232 29.415 1.00 28.52 125 LEU B C 1
ATOM 2730 O O . LEU B 1 125 ? 25.191 -0.814 28.653 1.00 28.41 125 LEU B O 1
ATOM 2735 N N . TRP B 1 126 ? 26.199 -0.635 30.659 1.00 28.35 126 TRP B N 1
ATOM 2736 C CA . TRP B 1 126 ? 25.539 -1.771 31.304 1.00 28.01 126 TRP B CA 1
ATOM 2737 C C . TRP B 1 126 ? 24.658 -1.246 32.393 1.00 27.28 126 TRP B C 1
ATOM 2738 O O . TRP B 1 126 ? 25.110 -0.466 33.231 1.00 27.70 126 TRP B O 1
ATOM 2749 N N . MET B 1 127 ? 23.400 -1.673 32.390 1.00 26.39 127 MET B N 1
ATOM 2750 C CA . MET B 1 127 ? 22.414 -1.290 33.397 1.00 25.57 127 MET B CA 1
ATOM 2751 C C . MET B 1 127 ? 22.035 -2.602 34.074 1.00 25.31 127 MET B C 1
ATOM 2752 O O . MET B 1 127 ? 21.363 -3.441 33.477 1.00 24.73 127 MET B O 1
ATOM 2757 N N . LEU B 1 128 ? 22.480 -2.774 35.309 1.00 25.27 128 LEU B N 1
ATOM 2758 C CA . LEU B 1 128 ? 22.265 -4.021 36.030 1.00 25.65 128 LEU B CA 1
ATOM 2759 C C . LEU B 1 128 ? 21.207 -3.735 37.069 1.00 25.17 128 LEU B C 1
ATOM 2760 O O . LEU B 1 128 ? 21.407 -2.913 37.959 1.00 25.43 128 LEU B O 1
ATOM 2765 N N . SER B 1 129 ? 20.063 -4.388 36.929 1.00 25.09 129 SER B N 1
ATOM 2766 C CA . SER B 1 129 ? 18.910 -4.123 37.792 1.00 25.06 129 SER B CA 1
ATOM 2767 C C . SER B 1 129 ? 18.369 -5.412 38.385 1.00 25.47 129 SER B C 1
ATOM 2768 O O . SER B 1 129 ? 18.445 -6.465 37.755 1.00 26.06 129 SER B O 1
ATOM 2771 N N . THR B 1 130 ? 17.807 -5.330 39.589 1.00 26.01 130 THR B N 1
ATOM 2772 C CA . THR B 1 130 ? 17.029 -6.453 40.145 1.00 26.50 130 THR B CA 1
ATOM 2773 C C . THR B 1 130 ? 15.687 -5.926 40.601 1.00 26.17 130 THR B C 1
ATOM 2774 O O . THR B 1 130 ? 15.605 -4.800 41.079 1.00 25.69 130 THR B O 1
ATOM 2778 N N . GLY B 1 131 ? 14.630 -6.725 40.449 1.00 26.39 131 GLY B N 1
ATOM 2779 C CA . GLY B 1 131 ? 13.304 -6.331 40.949 1.00 26.42 131 GLY B CA 1
ATOM 2780 C C . GLY B 1 131 ? 12.866 -5.024 40.303 1.00 26.10 131 GLY B C 1
ATOM 2781 O O . GLY B 1 131 ? 13.116 -4.812 39.114 1.00 26.33 131 GLY B O 1
ATOM 2782 N N . THR B 1 132 ? 12.234 -4.144 41.088 1.00 25.80 132 THR B N 1
ATOM 2783 C CA . THR B 1 132 ? 11.723 -2.858 40.587 1.00 25.01 132 THR B CA 1
ATOM 2784 C C . THR B 1 132 ? 12.840 -1.837 40.249 1.00 24.51 132 THR B C 1
ATOM 2785 O O . THR B 1 132 ? 12.566 -0.746 39.743 1.00 24.46 132 THR B O 1
ATOM 2789 N N . GLY B 1 133 ? 14.085 -2.184 40.553 1.00 24.32 133 GLY B N 1
ATOM 2790 C CA . GLY B 1 133 ? 15.245 -1.418 40.107 1.00 23.84 133 GLY B CA 1
ATOM 2791 C C . GLY B 1 133 ? 15.355 -1.215 38.598 1.00 23.20 133 GLY B C 1
ATOM 2792 O O . GLY B 1 133 ? 16.194 -0.414 38.129 1.00 23.19 133 GLY B O 1
ATOM 2793 N N . LEU B 1 134 ? 14.537 -1.943 37.830 1.00 22.49 134 LEU B N 1
ATOM 2794 C CA . LEU B 1 134 ? 14.405 -1.676 36.406 1.00 22.04 134 LEU B CA 1
ATOM 2795 C C . LEU B 1 134 ? 13.803 -0.292 36.190 1.00 21.35 134 LEU B C 1
ATOM 2796 O O . LEU B 1 134 ? 13.990 0.297 35.132 1.00 20.88 134 LEU B O 1
ATOM 2801 N N . ALA B 1 135 ? 13.077 0.217 37.184 1.00 20.96 135 ALA B N 1
ATOM 2802 C CA . ALA B 1 135 ? 12.285 1.439 36.967 1.00 20.44 135 ALA B CA 1
ATOM 2803 C C . ALA B 1 135 ? 13.096 2.644 36.431 1.00 20.08 135 ALA B C 1
ATOM 2804 O O . ALA B 1 135 ? 12.716 3.230 35.421 1.00 19.81 135 ALA B O 1
ATOM 2806 N N . PRO B 1 136 ? 14.233 3.004 37.066 1.00 20.13 136 PRO B N 1
ATOM 2807 C CA . PRO B 1 136 ? 14.928 4.168 36.505 1.00 19.95 136 PRO B CA 1
ATOM 2808 C C . PRO B 1 136 ? 15.459 3.934 35.084 1.00 19.61 136 PRO B C 1
ATOM 2809 O O . PRO B 1 136 ? 15.570 4.876 34.310 1.00 19.17 136 PRO B O 1
ATOM 2813 N N . PHE B 1 137 ? 15.769 2.682 34.757 1.00 19.53 137 PHE B N 1
ATOM 2814 C CA . PHE B 1 137 ? 16.315 2.378 33.451 1.00 19.40 137 PHE B CA 1
ATOM 2815 C C . PHE B 1 137 ? 15.234 2.469 32.378 1.00 19.00 137 PHE B C 1
ATOM 2816 O O . PHE B 1 137 ? 15.544 2.650 31.207 1.00 18.89 137 PHE B O 1
ATOM 2824 N N . MET B 1 138 ? 13.975 2.391 32.795 1.00 18.62 138 MET B N 1
ATOM 2825 C CA . MET B 1 138 ? 12.875 2.563 31.865 1.00 18.54 138 MET B CA 1
ATOM 2826 C C . MET B 1 138 ? 12.891 3.981 31.326 1.00 18.18 138 MET B C 1
ATOM 2827 O O . MET B 1 138 ? 12.434 4.202 30.208 1.00 17.90 138 MET B O 1
ATOM 2832 N N . SER B 1 139 ? 13.399 4.922 32.135 1.00 17.95 139 SER B N 1
ATOM 2833 C CA . SER B 1 139 ? 13.606 6.301 31.699 1.00 17.93 139 SER B CA 1
ATOM 2834 C C . SER B 1 139 ? 14.898 6.475 30.894 1.00 18.17 139 SER B C 1
ATOM 2835 O O . SER B 1 139 ? 14.907 7.108 29.829 1.00 18.10 139 SER B O 1
ATOM 2838 N N . ILE B 1 140 ? 15.996 5.947 31.428 1.00 18.52 140 ILE B N 1
ATOM 2839 C CA . ILE B 1 140 ? 17.300 6.160 30.812 1.00 18.92 140 ILE B CA 1
ATOM 2840 C C . ILE B 1 140 ? 17.373 5.543 29.399 1.00 19.06 140 ILE B C 1
ATOM 2841 O O . ILE B 1 140 ? 17.934 6.151 28.487 1.00 19.23 140 ILE B O 1
ATOM 2846 N N . ILE B 1 141 ? 16.778 4.369 29.196 1.00 19.11 141 ILE B N 1
ATOM 2847 C CA . ILE B 1 141 ? 16.813 3.734 27.863 1.00 19.48 141 ILE B CA 1
ATOM 2848 C C . ILE B 1 141 ? 16.073 4.560 26.820 1.00 19.38 141 ILE B C 1
ATOM 2849 O O . ILE B 1 141 ? 16.210 4.308 25.629 1.00 19.76 141 ILE B O 1
ATOM 2854 N N . ARG B 1 142 ? 15.302 5.549 27.263 1.00 19.35 142 ARG B N 1
ATOM 2855 C CA . ARG B 1 142 ? 14.567 6.414 26.341 1.00 19.39 142 ARG B CA 1
ATOM 2856 C C . ARG B 1 142 ? 15.164 7.828 26.311 1.00 20.03 142 ARG B C 1
ATOM 2857 O O . ARG B 1 142 ? 14.558 8.741 25.800 1.00 19.73 142 ARG B O 1
ATOM 2865 N N . ASP B 1 143 ? 16.354 8.003 26.886 1.00 21.29 143 ASP B N 1
ATOM 2866 C CA . ASP B 1 143 ? 17.085 9.265 26.790 1.00 22.58 143 ASP B CA 1
ATOM 2867 C C . ASP B 1 143 ? 17.977 9.169 25.550 1.00 23.80 143 ASP B C 1
ATOM 2868 O O . ASP B 1 143 ? 18.910 8.349 25.526 1.00 24.36 143 ASP B O 1
ATOM 2873 N N . PRO B 1 144 ? 17.701 9.993 24.524 1.00 24.43 144 PRO B N 1
ATOM 2874 C CA . PRO B 1 144 ? 18.503 9.974 23.285 1.00 25.40 144 PRO B CA 1
ATOM 2875 C C . PRO B 1 144 ? 20.003 10.231 23.490 1.00 26.45 144 PRO B C 1
ATOM 2876 O O . PRO B 1 144 ? 20.815 9.724 22.711 1.00 27.00 144 PRO B O 1
ATOM 2880 N N . ASP B 1 145 ? 20.382 10.982 24.526 1.00 27.45 145 ASP B N 1
ATOM 2881 C CA . ASP B 1 145 ? 21.815 11.287 24.758 1.00 29.08 145 ASP B CA 1
ATOM 2882 C C . ASP B 1 145 ? 22.659 10.027 25.004 1.00 29.21 145 ASP B C 1
ATOM 2883 O O . ASP B 1 145 ? 23.850 9.985 24.681 1.00 29.56 145 ASP B O 1
ATOM 2888 N N . ILE B 1 146 ? 22.025 8.996 25.558 1.00 28.40 146 ILE B N 1
ATOM 2889 C CA . ILE B 1 146 ? 22.690 7.735 25.859 1.00 28.46 146 ILE B CA 1
ATOM 2890 C C . ILE B 1 146 ? 23.229 7.062 24.584 1.00 29.14 146 ILE B C 1
ATOM 2891 O O . ILE B 1 146 ? 24.372 6.582 24.540 1.00 29.10 146 ILE B O 1
ATOM 2896 N N . TYR B 1 147 ? 22.400 7.053 23.549 1.00 28.76 147 TYR B N 1
ATOM 2897 C CA . TYR B 1 147 ? 22.743 6.416 22.295 1.00 29.70 147 TYR B CA 1
ATOM 2898 C C . TYR B 1 147 ? 23.713 7.254 21.466 1.00 31.79 147 TYR B C 1
ATOM 2899 O O . TYR B 1 147 ? 24.355 6.728 20.545 1.00 32.68 147 TYR B O 1
ATOM 2908 N N . GLU B 1 148 ? 23.818 8.545 21.797 1.00 33.37 148 GLU B N 1
ATOM 2909 C CA . GLU B 1 148 ? 24.814 9.433 21.192 1.00 35.49 148 GLU B CA 1
ATOM 2910 C C . GLU B 1 148 ? 26.214 9.128 21.709 1.00 35.45 148 GLU B C 1
ATOM 2911 O O . GLU B 1 148 ? 27.190 9.333 21.000 1.00 35.74 148 GLU B O 1
ATOM 2917 N N . ARG B 1 149 ? 26.314 8.633 22.937 1.00 34.98 149 ARG B N 1
ATOM 2918 C CA . ARG B 1 149 ? 27.617 8.470 23.571 1.00 35.60 149 ARG B CA 1
ATOM 2919 C C . ARG B 1 149 ? 28.028 7.023 23.839 1.00 35.79 149 ARG B C 1
ATOM 2920 O O . ARG B 1 149 ? 29.124 6.780 24.346 1.00 36.47 149 ARG B O 1
ATOM 2928 N N . PHE B 1 150 ? 27.170 6.065 23.490 1.00 34.70 150 PHE B N 1
ATOM 2929 C CA . PHE B 1 150 ? 27.511 4.650 23.637 1.00 34.47 150 PHE B CA 1
ATOM 2930 C C . PHE B 1 150 ? 27.198 3.846 22.376 1.00 34.82 150 PHE B C 1
ATOM 2931 O O . PHE B 1 150 ? 26.212 4.132 21.694 1.00 34.58 150 PHE B O 1
ATOM 2939 N N . ASP B 1 151 ? 28.016 2.829 22.093 1.00 34.97 151 ASP B N 1
ATOM 2940 C CA . ASP B 1 151 ? 27.807 1.930 20.946 1.00 35.63 151 ASP B CA 1
ATOM 2941 C C . ASP B 1 151 ? 26.780 0.878 21.284 1.00 34.73 151 ASP B C 1
ATOM 2942 O O . ASP B 1 151 ? 26.090 0.358 20.398 1.00 35.06 151 ASP B O 1
ATOM 2947 N N . LYS B 1 152 ? 26.712 0.535 22.566 1.00 33.97 152 LYS B N 1
ATOM 2948 C CA . LYS B 1 152 ? 25.822 -0.521 23.015 1.00 33.26 152 LYS B CA 1
ATOM 2949 C C . LYS B 1 152 ? 25.349 -0.301 24.450 1.00 31.49 152 LYS B C 1
ATOM 2950 O O . LYS B 1 152 ? 26.069 0.266 25.281 1.00 30.82 152 LYS B O 1
ATOM 2956 N N . VAL B 1 153 ? 24.123 -0.747 24.709 1.00 30.05 153 VAL B N 1
ATOM 2957 C CA . VAL B 1 153 ? 23.499 -0.693 26.025 1.00 28.85 153 VAL B CA 1
ATOM 2958 C C . VAL B 1 153 ? 22.960 -2.091 26.363 1.00 28.27 153 VAL B C 1
ATOM 2959 O O . VAL B 1 153 ? 22.295 -2.741 25.548 1.00 28.54 153 VAL B O 1
ATOM 2963 N N . VAL B 1 154 ? 23.265 -2.568 27.556 1.00 27.76 154 VAL B N 1
ATOM 2964 C CA . VAL B 1 154 ? 22.732 -3.843 28.001 1.00 27.52 154 VAL B CA 1
ATOM 2965 C C . VAL B 1 154 ? 21.983 -3.580 29.301 1.00 26.96 154 VAL B C 1
ATOM 2966 O O . VAL B 1 154 ? 22.529 -2.988 30.237 1.00 27.02 154 VAL B O 1
ATOM 2970 N N . LEU B 1 155 ? 20.710 -3.964 29.313 1.00 26.02 155 LEU B N 1
ATOM 2971 C CA . LEU B 1 155 ? 19.888 -3.923 30.506 1.00 25.23 155 LEU B CA 1
ATOM 2972 C C . LEU B 1 155 ? 19.684 -5.348 31.010 1.00 25.72 155 LEU B C 1
ATOM 2973 O O . LEU B 1 155 ? 19.061 -6.176 30.339 1.00 25.60 155 LEU B O 1
ATOM 2978 N N . THR B 1 156 ? 20.220 -5.636 32.189 1.00 26.19 156 THR B N 1
ATOM 2979 C CA . THR B 1 156 ? 19.949 -6.917 32.831 1.00 26.88 156 THR B CA 1
ATOM 2980 C C . THR B 1 156 ? 18.859 -6.672 33.862 1.00 26.69 156 THR B C 1
ATOM 2981 O O . THR B 1 156 ? 18.769 -5.585 34.445 1.00 26.28 156 THR B O 1
ATOM 2985 N N . HIS B 1 157 ? 18.024 -7.672 34.092 1.00 27.25 157 HIS B N 1
ATOM 2986 C CA . HIS B 1 157 ? 16.849 -7.476 34.939 1.00 27.59 157 HIS B CA 1
ATOM 2987 C C . HIS B 1 157 ? 16.393 -8.802 35.435 1.00 28.30 157 HIS B C 1
ATOM 2988 O O . HIS B 1 157 ? 16.861 -9.812 34.947 1.00 29.19 157 HIS B O 1
ATOM 2995 N N . THR B 1 158 ? 15.461 -8.821 36.385 1.00 28.67 158 THR B N 1
ATOM 2996 C CA . THR B 1 158 ? 15.014 -10.089 36.967 1.00 29.76 158 THR B CA 1
ATOM 2997 C C . THR B 1 158 ? 13.536 -10.409 36.645 1.00 29.88 158 THR B C 1
ATOM 2998 O O . THR B 1 158 ? 12.913 -11.203 37.335 1.00 29.83 158 THR B O 1
ATOM 3002 N N . CYS B 1 159 ? 13.001 -9.793 35.594 1.00 29.68 159 CYS B N 1
ATOM 3003 C CA . CYS B 1 159 ? 11.623 -10.032 35.158 1.00 30.69 159 CYS B CA 1
ATOM 3004 C C . CYS B 1 159 ? 11.454 -11.363 34.477 1.00 31.47 159 CYS B C 1
ATOM 3005 O O . CYS B 1 159 ? 12.117 -11.647 33.471 1.00 31.93 159 CYS B O 1
ATOM 3008 N N . ARG B 1 160 ? 10.532 -12.161 34.992 1.00 31.58 160 ARG B N 1
ATOM 3009 C CA . ARG B 1 160 ? 10.297 -13.476 34.426 1.00 32.95 160 ARG B CA 1
ATOM 3010 C C . ARG B 1 160 ? 8.818 -13.698 34.113 1.00 32.95 160 ARG B C 1
ATOM 3011 O O . ARG B 1 160 ? 8.479 -14.505 33.236 1.00 34.94 160 ARG B O 1
ATOM 3013 N N . LEU B 1 161 ? 7.942 -13.006 34.835 1.00 31.78 161 LEU B N 1
ATOM 3014 C CA . LEU B 1 161 ? 6.500 -13.202 34.682 1.00 30.83 161 LEU B CA 1
ATOM 3015 C C . LEU B 1 161 ? 5.926 -12.448 33.471 1.00 29.50 161 LEU B C 1
ATOM 3016 O O . LEU B 1 161 ? 6.362 -11.343 33.142 1.00 28.17 161 LEU B O 1
ATOM 3021 N N . LYS B 1 162 ? 4.952 -13.075 32.823 1.00 28.30 162 LYS B N 1
ATOM 3022 C CA . LYS B 1 162 ? 4.274 -12.545 31.644 1.00 27.71 162 LYS B CA 1
ATOM 3023 C C . LYS B 1 162 ? 3.968 -11.035 31.749 1.00 26.42 162 LYS B C 1
ATOM 3024 O O . LYS B 1 162 ? 4.331 -10.260 30.862 1.00 25.89 162 LYS B O 1
ATOM 3030 N N . GLY B 1 163 ? 3.300 -10.630 32.827 1.00 25.72 163 GLY B N 1
ATOM 3031 C CA . GLY B 1 163 ? 2.908 -9.232 33.011 1.00 24.98 163 GLY B CA 1
ATOM 3032 C C . GLY B 1 163 ? 4.083 -8.283 33.203 1.00 24.29 163 GLY B C 1
ATOM 3033 O O . GLY B 1 163 ? 3.993 -7.117 32.829 1.00 23.60 163 GLY B O 1
ATOM 3034 N N . GLU B 1 164 ? 5.179 -8.787 33.785 1.00 24.32 164 GLU B N 1
ATOM 3035 C CA . GLU B 1 164 ? 6.413 -8.000 34.014 1.00 24.00 164 GLU B CA 1
ATOM 3036 C C . GLU B 1 164 ? 7.099 -7.687 32.696 1.00 23.30 164 GLU B C 1
ATOM 3037 O O . GLU B 1 164 ? 7.497 -6.553 32.448 1.00 22.54 164 GLU B O 1
ATOM 3043 N N . LEU B 1 165 ? 7.214 -8.708 31.848 1.00 23.10 165 LEU B N 1
ATOM 3044 C CA . LEU B 1 165 ? 7.755 -8.534 30.488 1.00 22.66 165 LEU B CA 1
ATOM 3045 C C . LEU B 1 165 ? 6.854 -7.629 29.631 1.00 21.79 165 LEU B C 1
ATOM 3046 O O . LEU B 1 165 ? 7.361 -6.807 28.846 1.00 21.23 165 LEU B O 1
ATOM 3051 N N . ALA B 1 166 ? 5.532 -7.791 29.764 1.00 21.41 166 ALA B N 1
ATOM 3052 C CA . ALA B 1 166 ? 4.576 -6.942 29.027 1.00 21.30 166 ALA B CA 1
ATOM 3053 C C . ALA B 1 166 ? 4.773 -5.446 29.361 1.00 20.93 166 ALA B C 1
ATOM 3054 O O . ALA B 1 166 ? 4.683 -4.591 28.475 1.00 20.96 166 ALA B O 1
ATOM 3056 N N . TYR B 1 167 ? 5.053 -5.146 30.630 1.00 20.80 167 TYR B N 1
ATOM 3057 C CA . TYR B 1 167 ? 5.305 -3.765 31.047 1.00 20.55 167 TYR B CA 1
ATOM 3058 C C . TYR B 1 167 ? 6.551 -3.200 30.356 1.00 20.74 167 TYR B C 1
ATOM 3059 O O . TYR B 1 167 ? 6.521 -2.113 29.763 1.00 20.19 167 TYR B O 1
ATOM 3068 N N . MET B 1 168 ? 7.652 -3.941 30.431 1.00 21.98 168 MET B N 1
ATOM 3069 C CA . MET B 1 168 ? 8.852 -3.513 29.733 1.00 22.35 168 MET B CA 1
ATOM 3070 C C . MET B 1 168 ? 8.659 -3.369 28.226 1.00 22.40 168 MET B C 1
ATOM 3071 O O . MET B 1 168 ? 9.243 -2.469 27.620 1.00 22.14 168 MET B O 1
ATOM 3076 N N . ASP B 1 169 ? 7.850 -4.239 27.618 1.00 23.18 169 ASP B N 1
ATOM 3077 C CA . ASP B 1 169 ? 7.610 -4.140 26.182 1.00 24.15 169 ASP B CA 1
ATOM 3078 C C . ASP B 1 169 ? 6.782 -2.904 25.857 1.00 23.67 169 ASP B C 1
ATOM 3079 O O . ASP B 1 169 ? 7.052 -2.234 24.872 1.00 23.18 169 ASP B O 1
ATOM 3084 N N . TYR B 1 170 ? 5.766 -2.622 26.675 1.00 23.74 170 TYR B N 1
ATOM 3085 C CA . TYR B 1 170 ? 5.026 -1.375 26.548 1.00 23.81 170 TYR B CA 1
ATOM 3086 C C . TYR B 1 170 ? 5.947 -0.135 26.658 1.00 22.70 170 TYR B C 1
ATOM 3087 O O . TYR B 1 170 ? 5.946 0.727 25.773 1.00 22.48 170 TYR B O 1
ATOM 3096 N N . ILE B 1 171 ? 6.766 -0.074 27.706 1.00 22.10 171 ILE B N 1
ATOM 3097 C CA . ILE B 1 171 ? 7.648 1.081 27.941 1.00 21.17 171 ILE B CA 1
ATOM 3098 C C . ILE B 1 171 ? 8.518 1.418 26.733 1.00 21.02 171 ILE B C 1
ATOM 3099 O O . ILE B 1 171 ? 8.644 2.585 26.340 1.00 20.40 171 ILE B O 1
ATOM 3104 N N . LYS B 1 172 ? 9.118 0.388 26.137 1.00 21.42 172 LYS B N 1
ATOM 3105 C CA . LYS B 1 172 ? 10.156 0.658 25.172 1.00 21.76 172 LYS B CA 1
ATOM 3106 C C . LYS B 1 172 ? 9.638 1.291 23.902 1.00 21.42 172 LYS B C 1
ATOM 3107 O O . LYS B 1 172 ? 10.412 1.873 23.174 1.00 21.21 172 LYS B O 1
ATOM 3113 N N . HIS B 1 173 ? 8.332 1.180 23.656 1.00 21.23 173 HIS B N 1
ATOM 3114 C CA . HIS B 1 173 ? 7.735 1.806 22.484 1.00 21.47 173 HIS B CA 1
ATOM 3115 C C . HIS B 1 173 ? 7.013 3.089 22.802 1.00 20.96 173 HIS B C 1
ATOM 3116 O O . HIS B 1 173 ? 6.473 3.732 21.890 1.00 21.26 173 HIS B O 1
ATOM 3123 N N . ASP B 1 174 ? 6.981 3.474 24.075 1.00 20.05 174 ASP B N 1
ATOM 3124 C CA . ASP B 1 174 ? 6.324 4.728 24.429 1.00 20.16 174 ASP B CA 1
ATOM 3125 C C . ASP B 1 174 ? 7.355 5.842 24.201 1.00 19.79 174 ASP B C 1
ATOM 3126 O O . ASP B 1 174 ? 8.221 6.075 25.060 1.00 19.09 174 ASP B O 1
ATOM 3131 N N . LEU B 1 175 ? 7.297 6.482 23.032 1.00 20.25 175 LEU B N 1
ATOM 3132 C CA . LEU B 1 175 ? 8.359 7.421 22.611 1.00 20.07 175 LEU B CA 1
ATOM 3133 C C . LEU B 1 175 ? 7.868 8.766 22.063 1.00 20.64 175 LEU B C 1
ATOM 3134 O O . LEU B 1 175 ? 8.198 9.118 20.920 1.00 21.21 175 LEU B O 1
ATOM 3139 N N . PRO B 1 176 ? 7.094 9.530 22.872 1.00 20.68 176 PRO B N 1
ATOM 3140 C CA . PRO B 1 176 ? 6.449 10.743 22.374 1.00 21.32 176 PRO B CA 1
ATOM 3141 C C . PRO B 1 176 ? 7.476 11.744 21.857 1.00 21.87 176 PRO B C 1
ATOM 3142 O O . PRO B 1 176 ? 8.455 12.049 22.554 1.00 21.14 176 PRO B O 1
ATOM 3146 N N . GLY B 1 177 ? 7.263 12.205 20.620 1.00 22.78 177 GLY B N 1
ATOM 3147 C CA . GLY B 1 177 ? 8.161 13.169 19.984 1.00 23.58 177 GLY B CA 1
ATOM 3148 C C . GLY B 1 177 ? 9.497 12.567 19.591 1.00 23.96 177 GLY B C 1
ATOM 3149 O O . GLY B 1 177 ? 10.348 13.280 19.069 1.00 24.66 177 GLY B O 1
ATOM 3150 N N . HIS B 1 178 ? 9.685 11.257 19.825 1.00 23.45 178 HIS B N 1
ATOM 3151 C CA . HIS B 1 178 ? 10.960 10.590 19.556 1.00 23.69 178 HIS B CA 1
ATOM 3152 C C . HIS B 1 178 ? 10.813 9.227 18.899 1.00 24.33 178 HIS B C 1
ATOM 3153 O O . HIS B 1 178 ? 11.540 8.290 19.241 1.00 23.53 178 HIS B O 1
ATOM 3160 N N . GLU B 1 179 ? 9.888 9.102 17.956 1.00 25.64 179 GLU B N 1
ATOM 3161 C CA . GLU B 1 179 ? 9.677 7.830 17.254 1.00 27.48 179 GLU B CA 1
ATOM 3162 C C . GLU B 1 179 ? 10.947 7.291 16.607 1.00 27.97 179 GLU B C 1
ATOM 3163 O O . GLU B 1 179 ? 11.088 6.088 16.448 1.00 27.89 179 GLU B O 1
ATOM 3169 N N . TYR B 1 180 ? 11.868 8.192 16.242 1.00 28.49 180 TYR B N 1
ATOM 3170 C CA . TYR B 1 180 ? 13.145 7.792 15.639 1.00 29.40 180 TYR B CA 1
ATOM 3171 C C . TYR B 1 180 ? 13.998 6.944 16.573 1.00 28.51 180 TYR B C 1
ATOM 3172 O O . TYR B 1 180 ? 14.857 6.198 16.100 1.00 29.03 180 TYR B O 1
ATOM 3181 N N . LEU B 1 181 ? 13.776 7.045 17.887 1.00 27.29 181 LEU B N 1
ATOM 3182 C CA . LEU B 1 181 ? 14.526 6.201 18.830 1.00 26.89 181 LEU B CA 1
ATOM 3183 C C . LEU B 1 181 ? 14.151 4.741 18.689 1.00 27.08 181 LEU B C 1
ATOM 3184 O O . LEU B 1 181 ? 14.901 3.861 19.122 1.00 26.85 181 LEU B O 1
ATOM 3189 N N . GLY B 1 182 ? 12.981 4.488 18.099 1.00 27.30 182 GLY B N 1
ATOM 3190 C CA . GLY B 1 182 ? 12.539 3.119 17.813 1.00 28.51 182 GLY B CA 1
ATOM 3191 C C . GLY B 1 182 ? 13.622 2.252 17.183 1.00 29.15 182 GLY B C 1
ATOM 3192 O O . GLY B 1 182 ? 14.019 1.225 17.746 1.00 28.78 182 GLY B O 1
ATOM 3193 N N . ASP B 1 183 ? 14.090 2.666 16.006 1.00 30.57 183 ASP B N 1
ATOM 3194 C CA . ASP B 1 183 ? 15.169 1.957 15.298 1.00 31.55 183 ASP B CA 1
ATOM 3195 C C . ASP B 1 183 ? 16.455 1.917 16.123 1.00 30.88 183 ASP B C 1
ATOM 3196 O O . ASP B 1 183 ? 17.112 0.880 16.199 1.00 31.13 183 ASP B O 1
ATOM 3201 N N . VAL B 1 184 ? 16.804 3.037 16.753 1.00 29.84 184 VAL B N 1
ATOM 3202 C CA . VAL B 1 184 ? 18.038 3.103 17.548 1.00 29.93 184 VAL B CA 1
ATOM 3203 C C . VAL B 1 184 ? 18.048 2.113 18.752 1.00 29.45 184 VAL B C 1
ATOM 3204 O O . VAL B 1 184 ? 19.074 1.475 19.034 1.00 29.52 184 VAL B O 1
ATOM 3208 N N . ILE B 1 185 ? 16.914 1.984 19.447 1.00 27.97 185 ILE B N 1
ATOM 3209 C CA . ILE B 1 185 ? 16.763 1.031 20.550 1.00 27.38 185 ILE B CA 1
ATOM 3210 C C . ILE B 1 185 ? 16.860 -0.418 20.061 1.00 28.76 185 ILE B C 1
ATOM 3211 O O . ILE B 1 185 ? 17.536 -1.262 20.673 1.00 28.31 185 ILE B O 1
ATOM 3216 N N . ARG B 1 186 ? 16.188 -0.706 18.952 1.00 30.15 186 ARG B N 1
ATOM 3217 C CA . ARG B 1 186 ? 16.277 -2.021 18.342 1.00 31.81 186 ARG B CA 1
ATOM 3218 C C . ARG B 1 186 ? 17.724 -2.310 17.945 1.00 32.79 186 ARG B C 1
ATOM 3219 O O . ARG B 1 186 ? 18.187 -3.422 18.112 1.00 33.63 186 ARG B O 1
ATOM 3227 N N . GLU B 1 187 ? 18.443 -1.306 17.455 1.00 32.95 187 GLU B N 1
ATOM 3228 C CA . GLU B 1 187 ? 19.826 -1.517 17.020 1.00 33.49 187 GLU B CA 1
ATOM 3229 C C . GLU B 1 187 ? 20.818 -1.645 18.195 1.00 32.81 187 GLU B C 1
ATOM 3230 O O . GLU B 1 187 ? 21.737 -2.468 18.135 1.00 33.42 187 GLU B O 1
ATOM 3232 N N . LYS B 1 188 ? 20.620 -0.864 19.264 1.00 30.52 188 LYS B N 1
ATOM 3233 C CA . LYS B 1 188 ? 21.656 -0.730 20.297 1.00 29.45 188 LYS B CA 1
ATOM 3234 C C . LYS B 1 188 ? 21.357 -1.320 21.673 1.00 28.23 188 LYS B C 1
ATOM 3235 O O . LYS B 1 188 ? 22.284 -1.564 22.443 1.00 27.52 188 LYS B O 1
ATOM 3241 N N . LEU B 1 189 ? 20.086 -1.541 21.994 1.00 27.27 189 LEU B N 1
ATOM 3242 C CA . LEU B 1 189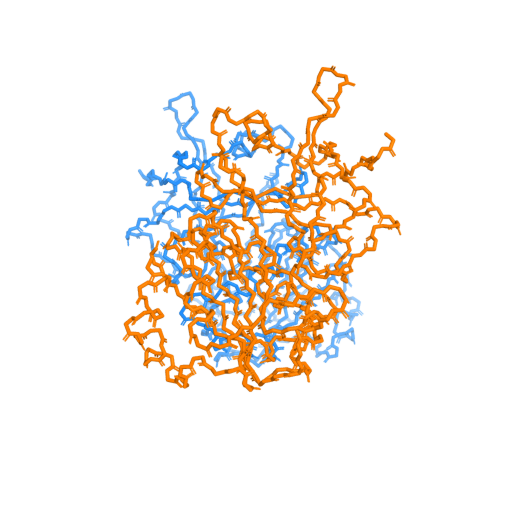 ? 19.725 -1.996 23.348 1.00 26.57 189 LEU B CA 1
ATOM 3243 C C . LEU B 1 189 ? 19.475 -3.504 23.401 1.00 27.36 189 LEU B C 1
ATOM 3244 O O . LEU B 1 189 ? 18.701 -4.032 22.608 1.00 27.72 189 LEU B O 1
ATOM 3249 N N . VAL B 1 190 ? 20.094 -4.180 24.362 1.00 27.73 190 VAL B N 1
ATOM 3250 C CA . VAL B 1 190 ? 19.853 -5.617 24.579 1.00 29.09 190 VAL B CA 1
ATOM 3251 C C . VAL B 1 190 ? 19.261 -5.857 25.974 1.00 28.56 190 VAL B C 1
ATOM 3252 O O . VAL B 1 190 ? 19.708 -5.243 26.953 1.00 28.57 190 VAL B O 1
ATOM 3256 N N . TYR B 1 191 ? 18.219 -6.686 26.062 1.00 28.52 191 TYR B N 1
ATOM 3257 C CA . TYR B 1 191 ? 17.662 -7.058 27.367 1.00 28.38 191 TYR B CA 1
ATOM 3258 C C . TYR B 1 191 ? 18.224 -8.425 27.714 1.00 30.24 191 TYR B C 1
ATOM 3259 O O . TYR B 1 191 ? 18.323 -9.297 26.848 1.00 30.88 191 TYR B O 1
ATOM 3268 N N . TYR B 1 192 ? 18.592 -8.608 28.978 1.00 31.16 192 TYR B N 1
ATOM 3269 C CA . TYR B 1 192 ? 19.168 -9.866 29.437 1.00 32.99 192 TYR B CA 1
ATOM 3270 C C . TYR B 1 192 ? 18.557 -10.246 30.803 1.00 32.94 192 TYR B C 1
ATOM 3271 O O . TYR B 1 192 ? 18.842 -9.607 31.818 1.00 31.06 192 TYR B O 1
ATOM 3280 N N . PRO B 1 193 ? 17.683 -11.270 30.817 1.00 33.55 193 PRO B N 1
ATOM 3281 C CA . PRO B 1 193 ? 17.037 -11.680 32.064 1.00 34.17 193 PRO B CA 1
ATOM 3282 C C . PRO B 1 193 ? 18.004 -12.454 32.972 1.00 35.72 193 PRO B C 1
ATOM 3283 O O . PRO B 1 193 ? 18.856 -13.168 32.477 1.00 36.48 193 PRO B O 1
ATOM 3287 N N . THR B 1 194 ? 17.863 -12.291 34.285 1.00 37.36 194 THR B N 1
ATOM 3288 C CA . THR B 1 194 ? 18.654 -13.002 35.295 1.00 39.78 194 THR B CA 1
ATOM 3289 C C . THR B 1 194 ? 17.700 -13.513 36.402 1.00 42.85 194 THR B C 1
ATOM 3290 O O . THR B 1 194 ? 16.518 -13.142 36.428 1.00 42.29 194 THR B O 1
ATOM 3294 N N . VAL B 1 195 ? 18.198 -14.358 37.312 1.00 46.58 195 VAL B N 1
ATOM 3295 C CA . VAL B 1 195 ? 17.408 -14.776 38.499 1.00 49.29 195 VAL B CA 1
ATOM 3296 C C . VAL B 1 195 ? 17.699 -13.891 39.724 1.00 50.56 195 VAL B C 1
ATOM 3297 O O . VAL B 1 195 ? 16.799 -13.566 40.507 1.00 51.39 195 VAL B O 1
ATOM 3299 N N . ARG B 1 205 ? 21.566 -13.959 40.654 1.00 44.32 205 ARG B N 1
ATOM 3300 C CA . ARG B 1 205 ? 22.374 -14.610 39.629 1.00 42.67 205 ARG B CA 1
ATOM 3301 C C . ARG B 1 205 ? 23.252 -13.604 38.891 1.00 41.72 205 ARG B C 1
ATOM 3302 O O . ARG B 1 205 ? 24.347 -13.966 38.467 1.00 42.67 205 ARG B O 1
ATOM 3304 N N . ILE B 1 206 ? 22.806 -12.351 38.735 1.00 39.98 206 ILE B N 1
ATOM 3305 C CA . ILE B 1 206 ? 23.648 -11.357 38.031 1.00 39.07 206 ILE B CA 1
ATOM 3306 C C . ILE B 1 206 ? 25.097 -11.358 38.572 1.00 39.95 206 ILE B C 1
ATOM 3307 O O . ILE B 1 206 ? 26.070 -11.379 37.795 1.00 38.32 206 ILE B O 1
ATOM 3312 N N . THR B 1 207 ? 25.221 -11.358 39.898 1.00 41.15 207 THR B N 1
ATOM 3313 C CA . THR B 1 207 ? 26.516 -11.496 40.567 1.00 42.85 207 THR B CA 1
ATOM 3314 C C . THR B 1 207 ? 27.312 -12.714 40.079 1.00 42.89 207 THR B C 1
ATOM 3315 O O . THR B 1 207 ? 28.469 -12.568 39.684 1.00 42.02 207 THR B O 1
ATOM 3319 N N . ASP B 1 208 ? 26.687 -13.892 40.075 1.00 45.22 208 ASP B N 1
ATOM 3320 C CA . ASP B 1 208 ? 27.360 -15.132 39.631 1.00 46.79 208 ASP B CA 1
ATOM 3321 C C . ASP B 1 208 ? 27.749 -15.078 38.155 1.00 45.39 208 ASP B C 1
ATOM 3322 O O . ASP B 1 208 ? 28.828 -15.526 37.792 1.00 44.24 208 ASP B O 1
ATOM 3327 N N . LEU B 1 209 ? 26.859 -14.537 37.314 1.00 43.30 209 LEU B N 1
ATOM 3328 C CA . LEU B 1 209 ? 27.073 -14.488 35.863 1.00 43.04 209 LEU B CA 1
ATOM 3329 C C . LEU B 1 209 ? 28.272 -13.617 35.483 1.00 43.00 209 LEU B C 1
ATOM 3330 O O . LEU B 1 209 ? 28.961 -13.900 34.489 1.00 43.85 209 LEU B O 1
ATOM 3335 N N . ILE B 1 210 ? 28.515 -12.570 36.273 1.00 41.49 210 ILE B N 1
ATOM 3336 C CA . ILE B 1 210 ? 29.734 -11.770 36.147 1.00 42.59 210 ILE B CA 1
ATOM 3337 C C . ILE B 1 210 ? 30.949 -12.601 36.611 1.00 45.66 210 ILE B C 1
ATOM 3338 O O . ILE B 1 210 ? 31.930 -12.751 35.867 1.00 46.42 210 ILE B O 1
ATOM 3343 N N . ALA B 1 211 ? 30.849 -13.154 37.824 1.00 47.16 211 ALA B N 1
ATOM 3344 C CA . ALA B 1 211 ? 31.934 -13.913 38.483 1.00 50.47 211 ALA B CA 1
ATOM 3345 C C . ALA B 1 211 ? 32.386 -15.140 37.699 1.00 51.86 211 ALA B C 1
ATOM 3346 O O . ALA B 1 211 ? 33.578 -15.454 37.657 1.00 54.74 211 ALA B O 1
ATOM 3348 N N . SER B 1 212 ? 31.431 -15.828 37.082 1.00 52.39 212 SER B N 1
ATOM 3349 C CA . SER B 1 212 ? 31.731 -16.956 36.205 1.00 53.61 212 SER B CA 1
ATOM 3350 C C . SER B 1 212 ? 32.237 -16.510 34.827 1.00 54.33 212 SER B C 1
ATOM 3351 O O . SER B 1 212 ? 32.974 -17.240 34.174 1.00 57.12 212 SER B O 1
ATOM 3354 N N . GLY B 1 213 ? 31.837 -15.318 34.386 1.00 52.77 213 GLY B N 1
ATOM 3355 C CA . GLY B 1 213 ? 32.133 -14.859 33.027 1.00 51.44 213 GLY B CA 1
ATOM 3356 C C . GLY B 1 213 ? 31.072 -15.251 31.998 1.00 51.28 213 GLY B C 1
ATOM 3357 O O . GLY B 1 213 ? 31.170 -14.858 30.825 1.00 51.17 213 GLY B O 1
ATOM 3358 N N . LYS B 1 214 ? 30.072 -16.033 32.430 1.00 49.75 214 LYS B N 1
ATOM 3359 C CA . LYS B 1 214 ? 28.937 -16.434 31.584 1.00 49.37 214 LYS B CA 1
ATOM 3360 C C . LYS B 1 214 ? 28.105 -15.233 31.085 1.00 46.99 214 LYS B C 1
ATOM 3361 O O . LYS B 1 214 ? 27.553 -15.284 29.982 1.00 47.02 214 LYS B O 1
ATOM 3367 N N . LEU B 1 215 ? 28.011 -14.171 31.889 1.00 43.93 215 LEU B N 1
ATOM 3368 C CA . LEU B 1 215 ? 27.325 -12.953 31.445 1.00 42.29 215 LEU B CA 1
ATOM 3369 C C . LEU B 1 215 ? 27.896 -12.524 30.097 1.00 43.53 215 LEU B C 1
ATOM 33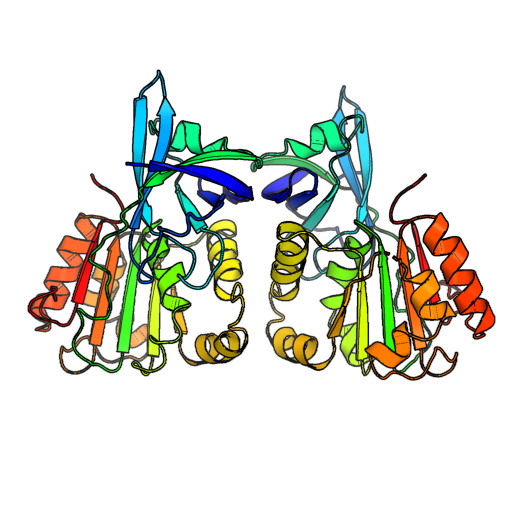70 O O . LEU B 1 215 ? 27.166 -12.156 29.180 1.00 41.86 215 LEU B O 1
ATOM 3375 N N . PHE B 1 216 ? 29.216 -12.612 29.982 1.00 45.06 216 PHE B N 1
ATOM 3376 C CA . PHE B 1 216 ? 29.907 -12.083 28.824 1.00 46.89 216 PHE B CA 1
ATOM 3377 C C . PHE B 1 216 ? 29.872 -13.027 27.644 1.00 48.56 216 PHE B C 1
ATOM 3378 O O . PHE B 1 216 ? 29.775 -12.580 26.499 1.00 50.51 216 PHE B O 1
ATOM 3386 N N . THR B 1 217 ? 29.936 -14.326 27.920 1.00 48.44 217 THR B N 1
ATOM 3387 C CA . THR B 1 217 ? 29.902 -15.314 26.851 1.00 50.45 217 THR B CA 1
ATOM 3388 C C . THR B 1 217 ? 28.508 -15.376 26.246 1.00 50.69 217 THR B C 1
ATOM 3389 O O . THR B 1 217 ? 28.365 -15.378 25.022 1.00 53.11 217 THR B O 1
ATOM 3393 N N . ASP B 1 218 ? 27.482 -15.410 27.092 1.00 48.94 218 ASP B N 1
ATOM 3394 C CA . ASP B 1 218 ? 26.105 -15.333 26.610 1.00 48.90 218 ASP B CA 1
ATOM 3395 C C . ASP B 1 218 ? 25.893 -14.208 25.617 1.00 48.41 218 ASP B C 1
ATOM 3396 O O . ASP B 1 218 ? 25.310 -14.414 24.558 1.00 49.93 218 ASP B O 1
ATOM 3401 N N . LEU B 1 219 ? 26.384 -13.026 25.958 1.00 47.76 219 LEU B N 1
ATOM 3402 C CA . LEU B 1 219 ? 26.142 -11.827 25.161 1.00 47.24 219 LEU B CA 1
ATOM 3403 C C . LEU B 1 219 ? 27.198 -11.609 24.079 1.00 49.46 219 LEU B C 1
ATOM 3404 O O . LEU B 1 219 ? 27.011 -10.778 23.187 1.00 48.82 219 LEU B O 1
ATOM 3409 N N . ASP B 1 220 ? 28.283 -12.385 24.152 1.00 51.84 220 ASP B N 1
ATOM 3410 C CA . ASP B 1 220 ? 29.452 -12.226 23.285 1.00 54.09 220 ASP B CA 1
ATOM 3411 C C . ASP B 1 220 ? 30.070 -10.835 23.470 1.00 53.70 220 ASP B C 1
ATOM 3412 O O . ASP B 1 220 ? 30.212 -10.073 22.513 1.00 55.35 220 ASP B O 1
ATOM 3417 N N . MET B 1 221 ? 30.424 -10.514 24.712 1.00 58.57 221 MET B N 1
ATOM 3418 C CA . MET B 1 221 ? 31.031 -9.222 25.056 1.00 58.76 221 MET B CA 1
ATOM 3419 C C . MET B 1 221 ? 32.333 -9.459 25.804 1.00 57.61 221 MET B C 1
ATOM 3420 O O . MET B 1 221 ? 32.433 -10.426 26.553 1.00 58.49 221 MET B O 1
ATOM 3425 N N . PRO B 1 222 ? 33.332 -8.575 25.624 1.00 57.23 222 PRO B N 1
ATOM 3426 C CA . PRO B 1 222 ? 34.541 -8.733 26.438 1.00 57.57 222 PRO B CA 1
ATOM 3427 C C . PRO B 1 222 ? 34.216 -8.415 27.889 1.00 56.31 222 PRO B C 1
ATOM 3428 O O . PRO B 1 222 ? 33.457 -7.483 28.137 1.00 55.91 222 PRO B O 1
ATOM 3432 N N . PRO B 1 223 ? 34.755 -9.191 28.845 1.00 55.91 223 PRO B N 1
ATOM 3433 C CA . PRO B 1 223 ? 34.504 -8.886 30.255 1.00 53.65 223 PRO B CA 1
ATOM 3434 C C . PRO B 1 223 ? 34.894 -7.453 30.622 1.00 51.48 223 PRO B C 1
ATOM 3435 O O . PRO B 1 223 ? 35.644 -6.817 29.891 1.00 50.42 223 PRO B O 1
ATOM 3439 N N . PHE B 1 224 ? 34.358 -6.951 31.735 1.00 49.29 224 PHE B N 1
ATOM 3440 C CA . PHE B 1 224 ? 34.516 -5.547 32.120 1.00 47.77 224 PHE B CA 1
ATOM 3441 C C . PHE B 1 224 ? 35.980 -5.136 32.122 1.00 50.01 224 PHE B C 1
ATOM 3442 O O . PHE B 1 224 ? 36.813 -5.801 32.738 1.00 50.27 224 PHE B O 1
ATOM 3450 N N . SER B 1 225 ? 36.283 -4.052 31.411 1.00 49.81 225 SER B N 1
ATOM 3451 C CA . SER B 1 225 ? 37.568 -3.387 31.532 1.00 51.29 225 SER B CA 1
ATOM 3452 C C . SER B 1 225 ? 37.274 -1.910 31.766 1.00 50.28 225 SER B C 1
ATOM 3453 O O . SER B 1 225 ? 36.258 -1.400 31.277 1.00 49.29 225 SER B O 1
ATOM 3456 N N . PRO B 1 226 ? 38.149 -1.219 32.514 1.00 49.56 226 PRO B N 1
ATOM 3457 C CA . PRO B 1 226 ? 37.868 0.168 32.882 1.00 49.06 226 PRO B CA 1
ATOM 3458 C C . PRO B 1 226 ? 37.959 1.176 31.729 1.00 48.75 226 PRO B C 1
ATOM 3459 O O . PRO B 1 226 ? 37.519 2.306 31.896 1.00 47.13 226 PRO B O 1
ATOM 3463 N N . GLU B 1 227 ? 38.516 0.773 30.585 1.00 49.60 227 GLU B N 1
ATOM 3464 C CA . GLU B 1 227 ? 38.610 1.655 29.414 1.00 49.81 227 GLU B CA 1
ATOM 3465 C C . GLU B 1 227 ? 37.298 1.731 28.623 1.00 48.41 227 GLU B C 1
ATOM 3466 O O . GLU B 1 227 ? 36.938 2.799 28.128 1.00 48.76 227 GLU B O 1
ATOM 3472 N N . GLN B 1 228 ? 36.591 0.606 28.519 1.00 46.28 228 GLN B N 1
ATOM 3473 C CA . GLN B 1 228 ? 35.418 0.497 27.639 1.00 45.31 228 GLN B CA 1
ATOM 3474 C C . GLN B 1 228 ? 34.049 0.550 28.352 1.00 42.81 228 GLN B C 1
ATOM 3475 O O . GLN B 1 228 ? 33.093 1.143 27.839 1.00 42.11 228 GLN B O 1
ATOM 3477 N N . ASP B 1 229 ? 33.961 -0.069 29.527 1.00 40.81 229 ASP B N 1
ATOM 3478 C CA . ASP B 1 229 ? 32.670 -0.367 30.136 1.00 38.64 229 ASP B CA 1
ATOM 3479 C C . ASP B 1 229 ? 32.253 0.606 31.217 1.00 37.39 229 ASP B C 1
ATOM 3480 O O . ASP B 1 229 ? 33.018 0.878 32.147 1.00 37.45 229 ASP B O 1
ATOM 3485 N N . ARG B 1 230 ? 31.038 1.137 31.064 1.00 35.34 230 ARG B N 1
ATOM 3486 C CA . ARG B 1 230 ? 30.395 1.956 32.084 1.00 33.84 230 ARG B CA 1
ATOM 3487 C C . ARG B 1 230 ? 29.178 1.213 32.613 1.00 32.38 230 ARG B C 1
ATOM 3488 O O . ARG B 1 230 ? 28.449 0.590 31.844 1.00 32.23 230 ARG B O 1
ATOM 3496 N N . VAL B 1 231 ? 28.959 1.292 33.924 1.00 31.58 231 VAL B N 1
ATOM 3497 C CA . VAL B 1 231 ? 27.974 0.438 34.596 1.00 30.51 231 VAL B CA 1
ATOM 3498 C C . VAL B 1 231 ? 27.068 1.263 35.518 1.00 29.83 231 VAL B C 1
ATOM 3499 O O . VAL B 1 231 ? 27.534 2.107 36.275 1.00 29.88 231 VAL B O 1
ATOM 3503 N N . MET B 1 232 ? 25.766 1.034 35.433 1.00 28.41 232 MET B N 1
ATOM 3504 C CA . MET B 1 232 ? 24.838 1.630 36.397 1.00 27.82 232 MET B CA 1
ATOM 3505 C C . MET B 1 232 ? 24.158 0.492 37.139 1.00 27.40 232 MET B C 1
ATOM 3506 O O . MET B 1 232 ? 23.725 -0.475 36.513 1.00 26.39 232 MET B O 1
ATOM 3511 N N . LEU B 1 233 ? 24.090 0.594 38.468 1.00 27.46 233 LEU B N 1
ATOM 3512 C CA . LEU B 1 233 ? 23.491 -0.476 39.265 1.00 27.96 233 LEU B CA 1
ATOM 3513 C C . LEU B 1 233 ? 22.282 0.026 40.045 1.00 27.51 233 LEU B C 1
ATOM 3514 O O . LEU B 1 233 ? 22.363 1.026 40.761 1.00 27.32 233 LEU B O 1
ATOM 3519 N N . CYS B 1 234 ? 21.166 -0.677 39.895 1.00 27.09 234 CYS B N 1
ATOM 3520 C CA . CYS B 1 234 ? 19.981 -0.379 40.681 1.00 27.33 234 CYS B CA 1
ATOM 3521 C C . CYS B 1 234 ? 19.316 -1.668 41.151 1.00 28.22 234 CYS B C 1
ATOM 3522 O O . CYS B 1 234 ? 18.676 -2.394 40.373 1.00 28.51 234 CYS B O 1
ATOM 3525 N N . GLY B 1 235 ? 19.486 -1.967 42.429 1.00 29.74 235 GLY B N 1
ATOM 3526 C CA . GLY B 1 235 ? 19.033 -3.247 42.979 1.00 30.88 235 GLY B CA 1
ATOM 3527 C C . GLY B 1 235 ? 19.014 -3.231 44.489 1.00 32.48 235 GLY B C 1
ATOM 3528 O O . GLY B 1 235 ? 19.159 -2.169 45.116 1.00 32.12 235 GLY B O 1
ATOM 3529 N N . SER B 1 236 ? 18.835 -4.413 45.068 1.00 34.21 236 SER B N 1
ATOM 3530 C CA . SER B 1 236 ? 18.858 -4.593 46.513 1.00 37.03 236 SER B CA 1
ATOM 3531 C C . SER B 1 236 ? 20.231 -4.230 47.062 1.00 38.56 236 SER B C 1
ATOM 3532 O O . SER B 1 236 ? 21.226 -4.241 46.322 1.00 37.57 236 SER B O 1
ATOM 3535 N N . THR B 1 237 ? 20.288 -3.902 48.352 1.00 41.60 237 THR B N 1
ATOM 3536 C CA . THR B 1 237 ? 21.566 -3.577 49.009 1.00 43.83 237 THR B CA 1
ATOM 3537 C C . THR B 1 237 ? 22.569 -4.718 48.799 1.00 43.49 237 THR B C 1
ATOM 3538 O O . THR B 1 237 ? 23.732 -4.483 48.442 1.00 42.97 237 THR B O 1
ATOM 3542 N N . ALA B 1 238 ? 22.089 -5.944 49.000 1.00 43.55 238 ALA B N 1
ATOM 3543 C CA . ALA B 1 238 ? 22.899 -7.154 48.884 1.00 43.93 238 ALA B CA 1
ATOM 3544 C C . ALA B 1 238 ? 23.530 -7.248 47.498 1.00 42.45 238 ALA B C 1
ATOM 3545 O O . ALA B 1 238 ? 24.728 -7.500 47.384 1.00 43.02 238 ALA B O 1
ATOM 3547 N N . MET B 1 239 ? 22.733 -7.024 46.453 1.00 40.08 239 MET B N 1
ATOM 3548 C CA . MET B 1 239 ? 23.228 -7.090 45.071 1.00 38.21 239 MET B CA 1
ATOM 3549 C C . MET B 1 239 ? 24.224 -5.964 44.786 1.00 37.39 239 MET B C 1
ATOM 3550 O O . MET B 1 239 ? 25.197 -6.156 44.049 1.00 37.44 239 MET B O 1
ATOM 3555 N N . LEU B 1 240 ? 23.978 -4.791 45.361 1.00 36.90 240 LEU B N 1
ATOM 3556 C CA . LEU B 1 240 ? 24.874 -3.651 45.173 1.00 36.27 240 LEU B CA 1
ATOM 3557 C C . LEU B 1 240 ? 26.234 -3.930 45.841 1.00 38.42 240 LEU B C 1
ATOM 3558 O O . LEU B 1 240 ? 27.290 -3.663 45.238 1.00 38.26 240 LEU B O 1
ATOM 3563 N N . LYS B 1 241 ? 26.198 -4.480 47.062 1.00 39.73 241 LYS B N 1
ATOM 3564 C CA . LYS B 1 241 ? 27.430 -4.818 47.813 1.00 41.71 241 LYS B CA 1
ATOM 3565 C C . LYS B 1 241 ? 28.230 -5.822 47.006 1.00 41.74 241 LYS B C 1
ATOM 3566 O O . LYS B 1 241 ? 29.360 -5.541 46.616 1.00 42.01 241 LYS B O 1
ATOM 3568 N N . ASP B 1 242 ? 27.607 -6.963 46.710 1.00 41.93 242 ASP B N 1
ATOM 3569 C CA . ASP B 1 242 ? 28.230 -8.041 45.938 1.00 42.40 242 ASP B CA 1
ATOM 3570 C C . ASP B 1 242 ? 28.744 -7.633 44.556 1.00 41.41 242 ASP B C 1
ATOM 3571 O O . ASP B 1 242 ? 29.875 -7.967 44.197 1.00 42.92 242 ASP B O 1
ATOM 3576 N N . THR B 1 243 ? 27.923 -6.915 43.786 1.00 38.93 243 THR B N 1
ATOM 3577 C CA . THR B 1 243 ? 28.285 -6.558 42.423 1.00 37.43 243 THR B CA 1
ATOM 3578 C C . THR B 1 243 ? 29.388 -5.506 42.337 1.00 37.49 243 THR B C 1
ATOM 3579 O O . THR B 1 243 ? 30.224 -5.578 41.430 1.00 37.05 243 THR B O 1
ATOM 3583 N N . THR B 1 244 ? 29.389 -4.523 43.247 1.00 37.79 244 THR B N 1
ATOM 3584 C CA . THR B 1 244 ? 30.420 -3.476 43.195 1.00 38.56 244 THR B CA 1
ATOM 3585 C C . THR B 1 244 ? 31.798 -4.065 43.524 1.00 40.36 244 THR B C 1
ATOM 3586 O O . THR B 1 244 ? 32.786 -3.692 42.903 1.00 41.05 244 THR B O 1
ATOM 3590 N N . GLU B 1 245 ? 31.842 -5.019 44.456 1.00 42.52 245 GLU B N 1
ATOM 3591 C CA . GLU B 1 245 ? 33.085 -5.756 44.762 1.00 44.57 245 GLU B CA 1
ATOM 3592 C C . GLU B 1 245 ? 33.682 -6.325 43.461 1.00 44.42 245 GLU B C 1
ATOM 3593 O O . GLU B 1 245 ? 34.863 -6.135 43.194 1.00 45.75 245 GLU B O 1
ATOM 3595 N N . LEU B 1 246 ? 32.848 -6.941 42.624 1.00 43.42 246 LEU B N 1
ATOM 3596 C CA . LEU B 1 246 ? 33.296 -7.466 41.333 1.00 43.39 246 LEU B CA 1
ATOM 3597 C C . LEU B 1 246 ? 33.727 -6.376 40.356 1.00 43.59 246 LEU B C 1
ATOM 3598 O O . LEU B 1 246 ? 34.709 -6.534 39.624 1.00 45.53 246 LEU B O 1
ATOM 3603 N N . LEU B 1 247 ? 33.004 -5.265 40.339 1.00 42.04 247 LEU B N 1
ATOM 3604 C CA . LEU B 1 247 ? 33.409 -4.146 39.506 1.00 41.93 247 LEU B CA 1
ATOM 3605 C C . LEU B 1 247 ? 34.808 -3.683 39.926 1.00 43.90 247 LEU B C 1
ATOM 3606 O O . LEU B 1 247 ? 35.716 -3.557 39.085 1.00 43.70 247 LEU B O 1
ATOM 3611 N N . LYS B 1 248 ? 34.960 -3.456 41.234 1.00 45.48 248 LYS B N 1
ATOM 3612 C CA . LYS B 1 248 ? 36.221 -3.048 41.849 1.00 47.73 248 LYS B CA 1
ATOM 3613 C C . LYS B 1 248 ? 37.372 -3.976 41.455 1.00 49.58 248 LYS B C 1
ATOM 3614 O O . LYS B 1 248 ? 38.455 -3.503 41.125 1.00 50.68 248 LYS B O 1
ATOM 3620 N N . LYS B 1 249 ? 37.124 -5.285 41.466 1.00 50.13 249 LYS B N 1
ATOM 3621 C CA . LYS B 1 249 ? 38.123 -6.261 41.049 1.00 52.20 249 LYS B CA 1
ATOM 3622 C C . LYS B 1 249 ? 38.557 -6.098 39.587 1.00 52.36 249 LYS B C 1
ATOM 3623 O O . LYS B 1 249 ? 39.743 -6.257 39.268 1.00 52.56 249 LYS B O 1
ATOM 3629 N N . ALA B 1 250 ? 37.608 -5.780 38.704 1.00 50.15 250 ALA B N 1
ATOM 3630 C CA . ALA B 1 250 ? 37.933 -5.463 37.306 1.00 49.79 250 ALA B CA 1
ATOM 3631 C C . ALA B 1 250 ? 38.590 -4.072 37.141 1.00 50.04 250 ALA B C 1
ATOM 3632 O O . ALA B 1 250 ? 38.919 -3.649 36.025 1.00 50.03 250 ALA B O 1
ATOM 3634 N N . GLY B 1 251 ? 38.764 -3.357 38.249 1.00 50.20 251 GLY B N 1
ATOM 3635 C CA . GLY B 1 251 ? 39.452 -2.064 38.240 1.00 50.63 251 GLY B CA 1
ATOM 3636 C C . GLY B 1 251 ? 38.575 -0.839 38.031 1.00 49.00 251 GLY B C 1
ATOM 3637 O O . GLY B 1 251 ? 39.085 0.268 37.836 1.00 49.40 251 GLY B O 1
ATOM 3638 N N . LEU B 1 252 ? 37.258 -1.022 38.071 1.00 47.23 252 LEU B N 1
ATOM 3639 C CA . LEU B 1 252 ? 36.335 0.099 37.906 1.00 45.35 252 LEU B CA 1
ATOM 3640 C C . LEU B 1 252 ? 36.212 0.916 39.183 1.00 44.91 252 LEU B C 1
ATOM 3641 O O . LEU B 1 252 ? 36.134 0.364 40.277 1.00 46.48 252 LEU B O 1
ATOM 3646 N N . VAL B 1 253 ? 36.140 2.228 39.022 1.00 44.21 253 VAL B N 1
ATOM 3647 C CA . VAL B 1 253 ? 36.012 3.172 40.131 1.00 45.05 253 VAL B CA 1
ATOM 3648 C C . VAL B 1 253 ? 34.625 3.826 40.106 1.00 43.30 253 VAL B C 1
ATOM 3649 O O . VAL B 1 253 ? 34.088 4.100 39.030 1.00 42.37 253 VAL B O 1
ATOM 3653 N N . GLU B 1 254 ? 34.055 4.066 41.286 1.00 43.48 254 GLU B N 1
ATOM 3654 C CA . GLU B 1 254 ? 32.749 4.701 41.399 1.00 43.40 254 GLU B CA 1
ATOM 3655 C C . GLU B 1 254 ? 32.858 6.153 40.982 1.00 43.29 254 GLU B C 1
ATOM 3656 O O . GLU B 1 254 ? 33.752 6.851 41.429 1.00 45.01 254 GLU B O 1
ATOM 3662 N N . GLY B 1 255 ? 31.958 6.589 40.107 1.00 41.84 255 GLY B N 1
ATOM 3663 C CA . GLY B 1 255 ? 31.847 7.989 39.718 1.00 41.59 255 GLY B CA 1
ATOM 3664 C C . GLY B 1 255 ? 31.062 8.788 40.733 1.00 41.69 255 GLY B C 1
ATOM 3665 O O . GLY B 1 255 ? 30.277 8.224 41.486 1.00 41.80 255 GLY B O 1
ATOM 3666 N N . LYS B 1 256 ? 31.291 10.101 40.754 1.00 42.91 256 LYS B N 1
ATOM 3667 C CA . LYS B 1 256 ? 30.607 11.038 41.653 1.00 43.71 256 LYS B CA 1
ATOM 3668 C C . LYS B 1 256 ? 30.560 12.409 40.960 1.00 44.89 256 LYS B C 1
ATOM 3669 O O . LYS B 1 256 ? 31.317 12.634 40.012 1.00 44.12 256 LYS B O 1
ATOM 3671 N N . ASN B 1 257 ? 29.673 13.305 41.417 1.00 45.80 257 ASN B N 1
ATOM 3672 C CA . ASN B 1 257 ? 29.577 14.680 40.888 1.00 48.36 257 ASN B CA 1
ATOM 3673 C C . ASN B 1 257 ? 30.936 15.344 40.699 1.00 50.44 257 ASN B C 1
ATOM 3674 O O . ASN B 1 257 ? 31.184 16.010 39.698 1.00 50.85 257 ASN B O 1
ATOM 3679 N N . SER B 1 258 ? 31.807 15.154 41.679 1.00 51.75 258 SER B N 1
ATOM 3680 C CA . SER B 1 258 ? 33.130 15.746 41.647 1.00 55.40 258 SER B CA 1
ATOM 3681 C C . SER B 1 258 ? 33.984 15.150 40.521 1.00 54.52 258 SER B C 1
ATOM 3682 O O . SER B 1 258 ? 34.567 15.888 39.713 1.00 55.89 258 SER B O 1
ATOM 3685 N N . ALA B 1 259 ? 34.038 13.820 40.477 1.00 51.40 259 ALA B N 1
ATOM 3686 C CA . ALA B 1 259 ? 34.951 13.101 39.603 1.00 49.57 259 ALA B CA 1
ATOM 3687 C C . ALA B 1 259 ? 34.238 11.973 38.866 1.00 46.41 259 ALA B C 1
ATOM 3688 O O . ALA B 1 259 ? 33.819 10.993 39.485 1.00 46.25 259 ALA B O 1
ATOM 3690 N N . PRO B 1 260 ? 34.091 12.111 37.536 1.00 45.64 260 PRO B N 1
ATOM 3691 C CA . PRO B 1 260 ? 33.445 11.079 36.711 1.00 43.08 260 PRO B CA 1
ATOM 3692 C C . PRO B 1 260 ? 34.179 9.755 36.814 1.00 42.74 260 PRO B C 1
ATOM 3693 O O . PRO B 1 260 ? 35.412 9.738 36.888 1.00 42.71 260 PRO B O 1
ATOM 3697 N N . GLY B 1 261 ? 33.430 8.652 36.804 1.00 40.46 261 GLY B N 1
ATOM 3698 C CA . GLY B 1 261 ? 34.009 7.330 37.045 1.00 39.97 261 GLY B CA 1
ATOM 3699 C C . GLY B 1 261 ? 33.547 6.257 36.082 1.00 38.78 261 GLY B C 1
ATOM 3700 O O . GLY B 1 261 ? 33.130 6.552 34.959 1.00 38.48 261 GLY B O 1
ATOM 3701 N N . HIS B 1 262 ? 33.621 5.005 36.523 1.00 38.25 262 HIS B N 1
ATOM 3702 C CA . HIS B 1 262 ? 33.236 3.876 35.676 1.00 37.48 262 HIS B CA 1
ATOM 3703 C C . HIS B 1 262 ? 31.894 3.310 36.021 1.00 35.89 262 HIS B C 1
ATOM 3704 O O . HIS B 1 262 ? 31.267 2.650 35.177 1.00 34.90 262 HIS B O 1
ATOM 3711 N N . TYR B 1 263 ? 31.436 3.551 37.253 1.00 35.23 263 TYR B N 1
ATOM 3712 C CA . TYR B 1 263 ? 30.113 3.074 37.682 1.00 33.51 263 TYR B CA 1
ATOM 3713 C C . TYR B 1 263 ? 29.400 3.967 38.679 1.00 32.85 263 TYR B C 1
ATOM 3714 O O . TYR B 1 263 ? 30.035 4.724 39.407 1.00 33.53 263 TYR B O 1
ATOM 3723 N N . VAL B 1 264 ? 28.070 3.893 38.679 1.00 31.11 264 VAL B N 1
ATOM 3724 C CA . VAL B 1 264 ? 27.246 4.585 39.653 1.00 30.27 264 VAL B CA 1
ATOM 3725 C C . VAL B 1 264 ? 26.200 3.606 40.157 1.00 29.46 264 VAL B C 1
ATOM 3726 O O . VAL B 1 264 ? 25.840 2.646 39.456 1.00 28.67 264 VAL B O 1
ATOM 3730 N N . ILE B 1 265 ? 25.716 3.837 41.369 1.00 29.21 265 ILE B N 1
ATOM 3731 C CA . ILE B 1 265 ? 24.812 2.893 41.992 1.00 29.20 265 ILE B CA 1
ATOM 3732 C C . ILE B 1 265 ? 23.671 3.614 42.689 1.00 29.30 265 ILE B C 1
ATOM 3733 O O . ILE B 1 265 ? 23.795 4.798 43.031 1.00 29.02 265 ILE B O 1
ATOM 3738 N N . GLU B 1 266 ? 22.578 2.881 42.908 1.00 29.28 266 GLU B N 1
ATOM 3739 C CA . GLU B 1 266 ? 21.453 3.375 43.691 1.00 29.96 266 GLU B CA 1
ATOM 3740 C C . GLU B 1 266 ? 20.641 2.191 44.184 1.00 30.08 266 GLU B C 1
ATOM 3741 O O . GLU B 1 266 ? 20.369 1.268 43.411 1.00 29.79 266 GLU B O 1
ATOM 3747 N N . ARG B 1 267 ? 20.278 2.202 45.464 1.00 31.05 267 ARG B N 1
ATOM 3748 C CA . ARG B 1 267 ? 19.372 1.208 46.034 1.00 32.01 267 ARG B CA 1
ATOM 3749 C C . ARG B 1 267 ? 17.973 1.253 45.387 1.00 31.35 267 ARG B C 1
ATOM 3750 O O . ARG B 1 267 ? 17.386 2.327 45.256 1.00 30.72 267 ARG B O 1
ATOM 3758 N N . ALA B 1 268 ? 17.459 0.090 44.982 1.00 31.51 268 ALA B N 1
ATOM 3759 C CA . ALA B 1 268 ? 16.090 -0.021 44.461 1.00 31.87 268 ALA B CA 1
ATOM 3760 C C . ALA B 1 268 ? 15.046 0.044 45.575 1.00 33.88 268 ALA B C 1
ATOM 3761 O O . ALA B 1 268 ? 13.874 0.338 45.317 1.00 33.77 268 ALA B O 1
ATOM 3763 N N . PHE B 1 269 ? 15.480 -0.251 46.801 1.00 36.20 269 PHE B N 1
ATOM 3764 C CA . PHE B 1 269 ? 14.660 -0.120 48.006 1.00 39.20 269 PHE B CA 1
ATOM 3765 C C . PHE B 1 269 ? 15.532 -0.146 49.272 1.00 41.67 269 PHE B C 1
ATOM 3766 O O . PHE B 1 269 ? 16.710 -0.491 49.207 1.00 41.71 269 PHE B O 1
ATOM 3774 N N . VAL B 1 270 ? 14.958 0.229 50.415 1.00 44.29 270 VAL B N 1
ATOM 3775 C CA . VAL B 1 270 ? 15.714 0.255 51.670 1.00 47.00 270 VAL B CA 1
ATOM 3776 C C . VAL B 1 270 ? 15.356 -0.958 52.517 1.00 49.88 270 VAL B C 1
ATOM 3777 O O . VAL B 1 270 ? 14.185 -1.172 52.837 1.00 50.91 270 VAL B O 1
ATOM 3781 N N . ASP B 1 271 ? 16.371 -1.762 52.846 1.00 52.28 271 ASP B N 1
ATOM 3782 C CA . ASP B 1 271 ? 16.189 -2.995 53.618 1.00 55.28 271 ASP B CA 1
ATOM 3783 C C . ASP B 1 271 ? 15.694 -2.719 55.027 1.00 56.84 271 ASP B C 1
ATOM 3784 O O . ASP B 1 271 ? 15.974 -1.666 55.604 1.00 56.85 271 ASP B O 1
#

Solvent-accessible surface area: 21108 Å² total; per-residue (Å²): 118,65,26,86,1,59,1,49,9,5,6,36,12,14,103,57,10,3,1,0,11,0,56,47,47,146,66,2,163,14,91,12,0,23,49,2,68,0,0,26,128,40,136,66,137,79,38,27,100,59,24,17,0,0,0,0,59,61,3,83,26,1,1,0,8,1,69,33,77,107,94,8,67,2,11,34,108,0,51,121,14,129,36,46,28,85,2,25,1,5,80,180,25,74,24,72,0,26,26,82,13,6,70,109,21,25,5,0,0,0,0,0,6,38,33,1,3,7,1,0,0,0,2,0,0,30,40,101,2,13,96,75,5,104,60,0,0,0,0,3,25,8,62,102,87,10,28,79,44,0,7,48,33,0,54,39,25,4,54,77,34,93,130,2,26,64,44,10,143,88,58,12,51,58,21,80,5,87,94,41,123,1,18,87,6,14,74,88,21,99,0,11,107,68,27,130,24,80,93,16,35,29,145,62,2,10,0,0,0,2,0,27,54,64,5,9,59,79,0,14,44,32,0,129,167,39,39,3,92,86,6,54,136,114,56,64,3,24,2,2,45,23,126,28,109,104,146,152,66,57,38,87,1,60,1,48,9,1,11,31,11,15,101,56,12,0,1,0,12,0,54,52,57,186,82,8,210,9,98,12,0,26,50,2,72,0,0,26,77,26,143,85,55,79,40,22,101,60,23,19,0,0,0,0,59,60,3,137,26,0,2,0,9,1,70,33,75,97,96,9,81,2,12,34,122,0,46,111,11,125,38,47,44,88,1,24,2,4,70,84,27,70,17,72,5,40,22,118,12,6,68,110,21,38,12,0,0,0,0,0,23,39,32,1,3,5,1,0,0,0,4,0,0,30,31,94,3,10,152,72,5,102,58,0,0,0,0,3,35,8,82,104,104,12,27,84,45,0,7,42,40,0,51,37,25,4,50,79,35,98,132,2,26,68,43,7,142,86,56,14,49,60,23,82,18,109,55,6,33,88,26,17,71,86,19,106,0,7,104,73,29,130,25,93,84,17,45,53,150,31,3,9,0,0,0,2,0,25,59,65,16,10,62,78,0,14,50,30,0,129,172,37,41,3,93,90,6,53,140,110,59,61,2,27,3,3,45,25,129,27,103,115,140

CATH classification: 2.40.30.10 (+1 more: 3.40.50.80)

Radius of gyration: 24.86 Å; Cα contacts (8 Å, |Δi|>4): 1087; chains: 2; bounding box: 69×48×67 Å

B-factor: mean 29.12, std 9.69, range [11.89, 69.14]

InterPro domains:
  IPR001433 Oxidoreductase FAD/NAD(P)-binding [PF00175] (127-243)
  IPR008333 Flavoprotein pyridine nucleotide cytochrome reductase-like, FAD-binding domain [PF00970] (34-113)
  IPR017927 FAD-binding domain, ferredoxin reductase-type [PS51384] (17-117)
  IPR017938 Riboflavin synthase-like beta-barrel [SSF63380] (19-114)
  IPR033892 Ferredoxin--NADP reductase, bacteria [cd06195] (23-268)
  IPR039261 Ferredoxin-NADP reductase (FNR), nucleotide-binding domain [G3DSA:3.40.50.80] (115-268)
  IPR039261 Ferredoxin-NADP reductase (FNR), nucleotide-binding domain [SSF52343] (118-269)
  IPR051930 Flavodoxin/Ferredoxin--NADP Reductase [PTHR47878] (16-269)